Protein AF-A0A654B8Z8-F1 (afdb_monomer)

Mean predicted aligned error: 17.19 Å

Sequence (713 aa):
MARSLTLDAAPFEGAERSVRDPAERRTPDEAPAAPPSSQDKVVLAVFAIGLVGNIVLQKIAWPLKAGGFVPLVLPLFVAAIALGPILIRPKFDPVRIGGFFLAFLVASFSTFFLAPRYSASSLMLFAALYAPFMIYYETSAANYRRCMNLFVSLMLVYVGVTLAQHLIQLTISWRAWPNLNQLLPAAWLIPDYVYIQPIIYGSRYMKPNAVTFLEVSLLSQFIAVALAVELTLFRRPIRLIVLASGLLMTMAGTGALLMALTLPVLLGRMRMRNAIVMLGILLVVGLIAFRLGWFDIVSTRMDEYKHNGTSANMRFILPLERLLEFLQDPRGLIAGIGAGQIEKGGSFIWWPFVKVAIEYGLVSAILFYGWVIYCLFRNAPQRAFAFVLIVWFSFEGTLLTAHNVLSLVMFGTLLRIAPDGIARRREKEARPSQVPAPETGVTRAPSSRRSAAPLPEPVPAGDVSGAALVRLLGTPDTGGRLIYAIGDLHGRVDLFDKLIARIRDDIATHPGGYEGKPMVVLLGDYIDRGPASAQLIDRILALREDDAIEWRAVLGNHEDAMVAFLDARSSGQSWGRYGGATTLASYGVATPETPEGWDVTREQLRAVVPAAHDTWLRGLDHYIVQGRLIFVHAGLRPGVPLEKQRMKDILYIREEFLGTPVDSDLLIVHGHTPQDQAYGAPGRICLDSGAYATGVLSAARFDGGPIKLLTSR

Solvent-accessible surface area (backbone atoms only — not comparable to full-atom values): 38805 Å² total; per-residue (Å²): 134,89,88,80,88,84,89,86,87,85,82,94,75,88,75,80,82,75,83,73,67,84,81,76,77,66,59,93,87,72,63,85,75,74,80,76,48,74,66,41,50,51,52,43,48,55,52,49,54,52,48,46,33,57,47,63,33,54,36,35,21,44,62,44,82,95,82,43,70,42,55,48,37,50,63,52,47,52,46,52,60,62,48,37,54,77,79,44,82,62,44,74,41,69,66,46,42,52,40,48,52,51,24,50,49,48,27,46,48,16,24,73,76,55,19,90,48,64,33,71,67,44,48,50,48,48,52,63,64,53,55,61,58,27,35,30,41,76,31,51,66,68,48,52,51,48,48,53,47,51,52,37,54,50,46,52,51,45,36,49,43,34,49,50,48,51,52,39,38,77,74,77,31,59,81,75,50,80,50,56,77,80,76,41,63,70,67,38,36,60,79,101,57,66,58,76,42,54,69,44,93,92,45,87,49,61,40,38,21,55,60,28,32,49,27,29,50,57,44,14,36,53,33,34,53,35,42,48,49,36,66,74,75,69,63,50,66,69,59,48,50,52,36,54,51,36,30,58,68,22,76,36,64,55,14,56,50,52,42,65,76,35,45,65,60,51,40,74,73,42,61,66,72,58,33,50,54,52,49,51,52,53,48,54,54,48,51,52,38,50,76,70,46,48,55,60,64,52,52,72,44,58,56,32,47,78,34,88,86,32,74,52,8,39,43,64,40,49,40,51,55,51,43,55,57,44,72,72,34,79,64,40,41,58,17,14,56,1,29,60,50,62,62,76,70,75,60,84,57,37,24,28,57,48,48,36,21,50,20,20,0,42,63,25,23,52,43,40,49,51,39,52,51,46,47,26,52,60,72,31,88,47,57,59,52,31,50,45,53,50,52,42,40,45,61,72,24,38,73,87,40,62,61,49,48,49,48,47,32,68,79,32,33,32,59,33,62,57,60,75,78,56,54,62,56,53,62,68,70,68,69,80,84,89,80,87,88,88,81,91,84,88,87,84,84,89,89,83,89,78,91,76,80,88,71,78,81,76,76,72,96,54,74,32,44,65,72,58,30,34,65,67,63,39,54,54,51,35,67,55,24,39,36,34,40,33,23,35,36,15,8,39,46,79,40,49,54,47,33,51,52,53,51,52,53,52,47,70,76,58,80,75,91,49,64,71,62,43,33,40,35,39,25,18,26,52,43,22,68,15,70,29,15,46,59,32,50,55,50,52,55,59,54,58,72,39,84,74,43,45,70,45,52,27,39,16,52,52,52,52,47,52,52,30,30,72,66,68,75,43,70,44,71,62,44,35,75,76,17,36,42,31,30,34,47,39,64,73,35,73,71,59,96,47,85,75,39,39,63,57,43,38,56,54,44,63,74,61,57,52,69,69,56,57,53,48,69,75,64,42,35,68,53,50,78,46,60,36,33,33,41,26,8,27,39,62,58,77,98,52,58,79,93,68,57,50,69,67,32,33,38,63,40,48,65,74,36,75,73,41,83,48,91,52,92,40,39,38,38,23,14,81,66,63,37,92,50,44,32,28,44,69,38,36,40,33,22,11,11,35,22,67,80,67,73,32,35,26,31,42,39,40,66,54,44,65,51,40,81,47,52,40,112

pLDDT: mean 82.54, std 18.16, range [27.91, 98.69]

Nearest PDB structures (foldseek):
  7k36-assembly1_C  TM=5.921E-01  e=5.729E-05  Homo sapiens
  1wao-assembly4_4  TM=5.825E-01  e=1.451E-04  Homo sapiens
  3icf-assembly1_B  TM=5.124E-01  e=3.350E-04  Saccharomyces cerevisiae
  6z3a-assembly1_C  TM=2.165E-01  e=5.538E+00  Saccharomyces cerevisiae S288C

Structure (mmCIF, N/CA/C/O backbone):
data_AF-A0A654B8Z8-F1
#
_entry.id   AF-A0A654B8Z8-F1
#
loop_
_atom_site.group_PDB
_atom_site.id
_atom_site.type_symbol
_atom_site.label_atom_id
_atom_site.label_alt_id
_atom_site.label_comp_id
_atom_site.label_asym_id
_atom_site.label_entity_id
_atom_site.label_seq_id
_atom_site.pdbx_PDB_ins_code
_atom_site.Cartn_x
_atom_site.Cartn_y
_atom_site.Cartn_z
_atom_site.occupancy
_atom_site.B_iso_or_equiv
_atom_site.auth_seq_id
_atom_site.auth_comp_id
_atom_site.auth_asym_id
_atom_site.auth_atom_id
_atom_site.pdbx_PDB_model_num
ATOM 1 N N . MET A 1 1 ? -0.429 43.847 57.901 1.00 35.84 1 MET A N 1
ATOM 2 C CA . MET A 1 1 ? 0.737 43.080 58.388 1.00 35.84 1 MET A CA 1
ATOM 3 C C . MET A 1 1 ? 0.312 42.255 59.595 1.00 35.84 1 MET A C 1
ATOM 5 O O . MET A 1 1 ? -0.343 42.809 60.460 1.00 35.84 1 MET A O 1
ATOM 9 N N . ALA A 1 2 ? 0.644 40.960 59.568 1.00 35.75 2 ALA A N 1
ATOM 10 C CA . ALA A 1 2 ? 0.699 39.971 60.655 1.00 35.75 2 ALA A CA 1
ATOM 11 C C . ALA A 1 2 ? -0.438 39.905 61.705 1.00 35.75 2 ALA A C 1
ATOM 13 O O . ALA A 1 2 ? -0.548 40.748 62.588 1.00 35.75 2 ALA A O 1
ATOM 14 N N . ARG A 1 3 ? -1.180 38.787 61.708 1.00 28.80 3 ARG A N 1
ATOM 15 C CA . ARG A 1 3 ? -1.762 38.214 62.933 1.00 28.80 3 ARG A CA 1
ATOM 16 C C . ARG A 1 3 ? -1.240 36.790 63.109 1.00 28.80 3 ARG A C 1
ATOM 18 O O . ARG A 1 3 ? -1.474 35.940 62.253 1.00 28.80 3 ARG A O 1
ATOM 25 N N . SER A 1 4 ? -0.513 36.575 64.201 1.00 30.17 4 SER A N 1
ATOM 26 C CA . SER A 1 4 ? -0.046 35.280 64.690 1.00 30.17 4 SER A CA 1
ATOM 27 C C . SER A 1 4 ? -0.987 34.731 65.767 1.00 30.17 4 SER A C 1
ATOM 29 O O . SER A 1 4 ? -1.401 35.478 66.646 1.00 30.17 4 SER A O 1
ATOM 31 N N . LEU A 1 5 ? -1.254 33.427 65.670 1.00 34.50 5 LEU A N 1
ATOM 32 C CA . LEU A 1 5 ? -1.353 32.412 66.732 1.00 34.50 5 LEU A CA 1
ATOM 33 C C . LEU A 1 5 ? -1.851 32.819 68.133 1.00 34.50 5 LEU A C 1
ATOM 35 O O . LEU A 1 5 ? -1.111 33.434 68.893 1.00 34.50 5 LEU A O 1
ATOM 39 N N . THR A 1 6 ? -2.976 32.222 68.536 1.00 27.91 6 THR A N 1
ATOM 40 C CA . THR A 1 6 ? -3.109 31.567 69.850 1.00 27.91 6 THR A CA 1
ATOM 41 C C . THR A 1 6 ? -3.856 30.238 69.701 1.00 27.91 6 THR A C 1
ATOM 43 O O . THR A 1 6 ? -4.818 30.123 68.944 1.00 27.91 6 THR A O 1
ATOM 46 N N . LEU A 1 7 ? -3.316 29.227 70.381 1.00 30.64 7 LEU A N 1
ATOM 47 C CA . LEU A 1 7 ? -3.833 27.873 70.569 1.00 30.64 7 LEU A CA 1
ATOM 48 C C . LEU A 1 7 ? -4.882 27.869 71.685 1.00 30.64 7 LEU A C 1
ATOM 50 O O . LEU A 1 7 ? -4.635 28.494 72.710 1.00 30.64 7 LEU A O 1
ATOM 54 N N . ASP A 1 8 ? -5.937 27.067 71.533 1.00 28.34 8 ASP A N 1
ATOM 55 C CA . ASP A 1 8 ? -6.715 26.526 72.654 1.00 28.34 8 ASP A CA 1
ATOM 56 C C . ASP A 1 8 ? -6.758 24.991 72.541 1.00 28.34 8 ASP A C 1
ATOM 58 O O . ASP A 1 8 ? -7.123 24.429 71.506 1.00 28.34 8 ASP A O 1
ATOM 62 N N . ALA A 1 9 ? -6.326 24.322 73.614 1.00 30.20 9 ALA A N 1
ATOM 63 C CA . ALA A 1 9 ? -6.475 22.888 73.887 1.00 30.20 9 ALA A CA 1
ATOM 64 C C . ALA A 1 9 ? -7.748 22.703 74.739 1.00 30.20 9 ALA A C 1
ATOM 66 O O . ALA A 1 9 ? -8.031 23.553 75.575 1.00 30.20 9 ALA A O 1
ATOM 67 N N . ALA A 1 10 ? -8.606 21.692 74.569 1.00 28.09 10 ALA A N 1
ATOM 68 C CA . ALA A 1 10 ? -8.490 20.255 74.898 1.00 28.09 10 ALA A CA 1
ATOM 69 C C . ALA A 1 10 ? -9.926 19.635 74.725 1.00 28.09 10 ALA A C 1
ATOM 71 O O . ALA A 1 10 ? -10.838 20.423 74.464 1.00 28.09 10 ALA A O 1
ATOM 72 N N . PRO A 1 11 ? -10.226 18.319 74.912 1.00 30.58 11 PRO A N 1
ATOM 73 C CA . PRO A 1 11 ? -9.393 17.229 75.426 1.00 30.58 11 PRO A CA 1
ATOM 74 C C . PRO A 1 11 ? -9.389 15.921 74.598 1.00 30.58 11 PRO A C 1
ATOM 76 O O . PRO A 1 11 ? -10.198 15.678 73.707 1.00 30.58 11 PRO A O 1
ATOM 79 N N . PHE A 1 12 ? -8.423 15.070 74.947 1.00 36.19 12 PHE A N 1
ATOM 80 C CA . PHE A 1 12 ? -8.290 13.672 74.544 1.00 36.19 12 PHE A CA 1
ATOM 81 C C . PHE A 1 12 ? -9.353 12.811 75.246 1.00 36.19 12 PHE A C 1
ATOM 83 O O . PHE A 1 12 ? -9.323 12.696 76.469 1.00 36.19 12 PHE A O 1
ATOM 90 N N . GLU A 1 13 ? -10.202 12.130 74.478 1.00 31.58 13 GLU A N 1
ATOM 91 C CA . GLU A 1 13 ? -10.929 10.937 74.927 1.00 31.58 13 GLU A CA 1
ATOM 92 C C . GLU A 1 13 ? -10.644 9.772 73.974 1.00 31.58 13 GLU A C 1
ATOM 94 O O . GLU A 1 13 ? -10.525 9.933 72.757 1.00 31.58 13 GLU A O 1
ATOM 99 N N . GLY A 1 14 ? -10.413 8.606 74.577 1.00 37.62 14 GLY A N 1
ATOM 100 C CA . GLY A 1 14 ? -9.820 7.433 73.955 1.00 37.62 14 GLY A CA 1
ATOM 101 C C . GLY A 1 14 ? -10.649 6.845 72.818 1.00 37.62 14 GLY A C 1
ATOM 102 O O . GLY A 1 14 ? -11.823 6.532 72.974 1.00 37.62 14 GLY A O 1
ATOM 103 N N . ALA A 1 15 ? -9.986 6.603 71.690 1.00 29.75 15 ALA A N 1
ATOM 104 C CA . ALA A 1 15 ? -10.465 5.676 70.680 1.00 29.75 15 ALA A CA 1
ATOM 105 C C . ALA A 1 15 ? -9.705 4.356 70.845 1.00 29.75 15 ALA A C 1
ATOM 107 O O . ALA A 1 15 ? -8.522 4.250 70.500 1.00 29.75 15 ALA A O 1
ATOM 108 N N . GLU A 1 16 ? -10.395 3.353 71.384 1.00 31.03 16 GLU A N 1
ATOM 109 C CA . GLU A 1 16 ? -10.002 1.954 71.280 1.00 31.03 16 GLU A CA 1
ATOM 110 C C . GLU A 1 16 ? -9.651 1.639 69.821 1.00 31.03 16 GLU A C 1
ATOM 112 O O . GLU A 1 16 ? -10.446 1.830 68.895 1.00 31.03 16 GLU A O 1
ATOM 117 N N . ARG A 1 17 ? -8.422 1.166 69.594 1.00 30.94 17 ARG A N 1
ATOM 118 C CA . ARG A 1 17 ? -8.011 0.632 68.298 1.00 30.94 17 ARG A CA 1
ATOM 119 C C . ARG A 1 17 ? -8.803 -0.647 68.037 1.00 30.94 17 ARG A C 1
ATOM 121 O O . ARG A 1 17 ? -8.367 -1.728 68.421 1.00 30.94 17 ARG A O 1
ATOM 128 N N . SER A 1 18 ? -9.920 -0.541 67.318 1.00 30.55 18 SER A N 1
ATOM 129 C CA . SER A 1 18 ? -10.484 -1.699 66.628 1.00 30.55 18 SER A CA 1
ATOM 130 C C . SER A 1 18 ? -9.447 -2.159 65.601 1.00 30.55 18 SER A C 1
ATOM 132 O O . SER A 1 18 ? -9.175 -1.456 64.620 1.00 30.55 18 SER A O 1
ATOM 134 N N . VAL A 1 19 ? -8.832 -3.313 65.839 1.00 34.91 19 VAL A N 1
ATOM 135 C CA . VAL A 1 19 ? -8.015 -4.017 64.851 1.00 34.91 19 VAL A CA 1
ATOM 136 C C . VAL A 1 19 ? -8.946 -4.378 63.694 1.00 34.91 19 VAL A C 1
ATOM 138 O O . VAL A 1 19 ? -9.681 -5.357 63.759 1.00 34.91 19 VAL A O 1
ATOM 141 N N . ARG A 1 20 ? -8.985 -3.533 62.656 1.00 31.72 20 ARG A N 1
ATOM 142 C CA . ARG A 1 20 ? -9.678 -3.865 61.411 1.00 31.72 20 ARG A CA 1
ATOM 143 C C . ARG A 1 20 ? -8.884 -4.952 60.700 1.00 31.72 20 ARG A C 1
ATOM 145 O O . ARG A 1 20 ? -7.697 -4.785 60.421 1.00 31.72 20 ARG A O 1
ATOM 152 N N . ASP A 1 21 ? -9.586 -6.043 60.443 1.00 30.86 21 ASP A N 1
ATOM 153 C CA . ASP A 1 21 ? -9.197 -7.200 59.651 1.00 30.86 21 ASP A CA 1
ATOM 154 C C . ASP A 1 21 ? -8.471 -6.780 58.343 1.00 30.86 21 ASP A C 1
ATOM 156 O O . ASP A 1 21 ? -8.971 -5.906 57.621 1.00 30.86 21 ASP A O 1
ATOM 160 N N . PRO A 1 22 ? -7.298 -7.353 57.992 1.00 32.94 22 PRO A N 1
ATOM 161 C CA . PRO A 1 22 ? -6.558 -7.008 56.771 1.00 32.94 22 PRO A CA 1
ATOM 162 C C . PRO A 1 22 ? -7.320 -7.261 55.456 1.00 32.94 22 PRO A C 1
ATOM 164 O O . PRO A 1 22 ? -6.845 -6.869 54.388 1.00 32.94 22 PRO A O 1
ATOM 167 N N . ALA A 1 23 ? -8.494 -7.895 55.506 1.00 33.84 23 ALA A N 1
ATOM 168 C CA . ALA A 1 23 ? -9.303 -8.245 54.342 1.00 33.84 23 ALA A CA 1
ATOM 169 C C . ALA A 1 23 ? -9.973 -7.053 53.613 1.00 33.84 23 ALA A C 1
ATOM 171 O O . ALA A 1 23 ? -10.424 -7.222 52.478 1.00 33.84 23 ALA A O 1
ATOM 172 N N . GLU A 1 24 ? -10.007 -5.842 54.187 1.00 33.69 24 GLU A N 1
ATOM 173 C CA . GLU A 1 24 ? -10.736 -4.690 53.607 1.00 33.69 24 GLU A CA 1
ATOM 174 C C . GLU A 1 24 ? -9.929 -3.772 52.664 1.00 33.69 24 GLU A C 1
ATOM 176 O O . GLU A 1 24 ? -10.469 -2.799 52.138 1.00 33.69 24 GLU A O 1
ATOM 181 N N . ARG A 1 25 ? -8.659 -4.071 52.356 1.00 32.03 25 ARG A N 1
ATOM 182 C CA . ARG A 1 25 ? -7.894 -3.330 51.327 1.00 32.03 25 ARG A CA 1
ATOM 183 C C . ARG A 1 25 ? -7.773 -4.093 50.012 1.00 32.03 25 ARG A C 1
ATOM 185 O O . ARG A 1 25 ? -6.679 -4.225 49.471 1.00 32.03 25 ARG A O 1
ATOM 192 N N . ARG A 1 26 ? -8.890 -4.548 49.444 1.00 28.56 26 ARG A N 1
ATOM 193 C CA . ARG A 1 26 ? -8.907 -4.851 48.005 1.00 28.56 26 ARG A CA 1
ATOM 194 C C . ARG A 1 26 ? -9.124 -3.556 47.240 1.00 28.56 26 ARG A C 1
ATOM 196 O O . ARG A 1 26 ? -10.094 -2.838 47.466 1.00 28.56 26 ARG A O 1
ATOM 203 N N . THR A 1 27 ? -8.201 -3.241 46.338 1.00 33.22 27 THR A N 1
ATOM 204 C CA . THR A 1 27 ? -8.453 -2.203 45.334 1.00 33.22 27 THR A CA 1
ATOM 205 C C . THR A 1 27 ? -9.661 -2.625 44.479 1.00 33.22 27 THR A C 1
ATOM 207 O O . THR A 1 27 ? -9.886 -3.827 44.310 1.00 33.22 27 THR A O 1
ATOM 210 N N . PRO A 1 28 ? -10.443 -1.691 43.904 1.00 40.03 28 PRO A N 1
ATOM 211 C CA . PRO A 1 28 ? -11.598 -2.028 43.059 1.00 40.03 28 PRO A CA 1
ATOM 212 C C . PRO A 1 28 ? -11.279 -2.930 41.846 1.00 40.03 28 PRO A C 1
ATOM 214 O O . PRO A 1 28 ? -12.195 -3.394 41.175 1.00 40.03 28 PRO A O 1
ATOM 217 N N . ASP A 1 29 ? -9.995 -3.171 41.556 1.00 40.94 29 ASP A N 1
ATOM 218 C CA . ASP A 1 29 ? -9.492 -4.005 40.460 1.00 40.94 29 ASP A CA 1
ATOM 219 C C . ASP A 1 29 ? -9.446 -5.525 40.775 1.00 40.94 29 ASP A C 1
ATOM 221 O O . ASP A 1 29 ? -9.193 -6.304 39.858 1.00 40.94 29 ASP A O 1
ATOM 225 N N . GLU A 1 30 ? -9.713 -5.976 42.014 1.00 35.09 30 GLU A N 1
ATOM 226 C CA . GLU A 1 30 ? -9.511 -7.387 42.442 1.00 35.09 30 GLU A CA 1
ATOM 227 C C . GLU A 1 30 ? -10.769 -8.132 42.947 1.00 35.09 30 GLU A C 1
ATOM 229 O O . GLU A 1 30 ? -10.680 -9.250 43.467 1.00 35.09 30 GLU A O 1
ATOM 234 N N . ALA A 1 31 ? -11.965 -7.558 42.799 1.00 34.31 31 ALA A N 1
ATOM 235 C CA . ALA A 1 31 ? -13.208 -8.296 43.045 1.00 34.31 31 ALA A CA 1
ATOM 236 C C . ALA A 1 31 ? -13.526 -9.221 41.849 1.00 34.31 31 ALA A C 1
ATOM 238 O O . ALA A 1 31 ? -13.385 -8.785 40.702 1.00 34.31 31 ALA A O 1
ATOM 239 N N . PRO A 1 32 ? -13.972 -10.479 42.062 1.00 41.69 32 PRO A N 1
ATOM 240 C CA . PRO A 1 32 ? -14.417 -11.332 40.965 1.00 41.69 32 PRO A CA 1
ATOM 241 C C . PRO A 1 32 ? -15.554 -10.625 40.223 1.00 41.69 32 PRO A C 1
ATOM 243 O O . PRO A 1 32 ? -16.608 -10.346 40.792 1.00 41.69 32 PRO A O 1
ATOM 246 N N . ALA A 1 33 ? -15.303 -10.275 38.960 1.00 57.41 33 ALA A N 1
ATOM 247 C CA . ALA A 1 33 ? -16.250 -9.525 38.153 1.00 57.41 33 ALA A CA 1
ATOM 248 C C . ALA A 1 33 ? -17.569 -10.297 38.069 1.00 57.41 33 ALA A C 1
ATOM 250 O O . ALA A 1 33 ? -17.582 -11.442 37.608 1.00 57.41 33 ALA A O 1
ATOM 251 N N . ALA A 1 34 ? -18.667 -9.658 38.477 1.00 60.41 34 ALA A N 1
ATOM 252 C CA . ALA A 1 34 ? -20.003 -10.219 38.352 1.00 60.41 34 ALA A CA 1
ATOM 253 C C . ALA A 1 34 ? -20.239 -10.769 36.923 1.00 60.41 34 ALA A C 1
ATOM 255 O O . ALA A 1 34 ? -19.694 -10.235 35.933 1.00 60.41 34 ALA A O 1
ATOM 256 N N . PRO A 1 35 ? -21.017 -11.860 36.782 1.00 70.69 35 PRO A N 1
ATOM 257 C CA . PRO A 1 35 ? -21.343 -12.404 35.472 1.00 70.69 35 PRO A CA 1
ATOM 258 C C . PRO A 1 35 ? -21.992 -11.316 34.596 1.00 70.69 35 PRO A C 1
ATOM 260 O O . PRO A 1 35 ? -22.740 -10.482 35.108 1.00 70.69 35 PRO A O 1
ATOM 263 N N . PRO A 1 36 ? -21.683 -11.267 33.284 1.00 79.25 36 PRO A N 1
ATOM 264 C CA . PRO A 1 36 ? -22.237 -10.247 32.399 1.00 79.25 36 PRO A CA 1
ATOM 265 C C . PRO A 1 36 ? -23.764 -10.301 32.406 1.00 79.25 36 PRO A C 1
ATOM 267 O O . PRO A 1 36 ? -24.351 -11.365 32.188 1.00 79.25 36 PRO A O 1
ATOM 270 N N . SER A 1 37 ? -24.386 -9.137 32.592 1.00 82.62 37 SER A N 1
ATOM 271 C CA . SER A 1 37 ? -25.823 -8.961 32.379 1.00 82.62 37 SER A CA 1
ATOM 272 C C . SER A 1 37 ? -26.217 -9.318 30.938 1.00 82.62 37 SER A C 1
ATOM 274 O O . SER A 1 37 ? -25.379 -9.293 30.033 1.00 82.62 37 SER A O 1
ATOM 276 N N . SER A 1 38 ? -27.495 -9.618 30.688 1.00 80.25 38 SER A N 1
ATOM 277 C CA . SER A 1 38 ? -27.995 -9.891 29.329 1.00 80.25 38 SER A CA 1
ATOM 278 C C . SER A 1 38 ? -27.684 -8.743 28.362 1.00 80.25 38 SER A C 1
ATOM 280 O O . SER A 1 38 ? -27.233 -8.983 27.246 1.00 80.25 38 SER A O 1
ATOM 282 N N . GLN A 1 39 ? -27.813 -7.496 28.824 1.00 81.38 39 GLN A N 1
ATOM 283 C CA . GLN A 1 39 ? -27.410 -6.317 28.059 1.00 81.38 39 GLN A CA 1
ATOM 284 C C . GLN A 1 39 ? -25.904 -6.305 27.761 1.00 81.38 39 GLN A C 1
ATOM 286 O O . GLN A 1 39 ? -25.518 -6.072 26.620 1.00 81.38 39 GLN A O 1
ATOM 291 N N . ASP A 1 40 ? -25.047 -6.588 28.747 1.00 85.75 40 ASP A N 1
ATOM 292 C CA . ASP A 1 40 ? -23.594 -6.641 28.537 1.00 85.75 40 ASP A CA 1
ATOM 293 C C . ASP A 1 40 ? -23.194 -7.725 27.523 1.00 85.75 40 ASP A C 1
ATOM 295 O O . ASP A 1 40 ? -22.310 -7.489 26.697 1.00 85.75 40 ASP A O 1
ATOM 299 N N . LYS A 1 41 ? -23.868 -8.886 27.533 1.00 85.69 41 LYS A N 1
ATOM 300 C CA . LYS A 1 41 ? -23.651 -9.954 26.541 1.00 85.69 41 LYS A CA 1
ATOM 301 C C . LYS A 1 41 ? -23.979 -9.485 25.126 1.00 85.69 41 LYS A C 1
ATOM 303 O O . LYS A 1 41 ? -23.196 -9.729 24.213 1.00 85.69 41 LYS A O 1
ATOM 308 N N . VAL A 1 42 ? -25.103 -8.791 24.944 1.00 83.12 42 VAL A N 1
ATOM 309 C CA . VAL A 1 42 ? -25.498 -8.283 23.623 1.00 83.12 42 VAL A CA 1
ATOM 310 C C . VAL A 1 42 ? -24.573 -7.146 23.174 1.00 83.12 42 VAL A C 1
ATOM 312 O O . VAL A 1 42 ? -24.139 -7.148 22.027 1.00 83.12 42 VAL A O 1
ATOM 315 N N . VAL A 1 43 ? -24.170 -6.237 24.071 1.00 84.94 43 VAL A N 1
ATOM 316 C CA . VAL A 1 43 ? -23.159 -5.204 23.768 1.00 84.94 43 VAL A CA 1
ATOM 317 C C . VAL A 1 43 ? -21.843 -5.838 23.313 1.00 84.94 43 VAL A C 1
ATOM 319 O O . VAL A 1 43 ? -21.268 -5.410 22.314 1.00 84.94 43 VAL A O 1
ATOM 322 N N . LEU A 1 44 ? -21.381 -6.880 24.011 1.00 88.31 44 LEU A N 1
ATOM 323 C CA . LEU A 1 44 ? -20.173 -7.612 23.636 1.00 88.31 44 LEU A CA 1
ATOM 324 C C . LEU A 1 44 ? -20.325 -8.290 22.267 1.00 88.31 44 LEU A C 1
ATOM 326 O O . LEU A 1 44 ? -19.385 -8.258 21.480 1.00 88.31 44 LEU A O 1
ATOM 330 N N . ALA A 1 45 ? -21.493 -8.862 21.962 1.00 85.88 45 ALA A N 1
ATOM 331 C CA . ALA A 1 45 ? -21.769 -9.469 20.662 1.00 85.88 45 ALA A CA 1
ATOM 332 C C . ALA A 1 45 ? -21.751 -8.432 19.527 1.00 85.88 45 ALA A C 1
ATOM 334 O O . ALA A 1 45 ? -21.078 -8.645 18.522 1.00 85.88 45 ALA A O 1
ATOM 335 N N . VAL A 1 46 ? -22.413 -7.282 19.705 1.00 83.94 46 VAL A N 1
ATOM 336 C CA . VAL A 1 46 ? -22.392 -6.174 18.731 1.00 83.94 46 VAL A CA 1
ATOM 337 C C . VAL A 1 46 ? -20.963 -5.676 18.512 1.00 83.94 46 VAL A C 1
ATOM 339 O O . VAL A 1 46 ? -20.532 -5.517 17.369 1.00 83.94 46 VAL A O 1
ATOM 342 N N . PHE A 1 47 ? -20.196 -5.494 19.592 1.00 87.62 47 PHE A N 1
ATOM 343 C CA . PHE A 1 47 ? -18.789 -5.111 19.507 1.00 87.62 47 PHE A CA 1
ATOM 344 C C . PHE A 1 47 ? -17.952 -6.165 18.766 1.00 87.62 47 PHE A C 1
ATOM 346 O O . PHE A 1 47 ? -17.144 -5.811 17.912 1.00 87.62 47 PHE A O 1
ATOM 353 N N . ALA A 1 48 ? -18.156 -7.455 19.050 1.00 88.62 48 ALA A N 1
ATOM 354 C CA . ALA A 1 48 ? -17.436 -8.553 18.409 1.00 88.62 48 ALA A CA 1
ATOM 355 C C . ALA A 1 48 ? -17.738 -8.657 16.906 1.00 88.62 48 ALA A C 1
ATOM 357 O O . ALA A 1 48 ? -16.814 -8.816 16.113 1.00 88.62 48 ALA A O 1
ATOM 358 N N . ILE A 1 49 ? -19.006 -8.516 16.504 1.00 85.00 49 ILE A N 1
ATOM 359 C CA . ILE A 1 49 ? -19.419 -8.513 15.092 1.00 85.00 49 ILE A CA 1
ATOM 360 C C . ILE A 1 49 ? -18.774 -7.336 14.358 1.00 85.00 49 ILE A C 1
ATOM 362 O O . ILE A 1 49 ? -18.169 -7.530 13.303 1.00 85.00 49 ILE A O 1
ATOM 366 N N . GLY A 1 50 ? -18.842 -6.135 14.944 1.00 84.62 50 GLY A N 1
ATOM 367 C CA . GLY A 1 50 ? -18.172 -4.955 14.398 1.00 84.62 50 GLY A CA 1
ATOM 368 C C . GLY A 1 50 ? -16.666 -5.173 14.257 1.00 84.62 50 GLY A C 1
ATOM 369 O O . GLY A 1 50 ? -16.089 -4.835 13.229 1.00 84.62 50 GLY A O 1
ATOM 370 N N . LEU A 1 51 ? -16.039 -5.815 15.245 1.00 89.12 51 LEU A N 1
ATOM 371 C CA . LEU A 1 51 ? -14.603 -6.085 15.252 1.00 89.12 51 LEU A CA 1
ATOM 372 C C . LEU A 1 51 ? -14.175 -7.048 14.151 1.00 89.12 51 LEU A C 1
ATOM 374 O O . LEU A 1 51 ? -13.212 -6.775 13.438 1.00 89.12 51 LEU A O 1
ATOM 378 N N . VAL A 1 52 ? -14.901 -8.153 13.999 1.00 86.94 52 VAL A N 1
ATOM 379 C CA . VAL A 1 52 ? -14.659 -9.120 12.928 1.00 86.94 52 VAL A CA 1
ATOM 380 C C . VAL A 1 52 ? -14.864 -8.451 11.572 1.00 86.94 52 VAL A C 1
ATOM 382 O O . VAL A 1 52 ? -13.989 -8.552 10.716 1.00 86.94 52 VAL A O 1
ATOM 385 N N . GLY A 1 53 ? -15.951 -7.694 11.392 1.00 86.12 53 GLY A N 1
ATOM 386 C CA . GLY A 1 53 ? -16.198 -6.964 10.149 1.00 86.12 53 GLY A CA 1
ATOM 387 C C . GLY A 1 53 ? -15.091 -5.962 9.815 1.00 86.12 53 GLY A C 1
ATOM 388 O O . GLY A 1 53 ? -14.643 -5.890 8.675 1.00 86.12 53 GLY A O 1
ATOM 389 N N . ASN A 1 54 ? -14.595 -5.239 10.818 1.00 88.25 54 ASN A N 1
ATOM 390 C CA . ASN A 1 54 ? -13.600 -4.186 10.642 1.00 88.25 54 ASN A CA 1
ATOM 391 C C . ASN A 1 54 ? -12.158 -4.689 10.479 1.00 88.25 54 ASN A C 1
ATOM 393 O O . ASN A 1 54 ? -11.296 -3.896 10.127 1.00 88.25 54 ASN A O 1
ATOM 397 N N . ILE A 1 55 ? -11.862 -5.960 10.766 1.00 89.81 55 ILE A N 1
ATOM 398 C CA . ILE A 1 55 ? -10.496 -6.515 10.687 1.00 89.81 55 ILE A CA 1
ATOM 399 C C . ILE A 1 55 ? -10.404 -7.645 9.656 1.00 89.81 55 ILE A C 1
ATOM 401 O O . ILE A 1 55 ? -9.471 -7.685 8.857 1.00 89.81 55 ILE A O 1
ATOM 405 N N . VAL A 1 56 ? -11.369 -8.564 9.648 1.00 88.00 56 VAL A N 1
ATOM 406 C CA . VAL A 1 56 ? -11.339 -9.752 8.780 1.00 88.00 56 VAL A CA 1
ATOM 407 C C . VAL A 1 56 ? -11.833 -9.424 7.373 1.00 88.00 56 VAL A C 1
ATOM 409 O O . VAL A 1 56 ? -11.310 -9.955 6.399 1.00 88.00 56 VAL A O 1
ATOM 412 N N . LEU A 1 57 ? -12.821 -8.533 7.249 1.00 88.19 57 LEU A N 1
ATOM 413 C CA . LEU A 1 57 ? -13.481 -8.239 5.973 1.00 88.19 57 LEU A CA 1
ATOM 414 C C . LEU A 1 57 ? -12.961 -6.964 5.300 1.00 88.19 57 LEU A C 1
ATOM 416 O O . LEU A 1 57 ? -13.584 -6.494 4.352 1.00 88.19 57 LEU A O 1
ATOM 420 N N . GLN A 1 58 ? -11.832 -6.402 5.754 1.00 87.50 58 GLN A N 1
ATOM 421 C CA . GLN A 1 58 ? -11.321 -5.132 5.222 1.00 87.50 58 GLN A CA 1
ATOM 422 C C . GLN A 1 58 ? -11.073 -5.174 3.710 1.00 87.50 58 GLN A C 1
ATOM 424 O O . GLN A 1 58 ? -11.324 -4.177 3.045 1.00 87.50 58 GLN A O 1
ATOM 429 N N . LYS A 1 59 ? -10.612 -6.311 3.171 1.00 87.56 59 LYS A N 1
ATOM 430 C CA . LYS A 1 59 ? -10.355 -6.490 1.731 1.00 87.56 59 LYS A CA 1
ATOM 431 C C . LYS A 1 59 ? -11.594 -6.716 0.880 1.00 87.56 59 LYS A C 1
ATOM 433 O O . LYS A 1 59 ? -11.510 -6.568 -0.333 1.00 87.56 59 LYS A O 1
ATOM 438 N N . ILE A 1 60 ? -12.706 -7.120 1.485 1.00 88.75 60 ILE A N 1
ATOM 439 C CA . ILE A 1 60 ? -13.835 -7.679 0.747 1.00 88.75 60 ILE A CA 1
ATOM 440 C C . ILE A 1 60 ? -14.834 -6.572 0.425 1.00 88.75 60 ILE A C 1
ATOM 442 O O . ILE A 1 60 ? -15.283 -5.829 1.303 1.00 88.75 60 ILE A O 1
ATOM 446 N N . ALA A 1 61 ? -15.220 -6.500 -0.840 1.00 87.81 61 ALA A N 1
ATOM 447 C CA . ALA A 1 61 ? -16.235 -5.606 -1.356 1.00 87.81 61 ALA A CA 1
ATOM 448 C C . ALA A 1 61 ? -17.320 -6.368 -2.109 1.00 87.81 61 ALA A C 1
ATOM 450 O O . ALA A 1 61 ? -17.106 -7.444 -2.661 1.00 87.81 61 ALA A O 1
ATOM 451 N N . TRP A 1 62 ? -18.502 -5.767 -2.137 1.00 87.44 62 TRP A N 1
ATOM 452 C CA . TRP A 1 62 ? -19.585 -6.166 -3.010 1.00 87.44 62 TRP A CA 1
ATOM 453 C C . TRP A 1 62 ? -19.496 -5.373 -4.322 1.00 87.44 62 TRP A C 1
ATOM 455 O O . TRP A 1 62 ? -19.586 -4.140 -4.271 1.00 87.44 62 TRP A O 1
ATOM 465 N N . PRO A 1 63 ? -19.339 -6.024 -5.488 1.00 85.56 63 PRO A N 1
ATOM 466 C CA . PRO A 1 63 ? -19.299 -5.323 -6.766 1.00 85.56 63 PRO A CA 1
ATOM 467 C C . PRO A 1 63 ? -20.665 -4.719 -7.117 1.00 85.56 63 PRO A C 1
ATOM 469 O O . PRO A 1 63 ? -21.713 -5.348 -6.951 1.00 85.56 63 PRO A O 1
ATOM 472 N N . LEU A 1 64 ? -20.660 -3.494 -7.641 1.00 81.00 64 LEU A N 1
ATOM 473 C CA . LEU A 1 64 ? -21.823 -2.817 -8.213 1.00 81.00 64 LEU A CA 1
ATOM 474 C C . LEU A 1 64 ? -21.713 -2.758 -9.743 1.00 81.00 64 LEU A C 1
ATOM 476 O O . LEU A 1 64 ? -20.645 -2.924 -10.334 1.00 81.00 64 LEU A O 1
ATOM 480 N N . LYS A 1 65 ? -22.840 -2.484 -10.411 1.00 76.19 65 LYS A N 1
ATOM 481 C CA . LYS A 1 65 ? -22.849 -2.207 -11.857 1.00 76.19 65 LYS A CA 1
ATOM 482 C C . LYS A 1 65 ? -21.999 -0.962 -12.169 1.00 76.19 65 LYS A C 1
ATOM 484 O O . LYS A 1 65 ? -21.870 -0.076 -11.328 1.00 76.19 65 LYS A O 1
ATOM 489 N N . ALA A 1 66 ? -21.457 -0.893 -13.388 1.00 68.00 66 ALA A N 1
ATOM 490 C CA . ALA A 1 66 ? -20.612 0.207 -13.875 1.00 68.00 66 ALA A CA 1
ATOM 491 C C . ALA A 1 66 ? -19.282 0.413 -13.111 1.00 68.00 66 ALA A C 1
ATOM 493 O O . ALA A 1 66 ? -18.775 1.528 -13.045 1.00 68.00 66 ALA A O 1
ATOM 494 N N . GLY A 1 67 ? -18.707 -0.657 -12.546 1.00 61.81 67 GLY A N 1
ATOM 495 C CA . GLY A 1 67 ? -17.370 -0.628 -11.934 1.00 61.81 67 GLY A CA 1
ATOM 496 C C . GLY A 1 67 ? -17.312 -0.047 -10.517 1.00 61.81 67 GLY A C 1
ATOM 497 O O . GLY A 1 67 ? -16.225 0.102 -9.969 1.00 61.81 67 GLY A O 1
ATOM 498 N N . GLY A 1 68 ? -18.459 0.272 -9.909 1.00 67.50 68 GLY A N 1
ATOM 499 C CA . GLY A 1 68 ? -18.526 0.663 -8.501 1.00 67.50 68 GLY A CA 1
ATOM 500 C C . GLY A 1 68 ? -18.401 -0.533 -7.553 1.00 67.50 68 GLY A C 1
ATOM 501 O O . GLY A 1 68 ? -18.574 -1.682 -7.953 1.00 67.50 68 GLY A O 1
ATOM 502 N N . PHE A 1 69 ? -18.171 -0.267 -6.269 1.00 81.44 69 PHE A N 1
ATOM 503 C CA . PHE A 1 69 ? -18.151 -1.295 -5.228 1.00 81.44 69 PHE A CA 1
ATOM 504 C C . PHE A 1 69 ? -18.652 -0.741 -3.888 1.00 81.44 69 PHE A C 1
ATOM 506 O O . PHE A 1 69 ? -18.644 0.468 -3.657 1.00 81.44 69 PHE A O 1
ATOM 513 N N . VAL A 1 70 ? -19.074 -1.633 -2.991 1.00 82.44 70 VAL A N 1
ATOM 514 C CA . VAL A 1 70 ? -19.403 -1.312 -1.595 1.00 82.44 70 VAL A CA 1
ATOM 515 C C . VAL A 1 70 ? -18.532 -2.167 -0.678 1.00 82.44 70 VAL A C 1
ATOM 517 O O . VAL A 1 70 ? -18.663 -3.389 -0.718 1.00 82.44 70 VAL A O 1
ATOM 520 N N . PRO A 1 71 ? -17.675 -1.585 0.180 1.00 85.44 71 PRO A N 1
ATOM 521 C CA . PRO A 1 71 ? -16.946 -2.352 1.188 1.00 85.44 71 PRO A CA 1
ATOM 522 C C . PRO A 1 71 ? -17.914 -3.183 2.037 1.00 85.44 71 PRO A C 1
ATOM 524 O O . PRO A 1 71 ? -18.856 -2.629 2.604 1.00 85.44 71 PRO A O 1
ATOM 527 N N . LEU A 1 72 ? -17.690 -4.493 2.166 1.00 86.00 72 LEU A N 1
ATOM 528 C CA . LEU A 1 72 ? -18.631 -5.397 2.845 1.00 86.00 72 LEU A CA 1
ATOM 529 C C . LEU A 1 72 ? -18.793 -5.065 4.339 1.00 86.00 72 LEU A C 1
ATOM 531 O O . LEU A 1 72 ? -19.824 -5.344 4.954 1.00 86.00 72 LEU A O 1
ATOM 535 N N . VAL A 1 73 ? -17.796 -4.390 4.912 1.00 81.94 73 VAL A N 1
ATOM 536 C CA . VAL A 1 73 ? -17.859 -3.823 6.261 1.00 81.94 73 VAL A CA 1
ATOM 537 C C . VAL A 1 73 ? -19.008 -2.815 6.427 1.00 81.94 73 VAL A C 1
ATOM 539 O O . VAL A 1 73 ? -19.574 -2.724 7.513 1.00 81.94 73 VAL A O 1
ATOM 542 N N . LEU A 1 74 ? -19.404 -2.089 5.373 1.00 78.50 74 LEU A N 1
ATOM 543 C CA . LEU A 1 74 ? -20.414 -1.032 5.450 1.00 78.50 74 LEU A CA 1
ATOM 544 C C . LEU A 1 74 ? -21.842 -1.589 5.644 1.00 78.50 74 LEU A C 1
ATOM 546 O O . LEU A 1 74 ? -22.499 -1.160 6.592 1.00 78.50 74 LEU A O 1
ATOM 550 N N . PRO A 1 75 ? -22.335 -2.573 4.863 1.00 75.31 75 PRO A N 1
ATOM 551 C CA . PRO A 1 75 ? -23.612 -3.229 5.146 1.00 75.31 75 PRO A CA 1
ATOM 552 C C . PRO A 1 75 ? -23.659 -3.909 6.513 1.00 75.31 75 PRO A C 1
ATOM 554 O O . PRO A 1 75 ? -24.667 -3.810 7.204 1.00 75.31 75 PRO A O 1
ATOM 557 N N . LEU A 1 76 ? -22.571 -4.561 6.939 1.00 70.81 76 LEU A N 1
ATOM 558 C CA . LEU A 1 76 ? -22.496 -5.179 8.268 1.00 70.81 76 LEU A CA 1
ATOM 559 C C . LEU A 1 76 ? -22.574 -4.142 9.383 1.00 70.81 76 LEU A C 1
ATOM 561 O O . LEU A 1 76 ? -23.212 -4.376 10.405 1.00 70.81 76 LEU A O 1
ATOM 565 N N . PHE A 1 77 ? -21.959 -2.984 9.170 1.00 71.38 77 PHE A N 1
ATOM 566 C CA . PHE A 1 77 ? -22.029 -1.865 10.091 1.00 71.38 77 PHE A CA 1
ATOM 567 C C . PHE A 1 77 ? -23.435 -1.273 10.173 1.00 71.38 77 PHE A C 1
ATOM 569 O O . PHE A 1 77 ? -23.969 -1.116 11.272 1.00 71.38 77 PHE A O 1
ATOM 576 N N . VAL A 1 78 ? -24.067 -1.016 9.025 1.00 69.94 78 VAL A N 1
ATOM 577 C CA . VAL A 1 78 ? -25.458 -0.551 8.960 1.00 69.94 78 VAL A CA 1
ATOM 578 C C . VAL A 1 78 ? -26.387 -1.570 9.615 1.00 69.94 78 VAL A C 1
ATOM 580 O O . VAL A 1 78 ? -27.225 -1.184 10.420 1.00 69.94 78 VAL A O 1
ATOM 583 N N . ALA A 1 79 ? -26.204 -2.867 9.358 1.00 68.62 79 ALA A N 1
ATOM 584 C CA . ALA A 1 79 ? -26.989 -3.931 9.973 1.00 68.62 79 ALA A CA 1
ATOM 585 C C . ALA A 1 79 ? -26.768 -4.009 11.491 1.00 68.62 79 ALA A C 1
ATOM 587 O O . ALA A 1 79 ? -27.738 -4.078 12.235 1.00 68.62 79 ALA A O 1
ATOM 588 N N . ALA A 1 80 ? -25.527 -3.936 11.980 1.00 65.25 80 ALA A N 1
ATOM 589 C CA . ALA A 1 80 ? -25.233 -3.941 13.415 1.00 65.25 80 ALA A CA 1
ATOM 590 C C . ALA A 1 80 ? -25.859 -2.734 14.136 1.00 65.25 80 ALA A C 1
ATOM 592 O O . ALA A 1 80 ? -26.347 -2.859 15.260 1.00 65.25 80 ALA A O 1
ATOM 593 N N . ILE A 1 81 ? -25.894 -1.576 13.474 1.00 63.03 81 ILE A N 1
ATOM 594 C CA . ILE A 1 81 ? -26.517 -0.357 13.995 1.00 63.03 81 ILE A CA 1
ATOM 595 C C . ILE A 1 81 ? -28.037 -0.391 13.878 1.00 63.03 81 ILE A C 1
ATOM 597 O O . ILE A 1 81 ? -28.699 0.112 14.773 1.00 63.03 81 ILE A O 1
ATOM 601 N N . ALA A 1 82 ? -28.597 -0.967 12.817 1.00 62.72 82 ALA A N 1
ATOM 602 C CA . ALA A 1 82 ? -30.040 -1.056 12.607 1.00 62.72 82 ALA A CA 1
ATOM 603 C C . ALA A 1 82 ? -30.686 -2.147 13.477 1.00 62.72 82 ALA A C 1
ATOM 605 O O . ALA A 1 82 ? -31.774 -1.951 14.015 1.00 62.72 82 ALA A O 1
ATOM 606 N N . LEU A 1 83 ? -29.998 -3.277 13.667 1.00 62.50 83 LEU A N 1
ATOM 607 C CA . LEU A 1 83 ? -30.422 -4.379 14.537 1.00 62.50 83 LEU A CA 1
ATOM 608 C C . LEU A 1 83 ? -30.147 -4.090 16.014 1.00 62.50 83 LEU A C 1
ATOM 610 O O . LEU A 1 83 ? -30.845 -4.614 16.881 1.00 62.50 83 LEU A O 1
ATOM 614 N N . GLY A 1 84 ? -29.163 -3.237 16.310 1.00 62.44 84 GLY A N 1
ATOM 615 C CA . GLY A 1 84 ? -28.844 -2.781 17.660 1.00 62.44 84 GLY A CA 1
ATOM 616 C C . GLY A 1 84 ? -30.081 -2.319 18.446 1.00 62.44 84 GLY A C 1
ATOM 617 O O . GLY A 1 84 ? -30.362 -2.939 19.463 1.00 62.44 84 GLY A O 1
ATOM 618 N N . PRO A 1 85 ? -30.877 -1.347 17.950 1.00 61.44 85 PRO A N 1
ATOM 619 C CA . PRO A 1 85 ? -32.156 -0.896 18.510 1.00 61.44 85 PRO A CA 1
ATOM 620 C C . PRO A 1 85 ? -33.211 -1.972 18.737 1.00 61.44 85 PRO A C 1
ATOM 622 O O . PRO A 1 85 ? -34.026 -1.832 19.650 1.00 61.44 85 PRO A O 1
ATOM 625 N N . ILE A 1 86 ? -33.205 -3.025 17.920 1.00 65.75 86 ILE A N 1
ATOM 626 C CA . ILE A 1 86 ? -34.156 -4.137 18.012 1.00 65.75 86 ILE A CA 1
ATOM 627 C C . ILE A 1 86 ? -33.761 -5.077 19.163 1.00 65.75 86 ILE A C 1
ATOM 629 O O . ILE A 1 86 ? -34.628 -5.648 19.820 1.00 65.75 86 ILE A O 1
ATOM 633 N N . LEU A 1 87 ? -32.461 -5.196 19.455 1.00 63.25 87 LEU A N 1
ATOM 634 C CA . LEU A 1 87 ? -31.915 -6.081 20.492 1.00 63.25 87 LEU A CA 1
ATOM 635 C C . LEU A 1 87 ? -31.642 -5.361 21.831 1.00 63.25 87 LEU A C 1
ATOM 637 O O . LEU A 1 87 ? -31.752 -5.967 22.896 1.00 63.25 87 LEU A O 1
ATOM 641 N N . ILE A 1 88 ? -31.290 -4.072 21.796 1.00 67.62 88 ILE A N 1
ATOM 642 C CA . ILE A 1 88 ? -31.057 -3.174 22.938 1.00 67.62 88 ILE A CA 1
ATOM 643 C C . ILE A 1 88 ? -31.505 -1.761 22.544 1.00 67.62 88 ILE A C 1
ATOM 645 O O . ILE A 1 88 ? -31.073 -1.244 21.524 1.00 67.62 88 ILE A O 1
ATOM 649 N N . ARG A 1 89 ? -32.254 -1.050 23.394 1.00 75.62 89 ARG A N 1
ATOM 650 C CA . ARG A 1 89 ? -32.552 0.375 23.151 1.00 75.62 89 ARG A CA 1
ATOM 651 C C . ARG A 1 89 ? -31.261 1.222 23.212 1.00 75.62 89 ARG A C 1
ATOM 653 O O . ARG A 1 89 ? -30.732 1.382 24.319 1.00 75.62 89 ARG A O 1
ATOM 660 N N . PRO A 1 90 ? -30.738 1.772 22.092 1.00 80.06 90 PRO A N 1
ATOM 661 C CA . PRO A 1 90 ? -29.616 2.699 22.138 1.00 80.06 90 PRO A CA 1
ATOM 662 C C . PRO A 1 90 ? -30.029 3.958 22.889 1.00 80.06 90 PRO A C 1
ATOM 664 O O . PRO A 1 90 ? -31.203 4.341 22.915 1.00 80.06 90 PRO A O 1
ATOM 667 N N . LYS A 1 91 ? -29.046 4.628 23.480 1.00 86.25 91 LYS A N 1
ATOM 668 C CA . LYS A 1 91 ? -29.242 5.974 24.001 1.00 86.25 91 LYS A CA 1
ATOM 669 C C . LYS A 1 91 ? -28.747 6.989 22.987 1.00 86.25 91 LYS A C 1
ATOM 671 O O . LYS A 1 91 ? -27.736 6.781 22.321 1.00 86.25 91 LYS A O 1
ATOM 676 N N . PHE A 1 92 ? -29.469 8.094 22.923 1.00 88.06 92 PHE A N 1
ATOM 677 C CA . PHE A 1 92 ? -29.170 9.227 22.068 1.00 88.06 92 PHE A CA 1
ATOM 678 C C . PHE A 1 92 ? -28.562 10.342 22.914 1.00 88.06 92 PHE A C 1
ATOM 680 O O . PHE A 1 92 ? -29.026 10.606 24.026 1.00 88.06 92 PHE A O 1
ATOM 687 N N . ASP A 1 93 ? -27.504 10.972 22.412 1.00 88.44 93 ASP A N 1
ATOM 688 C CA . ASP A 1 93 ? -26.915 12.149 23.047 1.00 88.44 93 ASP A CA 1
ATOM 689 C C . ASP A 1 93 ? -27.373 13.411 22.292 1.00 88.44 93 ASP A C 1
ATOM 691 O O . ASP A 1 93 ? -26.995 13.585 21.131 1.00 88.44 93 ASP A O 1
ATOM 695 N N . PRO A 1 94 ? -28.180 14.296 22.912 1.00 92.12 94 PRO A N 1
ATOM 696 C CA . PRO A 1 94 ? -28.742 15.457 22.225 1.00 92.12 94 PRO A CA 1
ATOM 697 C C . PRO A 1 94 ? -27.667 16.438 21.744 1.00 92.12 94 PRO A C 1
ATOM 699 O O . PRO A 1 94 ? -27.858 17.089 20.721 1.00 92.12 94 PRO A O 1
ATOM 702 N N . VAL A 1 95 ? -26.519 16.520 22.427 1.00 93.25 95 VAL A N 1
ATOM 703 C CA . VAL A 1 95 ? -25.419 17.400 22.009 1.00 93.25 95 VAL A CA 1
ATOM 704 C C . VAL A 1 95 ? -24.685 16.797 20.817 1.00 93.25 95 VAL A C 1
ATOM 706 O O . VAL A 1 95 ? -24.353 17.518 19.878 1.00 93.25 95 VAL A O 1
ATOM 709 N N . ARG A 1 96 ? -24.480 15.471 20.803 1.00 94.19 96 ARG A N 1
ATOM 710 C CA . ARG A 1 96 ? -23.912 14.796 19.624 1.00 94.19 96 ARG A CA 1
ATOM 711 C C . ARG A 1 96 ? -24.842 14.912 18.418 1.00 94.19 96 ARG A C 1
ATOM 713 O O . ARG A 1 96 ? -24.350 15.143 17.322 1.00 94.19 96 ARG A O 1
ATOM 720 N N . ILE A 1 97 ? -26.155 14.808 18.619 1.00 94.69 97 ILE A N 1
ATOM 721 C CA . ILE A 1 97 ? -27.155 14.997 17.561 1.00 94.69 97 ILE A CA 1
ATOM 722 C C . ILE A 1 97 ? -27.121 16.431 17.029 1.00 94.69 97 ILE A C 1
ATOM 724 O O . ILE A 1 97 ? -26.940 16.635 15.832 1.00 94.69 97 ILE A O 1
ATOM 728 N N . GLY A 1 98 ? -27.253 17.427 17.910 1.00 96.12 98 GLY A N 1
ATOM 729 C CA . GLY A 1 98 ? -27.254 18.834 17.508 1.00 96.12 98 GLY A CA 1
ATOM 730 C C . GLY A 1 98 ? -25.959 19.233 16.802 1.00 96.12 98 GLY A C 1
ATOM 731 O O . GLY A 1 98 ? -26.001 19.874 15.757 1.00 96.12 98 GLY A O 1
ATOM 732 N N . GLY A 1 99 ? -24.810 18.787 17.318 1.00 95.88 99 GLY A N 1
ATOM 733 C CA . GLY A 1 99 ? -23.514 19.033 16.692 1.00 95.88 99 GLY A CA 1
ATOM 734 C C . GLY A 1 99 ? -23.346 18.335 15.339 1.00 95.88 99 GLY A C 1
ATOM 735 O O . GLY A 1 99 ? -22.791 18.942 14.428 1.00 95.88 99 GLY A O 1
ATOM 736 N N . PHE A 1 100 ? -23.877 17.116 15.172 1.00 95.25 100 PHE A N 1
ATOM 737 C CA . PHE A 1 100 ? -23.877 16.415 13.885 1.00 95.25 100 PHE A CA 1
ATOM 738 C C . PHE A 1 100 ? -24.689 17.186 12.847 1.00 95.25 100 PHE A C 1
ATOM 740 O O . PHE A 1 100 ? -24.175 17.492 11.775 1.00 95.25 100 PHE A O 1
ATOM 747 N N . PHE A 1 101 ? -25.933 17.548 13.178 1.00 96.19 101 PHE A N 1
ATOM 748 C CA . PHE A 1 101 ? -26.791 18.299 12.265 1.00 96.19 101 PHE A CA 1
ATOM 749 C C . PHE A 1 101 ? -26.234 19.685 11.960 1.00 96.19 101 PHE A C 1
ATOM 751 O O . PHE A 1 101 ? -26.308 20.106 10.813 1.00 96.19 101 PHE A O 1
ATOM 758 N N . LEU A 1 102 ? -25.629 20.372 12.933 1.00 96.19 102 LEU A N 1
ATOM 759 C CA . LEU A 1 102 ? -24.972 21.656 12.695 1.00 96.19 102 LEU A CA 1
ATOM 760 C C . LEU A 1 102 ? -23.776 21.510 11.743 1.00 96.19 102 LEU A C 1
ATOM 762 O O . LEU A 1 102 ? -23.701 22.226 10.748 1.00 96.19 102 LEU A O 1
ATOM 766 N N . ALA A 1 103 ? -22.864 20.571 12.014 1.00 94.38 103 ALA A N 1
ATOM 767 C CA . ALA A 1 103 ? -21.706 20.327 11.155 1.00 94.38 103 ALA A CA 1
ATOM 768 C C . ALA A 1 103 ? -22.135 19.909 9.739 1.00 94.38 103 ALA A C 1
ATOM 770 O O . ALA A 1 103 ? -21.600 20.415 8.754 1.00 94.38 103 ALA A O 1
ATOM 771 N N . PHE A 1 104 ? -23.138 19.035 9.632 1.00 94.62 104 PHE A N 1
ATOM 772 C CA . PHE A 1 104 ? -23.672 18.578 8.355 1.00 94.62 104 PHE A CA 1
ATOM 773 C C . PHE A 1 104 ? -24.424 19.678 7.598 1.00 94.62 104 PHE A C 1
ATOM 775 O O . PHE A 1 104 ? -24.277 19.777 6.382 1.00 94.62 104 PHE A O 1
ATOM 782 N N . LEU A 1 105 ? -25.191 20.526 8.289 1.00 95.44 105 LEU A N 1
ATOM 783 C CA . LEU A 1 105 ? -25.889 21.665 7.691 1.00 95.44 105 LEU A CA 1
ATOM 784 C C . LEU A 1 105 ? -24.892 22.654 7.088 1.00 95.44 105 LEU A C 1
ATOM 786 O O . LEU A 1 105 ? -25.071 23.063 5.946 1.00 95.44 105 LEU A O 1
ATOM 790 N N . VAL A 1 106 ? -23.829 23.000 7.819 1.00 94.19 106 VAL A N 1
ATOM 791 C CA . VAL A 1 106 ? -22.799 23.925 7.324 1.00 94.19 106 VAL A CA 1
ATOM 792 C C . VAL A 1 106 ? -22.023 23.313 6.154 1.00 94.19 106 VAL A C 1
ATOM 794 O O . VAL A 1 106 ? -21.856 23.972 5.129 1.00 94.19 106 VAL A O 1
ATOM 797 N N . ALA A 1 107 ? -21.648 22.032 6.240 1.00 92.88 107 ALA A N 1
ATOM 798 C CA . ALA A 1 107 ? -21.007 21.316 5.136 1.00 92.88 107 ALA A CA 1
ATOM 799 C C . ALA A 1 107 ? -21.908 21.232 3.887 1.00 92.88 107 ALA A C 1
ATOM 801 O O . ALA A 1 107 ? -21.441 21.431 2.762 1.00 92.88 107 ALA A O 1
ATOM 802 N N . SER A 1 108 ? -23.207 20.986 4.078 1.00 94.06 108 SER A N 1
ATOM 803 C CA . SER A 1 108 ? -24.202 20.947 3.001 1.00 94.06 108 SER A CA 1
ATOM 804 C C . SER A 1 108 ? -24.419 22.326 2.391 1.00 94.06 108 SER A C 1
ATOM 806 O O . SER A 1 108 ? -24.475 22.443 1.173 1.00 94.06 108 SER A O 1
ATOM 808 N N . PHE A 1 109 ? -24.496 23.377 3.213 1.00 93.62 109 PHE A N 1
ATOM 809 C CA . PHE A 1 109 ? -24.636 24.748 2.731 1.00 93.62 109 PHE A CA 1
ATOM 810 C C . PHE A 1 109 ? -23.444 25.140 1.855 1.00 93.62 109 PHE A C 1
ATOM 812 O O . PHE A 1 109 ? -23.622 25.602 0.731 1.00 93.62 109 PHE A O 1
ATOM 819 N N . SER A 1 110 ? -22.234 24.864 2.344 1.00 90.69 110 SER A N 1
ATOM 820 C CA . SER A 1 110 ? -20.994 25.070 1.599 1.00 90.69 110 SER A CA 1
ATOM 821 C C . SER A 1 110 ? -21.012 24.324 0.255 1.00 90.69 110 SER A C 1
ATOM 823 O O . SER A 1 110 ? -20.803 24.911 -0.804 1.00 90.69 110 SER A O 1
ATOM 825 N N . THR A 1 111 ? -21.418 23.051 0.274 1.00 89.94 111 THR A N 1
ATOM 826 C CA . THR A 1 111 ? -21.482 22.197 -0.921 1.00 89.94 111 THR A CA 1
ATOM 827 C C . THR A 1 111 ? -22.534 22.641 -1.944 1.00 89.94 111 THR A C 1
ATOM 829 O O . THR A 1 111 ? -22.258 22.626 -3.139 1.00 89.94 111 THR A O 1
ATOM 832 N N . PHE A 1 112 ? -23.749 22.991 -1.514 1.00 91.12 112 PHE A N 1
ATOM 833 C CA . PHE A 1 112 ? -24.862 23.264 -2.430 1.00 91.12 112 PHE A CA 1
ATOM 834 C C . PHE A 1 112 ? -24.900 24.701 -2.940 1.00 91.12 112 PHE A C 1
ATOM 836 O O . PHE A 1 112 ? -25.345 24.923 -4.063 1.00 91.12 112 PHE A O 1
ATOM 843 N N . PHE A 1 113 ? -24.478 25.665 -2.121 1.00 89.38 113 PHE A N 1
ATOM 844 C CA . PHE A 1 113 ? -24.640 27.084 -2.437 1.00 89.38 113 PHE A CA 1
ATOM 845 C C . PHE A 1 113 ? -23.333 27.781 -2.799 1.00 89.38 113 PHE A C 1
ATOM 847 O O . PHE A 1 113 ? -23.381 28.799 -3.485 1.00 89.38 113 PHE A O 1
ATOM 854 N N . LEU A 1 114 ? -22.184 27.271 -2.342 1.00 87.62 114 LEU A N 1
ATOM 855 C CA . LEU A 1 114 ? -20.897 27.942 -2.534 1.00 87.62 114 LEU A CA 1
ATOM 856 C C . LEU A 1 114 ? -19.963 27.185 -3.486 1.00 87.62 114 LEU A C 1
ATOM 858 O O . LEU A 1 114 ? -19.197 27.817 -4.213 1.00 87.62 114 LEU A O 1
ATOM 862 N N . ALA A 1 115 ? -20.023 25.852 -3.506 1.00 86.06 115 ALA A N 1
ATOM 863 C CA . ALA A 1 115 ? -19.111 25.052 -4.310 1.00 86.06 115 ALA A CA 1
ATOM 864 C C . ALA A 1 115 ? -19.485 25.031 -5.809 1.00 86.06 115 ALA A C 1
ATOM 866 O O . ALA A 1 115 ? -20.655 24.868 -6.164 1.00 86.06 115 ALA A O 1
ATOM 867 N N . PRO A 1 116 ? -18.493 25.100 -6.719 1.00 81.38 116 PRO A N 1
ATOM 868 C CA . PRO A 1 116 ? -18.738 25.113 -8.162 1.00 81.38 116 PRO A CA 1
ATOM 869 C C . PRO A 1 116 ? -19.178 23.751 -8.717 1.00 81.38 116 PRO A C 1
ATOM 871 O O . PRO A 1 116 ? -19.877 23.681 -9.727 1.00 81.38 116 PRO A O 1
ATOM 874 N N . ARG A 1 117 ? -18.735 22.649 -8.099 1.00 86.44 117 ARG A N 1
ATOM 875 C CA . ARG A 1 117 ? -19.075 21.268 -8.469 1.00 86.44 117 ARG A CA 1
ATOM 876 C C . ARG A 1 117 ? -19.089 20.408 -7.217 1.00 86.44 117 ARG A C 1
ATOM 878 O O . ARG A 1 117 ? -18.248 20.586 -6.347 1.00 86.44 117 ARG A O 1
ATOM 885 N N . TYR A 1 118 ? -19.984 19.430 -7.149 1.00 89.38 118 TYR A N 1
ATOM 886 C CA . TYR A 1 118 ? -20.053 18.526 -6.003 1.00 89.38 118 TYR A CA 1
ATOM 887 C C . TYR A 1 118 ? -20.519 17.120 -6.383 1.00 89.38 118 TYR A C 1
ATOM 889 O O . TYR A 1 118 ? -20.954 16.856 -7.504 1.00 89.38 118 TYR A O 1
ATOM 897 N N . SER A 1 119 ? -20.385 16.204 -5.427 1.00 88.50 119 SER A N 1
ATOM 898 C CA . SER A 1 119 ? -20.872 14.831 -5.472 1.00 88.50 119 SER A CA 1
ATOM 899 C C . SER A 1 119 ? -21.907 14.622 -4.367 1.00 88.50 119 SER A C 1
ATOM 901 O O . SER A 1 119 ? -21.569 14.585 -3.181 1.00 88.50 119 SER A O 1
ATOM 903 N N . ALA A 1 120 ? -23.180 14.475 -4.748 1.00 86.50 120 ALA A N 1
ATOM 904 C CA . ALA A 1 120 ? -24.258 14.210 -3.792 1.00 86.50 120 ALA A CA 1
ATOM 905 C C . ALA A 1 120 ? -24.044 12.880 -3.049 1.00 86.50 120 ALA A C 1
ATOM 907 O O . ALA A 1 120 ? -24.301 12.794 -1.851 1.00 86.50 120 ALA A O 1
ATOM 908 N N . SER A 1 121 ? -23.503 11.862 -3.727 1.00 84.12 121 SER A N 1
ATOM 909 C CA . SER A 1 121 ? -23.182 10.573 -3.109 1.00 84.12 121 SER A CA 1
ATOM 910 C C . SER A 1 121 ? -22.089 10.696 -2.047 1.00 84.12 121 SER A C 1
ATOM 912 O O . SER A 1 121 ? -22.208 10.072 -0.997 1.00 84.12 121 SER A O 1
ATOM 914 N N . SER A 1 122 ? -21.071 11.538 -2.260 1.00 86.44 122 SER A N 1
ATOM 915 C CA . SER A 1 122 ? -20.017 11.787 -1.264 1.00 86.44 122 SER A CA 1
ATOM 916 C C . SER A 1 122 ? -20.568 12.493 -0.023 1.00 86.44 122 SER A C 1
ATOM 918 O O . SER A 1 122 ? -20.235 12.106 1.096 1.00 86.44 122 SER A O 1
ATOM 920 N N . LEU A 1 123 ? -21.471 13.465 -0.203 1.00 89.50 123 LEU A N 1
ATOM 921 C CA . LEU A 1 123 ? -22.149 14.140 0.908 1.00 89.50 123 LEU A CA 1
ATOM 922 C C . LEU A 1 123 ? -23.089 13.187 1.676 1.00 89.50 123 LEU A C 1
ATOM 924 O O . LEU A 1 123 ? -23.120 13.197 2.906 1.00 89.50 123 LEU A O 1
ATOM 928 N N . MET A 1 124 ? -23.824 12.318 0.973 1.00 86.81 124 MET A N 1
ATOM 929 C CA . MET A 1 124 ? -24.662 11.288 1.603 1.00 86.81 124 MET A CA 1
ATOM 930 C C . MET A 1 124 ? -23.828 10.248 2.357 1.00 86.81 124 MET A C 1
ATOM 932 O O . MET A 1 124 ? -24.196 9.849 3.461 1.00 86.81 124 MET A O 1
ATOM 936 N N . LEU A 1 125 ? -22.692 9.831 1.792 1.00 85.44 125 LEU A N 1
ATOM 937 C CA . LEU A 1 125 ? -21.766 8.907 2.441 1.00 85.44 125 LEU A CA 1
ATOM 938 C C . LEU A 1 125 ? -21.156 9.533 3.701 1.00 85.44 125 LEU A C 1
ATOM 940 O O . LEU A 1 125 ? -21.081 8.864 4.730 1.00 85.44 125 LEU A O 1
ATOM 944 N N . PHE A 1 126 ? -20.798 10.820 3.653 1.00 89.75 126 PHE A N 1
ATOM 945 C CA . PHE A 1 126 ? -20.374 11.583 4.825 1.00 89.75 126 PHE A CA 1
ATOM 946 C C . PHE A 1 126 ? -21.443 11.543 5.930 1.00 89.75 126 PHE A C 1
ATOM 948 O O . PHE A 1 126 ? -21.151 11.146 7.057 1.00 89.75 126 PHE A O 1
ATOM 955 N N . ALA A 1 127 ? -22.707 11.842 5.615 1.00 89.12 127 ALA A N 1
ATOM 956 C CA . ALA A 1 127 ? -23.792 11.745 6.595 1.00 89.12 127 ALA A CA 1
ATOM 957 C C . ALA A 1 127 ? -23.936 10.325 7.172 1.00 89.12 127 ALA A C 1
ATOM 959 O O . ALA A 1 127 ? -24.001 10.147 8.390 1.00 89.12 127 ALA A O 1
ATOM 960 N N . ALA A 1 128 ? -23.959 9.310 6.305 1.00 86.12 128 ALA A N 1
ATOM 961 C CA . ALA A 1 128 ? -24.189 7.921 6.689 1.00 86.12 128 ALA A CA 1
ATOM 962 C C . ALA A 1 128 ? -23.074 7.354 7.582 1.00 86.12 128 ALA A C 1
ATOM 964 O O . ALA A 1 128 ? -23.362 6.657 8.554 1.00 86.12 128 ALA A O 1
ATOM 965 N N . LEU A 1 129 ? -21.809 7.667 7.282 1.00 87.69 129 LEU A N 1
ATOM 966 C CA . LEU A 1 129 ? -20.662 7.177 8.048 1.00 87.69 129 LEU A CA 1
ATOM 967 C C . LEU A 1 129 ? -20.605 7.766 9.460 1.00 87.69 129 LEU A C 1
ATOM 969 O O . LEU A 1 129 ? -20.245 7.052 10.396 1.00 87.69 129 LEU A O 1
ATOM 973 N N . TYR A 1 130 ? -20.968 9.041 9.625 1.00 91.31 130 TYR A N 1
ATOM 974 C CA . TYR A 1 130 ? -20.834 9.757 10.898 1.00 91.31 130 TYR A CA 1
ATOM 975 C C . TYR A 1 130 ? -22.106 9.778 11.753 1.00 91.31 130 TYR A C 1
ATOM 977 O O . TYR A 1 130 ? -22.005 9.950 12.969 1.00 91.31 130 TYR A O 1
ATOM 985 N N . ALA A 1 131 ? -23.283 9.500 11.185 1.00 87.44 131 ALA A N 1
ATOM 986 C CA . ALA A 1 131 ? -24.526 9.349 11.946 1.00 87.44 131 ALA A CA 1
ATOM 987 C C . ALA A 1 131 ? -24.433 8.429 13.194 1.00 87.44 131 ALA A C 1
ATOM 989 O O . ALA A 1 131 ? -25.015 8.760 14.231 1.00 87.44 131 ALA A O 1
ATOM 990 N N . PRO A 1 132 ? -23.665 7.322 13.183 1.00 87.75 132 PRO A N 1
ATOM 991 C CA . PRO A 1 132 ? -23.519 6.430 14.334 1.00 87.75 132 PRO A CA 1
ATOM 992 C C . PRO A 1 132 ? -22.892 7.068 15.577 1.00 87.75 132 PRO A C 1
ATOM 994 O O . PRO A 1 132 ? -23.058 6.548 16.676 1.00 87.75 132 PRO A O 1
ATOM 997 N N . PHE A 1 133 ? -22.206 8.207 15.452 1.00 90.88 133 PHE A N 1
ATOM 998 C CA . PHE A 1 133 ? -21.653 8.925 16.606 1.00 90.88 133 PHE A CA 1
ATOM 999 C C . PHE A 1 133 ? -22.754 9.443 17.544 1.00 90.88 133 PHE A C 1
ATOM 1001 O O . PHE A 1 133 ? -22.500 9.661 18.732 1.00 90.88 133 PHE A O 1
ATOM 1008 N N . MET A 1 134 ? -23.974 9.623 17.028 1.00 88.06 134 MET A N 1
ATOM 1009 C CA . MET A 1 134 ? -25.132 10.118 17.775 1.00 88.06 134 MET A CA 1
ATOM 1010 C C . MET A 1 134 ? -25.674 9.116 18.805 1.00 88.06 134 MET A C 1
ATOM 1012 O O . MET A 1 134 ? -26.375 9.522 19.738 1.00 88.06 134 MET A O 1
ATOM 1016 N N . ILE A 1 135 ? -25.350 7.828 18.654 1.00 86.44 135 ILE A N 1
ATOM 1017 C CA . ILE A 1 135 ? -25.831 6.751 19.522 1.00 86.44 135 ILE A CA 1
ATOM 1018 C C . ILE A 1 135 ? -24.718 6.188 20.405 1.00 86.44 135 ILE A C 1
ATOM 1020 O O . ILE A 1 135 ? -23.540 6.205 20.054 1.00 86.44 135 ILE A O 1
ATOM 1024 N N . TYR A 1 136 ? -25.099 5.660 21.565 1.00 88.69 136 TYR A N 1
ATOM 1025 C CA . TYR A 1 136 ? -24.211 4.888 22.429 1.00 88.69 136 TYR A CA 1
ATOM 1026 C C . TYR A 1 136 ? -24.979 3.827 23.222 1.00 88.69 136 TYR A C 1
ATOM 1028 O O . TYR A 1 136 ? -26.184 3.938 23.467 1.00 88.69 136 TYR A O 1
ATOM 1036 N N . TYR A 1 137 ? -24.248 2.818 23.682 1.00 86.69 137 TYR A N 1
ATOM 1037 C CA . TYR A 1 137 ? -24.726 1.775 24.576 1.00 86.69 137 TYR A CA 1
ATOM 1038 C C . TYR A 1 137 ? -24.072 1.924 25.945 1.00 86.69 137 TYR A C 1
ATOM 1040 O O . TYR A 1 137 ? -22.853 2.052 26.076 1.00 86.69 137 TYR A O 1
ATOM 1048 N N . GLU A 1 138 ? -24.895 1.889 26.989 1.00 87.81 138 GLU A N 1
ATOM 1049 C CA . GLU A 1 138 ? -24.394 1.807 28.356 1.00 87.81 138 GLU A CA 1
ATOM 1050 C C . GLU A 1 138 ? -23.989 0.380 28.701 1.00 87.81 138 GLU A C 1
ATOM 1052 O O . GLU A 1 138 ? -24.758 -0.561 28.502 1.00 87.81 138 GLU A O 1
ATOM 1057 N N . THR A 1 139 ? -22.807 0.237 29.286 1.00 88.12 139 THR A N 1
ATOM 1058 C CA . THR A 1 139 ? -22.248 -1.051 29.688 1.00 88.12 139 THR A CA 1
ATOM 1059 C C . THR A 1 139 ? -21.515 -0.938 31.022 1.00 88.12 139 THR A C 1
ATOM 1061 O O . THR A 1 139 ? -21.183 0.161 31.476 1.00 88.12 139 THR A O 1
ATOM 1064 N N . SER A 1 140 ? -21.285 -2.067 31.688 1.00 90.00 140 SER A N 1
ATOM 1065 C CA . SER A 1 140 ? -20.465 -2.099 32.901 1.00 90.00 140 SER A CA 1
ATOM 1066 C C . SER A 1 140 ? -18.983 -1.856 32.581 1.00 90.00 140 SER A C 1
ATOM 1068 O O . SER A 1 140 ? -18.494 -2.197 31.502 1.00 90.00 140 SER A O 1
ATOM 1070 N N . ALA A 1 141 ? -18.224 -1.308 33.538 1.00 89.25 141 ALA A N 1
ATOM 1071 C CA . ALA A 1 141 ? -16.775 -1.130 33.387 1.00 89.25 141 ALA A CA 1
ATOM 1072 C C . ALA A 1 141 ? -16.056 -2.465 33.103 1.00 89.25 141 ALA A C 1
ATOM 1074 O O . ALA A 1 141 ? -15.131 -2.526 32.289 1.00 89.25 141 ALA A O 1
ATOM 1075 N N . ALA A 1 142 ? -16.528 -3.551 33.727 1.00 88.75 142 ALA A N 1
ATOM 1076 C CA . ALA A 1 142 ? -16.037 -4.901 33.484 1.00 88.75 142 ALA A CA 1
ATOM 1077 C C . ALA A 1 142 ? -16.280 -5.346 32.034 1.00 88.75 142 ALA A C 1
ATOM 1079 O O . ALA A 1 142 ? -15.373 -5.876 31.394 1.00 88.75 142 ALA A O 1
ATOM 1080 N N . ASN A 1 143 ? -17.472 -5.103 31.482 1.00 90.69 143 ASN A N 1
ATOM 1081 C CA . ASN A 1 143 ? -17.778 -5.486 30.108 1.00 90.69 143 ASN A CA 1
ATOM 1082 C C . ASN A 1 143 ? -17.073 -4.605 29.064 1.00 90.69 143 ASN A C 1
ATOM 1084 O O . ASN A 1 143 ? -16.602 -5.127 28.056 1.00 90.69 143 ASN A O 1
ATOM 1088 N N . TYR A 1 144 ? -16.880 -3.312 29.339 1.00 92.81 144 TYR A N 1
ATOM 1089 C CA . TYR A 1 144 ? -15.993 -2.464 28.535 1.00 92.81 144 TYR A CA 1
ATOM 1090 C C . TYR A 1 144 ? -14.572 -3.050 28.469 1.00 92.81 144 TYR A C 1
ATOM 1092 O O . TYR A 1 144 ? -14.017 -3.221 27.383 1.00 92.81 144 TYR A O 1
ATOM 1100 N N . ARG A 1 145 ? -14.000 -3.458 29.616 1.00 94.38 145 ARG A N 1
ATOM 1101 C CA . ARG A 1 145 ? -12.707 -4.164 29.643 1.00 94.38 145 ARG A CA 1
ATOM 1102 C C . ARG A 1 145 ? -12.753 -5.491 28.877 1.00 94.38 145 ARG A C 1
ATOM 1104 O O . ARG A 1 145 ? -11.778 -5.813 28.209 1.00 94.38 145 ARG A O 1
ATOM 1111 N N . ARG A 1 146 ? -13.855 -6.251 28.910 1.00 94.25 146 ARG A N 1
ATOM 1112 C CA . ARG A 1 146 ? -14.006 -7.476 28.093 1.00 94.25 146 ARG A CA 1
ATOM 1113 C C . ARG A 1 146 ? -13.959 -7.170 26.593 1.00 94.25 146 ARG A C 1
ATOM 1115 O O . ARG A 1 146 ? -13.217 -7.844 25.885 1.00 94.25 146 ARG A O 1
ATOM 1122 N N . CYS A 1 147 ? -14.660 -6.132 26.131 1.00 93.62 147 CYS A N 1
ATOM 1123 C CA . CYS A 1 147 ? -14.636 -5.688 24.731 1.00 93.62 147 CYS A CA 1
ATOM 1124 C C . CYS A 1 147 ? -13.216 -5.290 24.296 1.00 93.62 147 CYS A C 1
ATOM 1126 O O . CYS A 1 147 ? -12.692 -5.782 23.300 1.00 93.62 147 CYS A O 1
ATOM 1128 N N . MET A 1 148 ? -12.541 -4.464 25.097 1.00 96.06 148 MET A N 1
ATOM 1129 C CA . MET A 1 148 ? -11.173 -4.028 24.801 1.00 96.06 148 MET A CA 1
ATOM 1130 C C . MET A 1 148 ? -10.165 -5.184 24.843 1.00 96.06 148 MET A C 1
ATOM 1132 O O . MET A 1 148 ? -9.268 -5.259 24.007 1.00 96.06 148 MET A O 1
ATOM 1136 N N . ASN A 1 149 ? -10.326 -6.131 25.772 1.00 96.56 149 ASN A N 1
ATOM 1137 C CA . ASN A 1 149 ? -9.488 -7.326 25.828 1.00 96.56 149 ASN A CA 1
ATOM 1138 C C . ASN A 1 149 ? -9.727 -8.248 24.628 1.00 96.56 149 ASN A C 1
ATOM 1140 O O . ASN A 1 149 ? -8.768 -8.846 24.158 1.00 96.56 149 ASN A O 1
ATOM 1144 N N . LEU A 1 150 ? -10.965 -8.360 24.131 1.00 96.50 150 LEU A N 1
ATOM 1145 C CA . LEU A 1 150 ? -11.271 -9.108 22.909 1.00 96.50 150 LEU A CA 1
ATOM 1146 C C . LEU A 1 150 ? -10.513 -8.524 21.712 1.00 96.50 150 LEU A C 1
ATOM 1148 O O . LEU A 1 150 ? -9.881 -9.277 20.976 1.00 96.50 150 LEU A O 1
ATOM 1152 N N . PHE A 1 151 ? -10.506 -7.196 21.567 1.00 96.88 151 PHE A N 1
ATOM 1153 C CA . PHE A 1 151 ? -9.715 -6.520 20.538 1.00 96.88 151 PHE A CA 1
ATOM 1154 C C . PHE A 1 151 ? -8.217 -6.806 20.670 1.00 96.88 151 PHE A C 1
ATOM 1156 O O . PHE A 1 151 ? -7.599 -7.257 19.709 1.00 96.88 151 PHE A O 1
ATOM 1163 N N . VAL A 1 152 ? -7.639 -6.618 21.861 1.00 97.88 152 VAL A N 1
ATOM 1164 C CA . VAL A 1 152 ? -6.211 -6.903 22.075 1.00 97.88 152 VAL A CA 1
ATOM 1165 C C . VAL A 1 152 ? -5.891 -8.373 21.800 1.00 97.88 152 VAL A C 1
ATOM 1167 O O . VAL A 1 152 ? -4.902 -8.675 21.140 1.00 97.88 152 VAL A O 1
ATOM 1170 N N . SER A 1 153 ? -6.728 -9.299 22.272 1.00 97.38 153 SER A N 1
ATOM 1171 C CA . SER A 1 153 ? -6.561 -10.732 22.030 1.00 97.38 153 SER A CA 1
ATOM 1172 C C . SER A 1 153 ? -6.605 -11.075 20.544 1.00 97.38 153 SER A C 1
ATOM 1174 O O . SER A 1 153 ? -5.774 -11.858 20.094 1.00 97.38 153 SER A O 1
ATOM 1176 N N . LEU A 1 154 ? -7.508 -10.464 19.777 1.00 96.56 154 LEU A N 1
ATOM 1177 C CA . LEU A 1 154 ? -7.540 -10.629 18.328 1.00 96.56 154 LEU A CA 1
ATOM 1178 C C . LEU A 1 154 ? -6.260 -10.083 17.684 1.00 96.56 154 LEU A C 1
ATOM 1180 O O . LEU A 1 154 ? -5.646 -10.773 16.877 1.00 96.56 154 LEU A O 1
ATOM 1184 N N . MET A 1 155 ? -5.790 -8.899 18.081 1.00 97.56 155 MET A N 1
ATOM 1185 C CA . MET A 1 155 ? -4.552 -8.342 17.527 1.00 97.56 155 MET A CA 1
ATOM 1186 C C . MET A 1 155 ? -3.310 -9.170 17.867 1.00 97.56 155 MET A C 1
ATOM 1188 O O . MET A 1 155 ? -2.409 -9.260 17.041 1.00 97.56 155 MET A O 1
ATOM 1192 N N . LEU A 1 156 ? -3.269 -9.845 19.019 1.00 97.88 156 LEU A N 1
ATOM 1193 C CA . LEU A 1 156 ? -2.208 -10.811 19.327 1.00 97.88 156 LEU A CA 1
ATOM 1194 C C . LEU A 1 156 ? -2.214 -12.004 18.358 1.00 97.88 156 LEU A C 1
ATOM 1196 O O . LEU A 1 156 ? -1.143 -12.458 17.958 1.00 97.88 156 LEU A O 1
ATOM 1200 N N . VAL A 1 157 ? -3.393 -12.479 17.934 1.00 97.31 157 VAL A N 1
ATOM 1201 C CA . VAL A 1 157 ? -3.497 -13.496 16.871 1.00 97.31 157 VAL A CA 1
ATOM 1202 C C . VAL A 1 157 ? -2.912 -12.952 15.569 1.00 97.31 157 VAL A C 1
ATOM 1204 O O . VAL A 1 157 ? -2.102 -13.626 14.942 1.00 97.31 157 VAL A O 1
ATOM 1207 N N . TYR A 1 158 ? -3.237 -11.711 15.201 1.00 97.06 158 TYR A N 1
ATOM 1208 C CA . TYR A 1 158 ? -2.693 -11.065 14.002 1.00 97.06 158 TYR A CA 1
ATOM 1209 C C . TYR A 1 158 ? -1.177 -10.835 14.060 1.00 97.06 158 TYR A C 1
ATOM 1211 O O . TYR A 1 158 ? -0.504 -10.980 13.040 1.00 97.06 158 TYR A O 1
ATOM 1219 N N . VAL A 1 159 ? -0.606 -10.560 15.236 1.00 97.81 159 VAL A N 1
ATOM 1220 C CA . VAL A 1 159 ? 0.855 -10.560 15.429 1.00 97.81 159 VAL A CA 1
ATOM 1221 C C . VAL A 1 159 ? 1.432 -11.960 15.189 1.00 97.81 159 VAL A C 1
ATOM 1223 O O . VAL A 1 159 ? 2.448 -12.095 14.511 1.00 97.81 159 VAL A O 1
ATOM 1226 N N . GLY A 1 160 ? 0.759 -13.012 15.661 1.00 97.31 160 GLY A N 1
ATOM 1227 C CA . GLY A 1 160 ? 1.124 -14.398 15.352 1.00 97.31 160 GLY A CA 1
ATOM 1228 C C . GLY A 1 160 ? 1.080 -14.709 13.851 1.00 97.31 160 GLY A C 1
ATOM 1229 O O . GLY A 1 160 ? 2.016 -15.301 13.319 1.00 97.31 160 GLY A O 1
ATOM 1230 N N . VAL A 1 161 ? 0.045 -14.248 13.140 1.00 95.81 161 VAL A N 1
ATOM 1231 C CA . VAL A 1 161 ? -0.051 -14.379 11.675 1.00 95.81 161 VAL A CA 1
ATOM 1232 C C . VAL A 1 161 ? 1.092 -13.626 10.991 1.00 95.81 161 VAL A C 1
ATOM 1234 O O . VAL A 1 161 ? 1.741 -14.182 10.116 1.00 95.81 161 VAL A O 1
ATOM 1237 N N . THR A 1 162 ? 1.401 -12.406 11.432 1.00 95.69 162 THR A N 1
ATOM 1238 C CA . THR A 1 162 ? 2.526 -11.586 10.936 1.00 95.69 162 THR A CA 1
ATOM 1239 C C . THR A 1 162 ? 3.871 -12.310 11.086 1.00 95.69 162 THR A C 1
ATOM 1241 O O . THR A 1 162 ? 4.713 -12.256 10.184 1.00 95.69 162 THR A O 1
ATOM 1244 N N . LEU A 1 163 ? 4.070 -13.023 12.202 1.00 95.12 163 LEU A N 1
ATOM 1245 C CA . LEU A 1 163 ? 5.239 -13.875 12.425 1.00 95.12 163 LEU A CA 1
ATOM 1246 C C . LEU A 1 163 ? 5.255 -15.075 11.475 1.00 95.12 163 LEU A C 1
ATOM 1248 O O . LEU A 1 163 ? 6.265 -15.316 10.822 1.00 95.12 163 LEU A O 1
ATOM 1252 N N . ALA A 1 164 ? 4.145 -15.806 11.365 1.00 94.88 164 ALA A N 1
ATOM 1253 C CA . ALA A 1 164 ? 4.041 -16.954 10.464 1.00 94.88 164 ALA A CA 1
ATOM 1254 C C . ALA A 1 164 ? 4.320 -16.553 9.010 1.00 94.88 164 ALA A C 1
ATOM 1256 O O . ALA A 1 164 ? 5.061 -17.221 8.298 1.00 94.88 164 ALA A O 1
ATOM 1257 N N . GLN A 1 165 ? 3.788 -15.407 8.602 1.00 93.62 165 GLN A N 1
ATOM 1258 C CA . GLN A 1 165 ? 4.027 -14.787 7.314 1.00 93.62 165 GLN A CA 1
ATOM 1259 C C . GLN A 1 165 ? 5.524 -14.525 7.055 1.00 93.62 165 GLN A C 1
ATOM 1261 O O . GLN A 1 165 ? 6.030 -14.877 5.991 1.00 93.62 165 GLN A O 1
ATOM 1266 N N . HIS A 1 166 ? 6.246 -13.986 8.045 1.00 92.38 166 HIS A N 1
ATOM 1267 C CA . HIS A 1 166 ? 7.703 -13.842 7.985 1.00 92.38 166 HIS A CA 1
ATOM 1268 C C . HIS A 1 166 ? 8.431 -15.184 7.870 1.00 92.38 166 HIS A C 1
ATOM 1270 O O . HIS A 1 166 ? 9.328 -15.327 7.044 1.00 92.38 166 HIS A O 1
ATOM 1276 N N . LEU A 1 167 ? 8.040 -16.178 8.665 1.00 93.19 167 LEU A N 1
ATOM 1277 C CA . LEU A 1 167 ? 8.664 -17.500 8.638 1.00 93.19 167 LEU A CA 1
ATOM 1278 C C . LEU A 1 167 ? 8.474 -18.185 7.279 1.00 93.19 167 LEU A C 1
ATOM 1280 O O . LEU A 1 167 ? 9.435 -18.722 6.734 1.00 93.19 167 LEU A O 1
ATOM 1284 N N . ILE A 1 168 ? 7.275 -18.114 6.695 1.00 91.69 168 ILE A N 1
ATOM 1285 C CA . ILE A 1 168 ? 6.974 -18.704 5.383 1.00 91.69 168 ILE A CA 1
ATOM 1286 C C . ILE A 1 168 ? 7.822 -18.057 4.285 1.00 91.69 168 ILE A C 1
ATOM 1288 O O . ILE A 1 168 ? 8.416 -18.769 3.477 1.00 91.69 168 ILE A O 1
ATOM 1292 N N . GLN A 1 169 ? 7.936 -16.724 4.266 1.00 92.50 169 GLN A N 1
ATOM 1293 C CA . GLN A 1 169 ? 8.746 -16.062 3.239 1.00 92.50 169 GLN A CA 1
ATOM 1294 C C . GLN A 1 169 ? 10.253 -16.299 3.397 1.00 92.50 169 GLN A C 1
ATOM 1296 O O . GLN A 1 169 ? 10.966 -16.301 2.399 1.00 92.50 169 GLN A O 1
ATOM 1301 N N . LEU A 1 170 ? 10.738 -16.509 4.627 1.00 89.38 170 LEU A N 1
ATOM 1302 C CA . LEU A 1 170 ? 12.147 -16.805 4.900 1.00 89.38 170 LEU A CA 1
ATOM 1303 C C . LEU A 1 170 ? 12.526 -18.261 4.594 1.00 89.38 170 LEU A C 1
ATOM 1305 O O . LEU A 1 170 ? 13.698 -18.532 4.351 1.00 89.38 170 LEU A O 1
ATOM 1309 N N . THR A 1 171 ? 11.565 -19.188 4.629 1.00 89.88 171 THR A N 1
ATOM 1310 C CA . THR A 1 171 ? 11.818 -20.634 4.475 1.00 89.88 171 THR A CA 1
ATOM 1311 C C . THR A 1 171 ? 11.392 -21.198 3.124 1.00 89.88 171 THR A C 1
ATOM 1313 O O . THR A 1 171 ? 12.024 -22.133 2.644 1.00 89.88 171 THR A O 1
ATOM 1316 N N . ILE A 1 172 ? 10.336 -20.658 2.511 1.00 88.44 172 ILE A N 1
ATOM 1317 C CA . ILE A 1 172 ? 9.756 -21.175 1.266 1.00 88.44 172 ILE A CA 1
ATOM 1318 C C . ILE A 1 172 ? 9.761 -20.073 0.206 1.00 88.44 172 ILE A C 1
ATOM 1320 O O . ILE A 1 172 ? 10.560 -20.085 -0.722 1.00 88.44 172 ILE A O 1
ATOM 1324 N N . SER A 1 173 ? 8.832 -19.128 0.326 1.00 85.69 173 SER A N 1
ATOM 1325 C CA . SER A 1 173 ? 8.641 -17.995 -0.576 1.00 85.69 173 SER A CA 1
ATOM 1326 C C . SER A 1 173 ? 7.509 -17.142 -0.025 1.00 85.69 173 SER A C 1
ATOM 1328 O O . SER A 1 173 ? 6.565 -17.665 0.572 1.00 85.69 173 SER A O 1
ATOM 1330 N N . TRP A 1 174 ? 7.538 -15.835 -0.278 1.00 83.62 174 TRP A N 1
ATOM 1331 C CA . TRP A 1 174 ? 6.401 -14.975 0.036 1.00 83.62 174 TRP A CA 1
ATOM 1332 C C . TRP A 1 174 ? 5.126 -15.403 -0.705 1.00 83.62 174 TRP A C 1
ATOM 1334 O O . TRP A 1 174 ? 4.041 -15.110 -0.232 1.00 83.62 174 TRP A O 1
ATOM 1344 N N . ARG A 1 175 ? 5.218 -16.133 -1.825 1.00 83.62 175 ARG A N 1
ATOM 1345 C CA . ARG A 1 175 ? 4.041 -16.642 -2.555 1.00 83.62 175 ARG A CA 1
ATOM 1346 C C . ARG A 1 175 ? 3.349 -17.822 -1.878 1.00 83.62 175 ARG A C 1
ATOM 1348 O O . ARG A 1 175 ? 2.213 -18.119 -2.219 1.00 83.62 175 ARG A O 1
ATOM 1355 N N . ALA A 1 176 ? 4.014 -18.492 -0.937 1.00 84.69 176 ALA A N 1
ATOM 1356 C CA . ALA A 1 176 ? 3.487 -19.697 -0.299 1.00 84.69 176 ALA A CA 1
ATOM 1357 C C . ALA A 1 176 ? 2.462 -19.409 0.814 1.00 84.69 176 ALA A C 1
ATOM 1359 O O . ALA A 1 176 ? 1.763 -20.317 1.261 1.00 84.69 176 ALA A O 1
ATOM 1360 N N . TRP A 1 177 ? 2.370 -18.167 1.297 1.00 85.12 177 TRP A N 1
ATOM 1361 C CA . TRP A 1 177 ? 1.379 -17.791 2.308 1.00 85.12 177 TRP A CA 1
ATOM 1362 C C . TRP A 1 177 ? -0.022 -17.572 1.676 1.00 85.12 177 TRP A C 1
ATOM 1364 O O . TRP A 1 177 ? -0.127 -17.285 0.483 1.00 85.12 177 TRP A O 1
ATOM 1374 N N . PRO A 1 178 ? -1.130 -17.681 2.432 1.00 83.06 178 PRO A N 1
ATOM 1375 C CA . PRO A 1 178 ? -2.460 -17.433 1.877 1.00 83.06 178 PRO A CA 1
ATOM 1376 C C . PRO A 1 178 ? -2.603 -15.999 1.350 1.00 83.06 178 PRO A C 1
ATOM 1378 O O . PRO A 1 178 ? -2.419 -15.034 2.095 1.00 83.06 178 PRO A O 1
ATOM 1381 N N . ASN A 1 179 ? -2.979 -15.857 0.078 1.00 81.31 179 ASN A N 1
ATOM 1382 C CA . ASN A 1 179 ? -3.229 -14.566 -0.552 1.00 81.31 179 ASN A CA 1
ATOM 1383 C C . ASN A 1 179 ? -4.707 -14.439 -0.938 1.00 81.31 179 ASN A C 1
ATOM 1385 O O . ASN A 1 179 ? -5.159 -15.046 -1.905 1.00 81.31 179 ASN A O 1
ATOM 1389 N N . LEU A 1 180 ? -5.456 -13.609 -0.203 1.00 79.94 180 LEU A N 1
ATOM 1390 C CA . LEU A 1 180 ? -6.868 -13.328 -0.499 1.00 79.94 180 LEU A CA 1
ATOM 1391 C C . LEU A 1 180 ? -7.090 -12.837 -1.938 1.00 79.94 180 LEU A C 1
ATOM 1393 O O . LEU A 1 180 ? -8.152 -13.097 -2.492 1.00 79.94 180 LEU A O 1
ATOM 1397 N N . ASN A 1 181 ? -6.085 -12.210 -2.555 1.00 74.38 181 ASN A N 1
ATOM 1398 C CA . ASN A 1 181 ? -6.176 -11.729 -3.931 1.00 74.38 181 ASN A CA 1
ATOM 1399 C C . ASN A 1 181 ? -6.260 -12.863 -4.961 1.00 74.38 181 ASN A C 1
ATOM 1401 O O . ASN A 1 181 ? -6.776 -12.656 -6.049 1.00 74.38 181 ASN A O 1
ATOM 1405 N N . GLN A 1 182 ? -5.737 -14.044 -4.621 1.00 77.94 182 GLN A N 1
ATOM 1406 C CA . GLN A 1 182 ? -5.811 -15.246 -5.457 1.00 77.94 182 GLN A CA 1
ATOM 1407 C C . GLN A 1 182 ? -7.045 -16.094 -5.126 1.00 77.94 182 GLN A C 1
ATOM 1409 O O . GLN A 1 182 ? -7.511 -16.864 -5.957 1.00 77.94 182 GLN A O 1
ATOM 1414 N N . LEU A 1 183 ? -7.566 -15.974 -3.900 1.00 82.75 183 LEU A N 1
ATOM 1415 C CA . LEU A 1 183 ? -8.697 -16.770 -3.418 1.00 82.75 183 LEU A CA 1
ATOM 1416 C C . LEU A 1 183 ? -10.059 -16.164 -3.778 1.00 82.75 183 LEU A C 1
ATOM 1418 O O . LEU A 1 183 ? -11.046 -16.893 -3.850 1.00 82.75 183 LEU A O 1
ATOM 1422 N N . LEU A 1 184 ? -10.131 -14.843 -3.959 1.00 83.38 184 LEU A N 1
ATOM 1423 C CA . LEU A 1 184 ? -11.356 -14.129 -4.309 1.00 83.38 184 LEU A CA 1
ATOM 1424 C C . LEU A 1 184 ? -11.235 -13.510 -5.707 1.00 83.38 184 LEU A C 1
ATOM 1426 O O . LEU A 1 184 ? -10.167 -12.998 -6.042 1.00 83.38 184 LEU A O 1
ATOM 1430 N N . PRO A 1 185 ? -12.316 -13.482 -6.511 1.00 84.31 185 PRO A N 1
ATOM 1431 C CA . PRO A 1 185 ? -12.302 -12.761 -7.779 1.00 84.31 185 PRO A CA 1
ATOM 1432 C C . PRO A 1 185 ? -11.989 -11.277 -7.551 1.00 84.31 185 PRO A C 1
ATOM 1434 O O . PRO A 1 185 ? -12.507 -10.687 -6.603 1.00 84.31 185 PRO A O 1
ATOM 1437 N N . ALA A 1 186 ? -11.223 -10.648 -8.446 1.00 80.19 186 ALA A N 1
ATOM 1438 C CA . ALA A 1 186 ? -10.793 -9.252 -8.295 1.00 80.19 186 ALA A CA 1
ATOM 1439 C C . ALA A 1 186 ? -11.956 -8.264 -8.064 1.00 80.19 186 ALA A C 1
ATOM 1441 O O . ALA A 1 186 ? -11.817 -7.314 -7.302 1.00 80.19 186 ALA A O 1
ATOM 1442 N N . ALA A 1 187 ? -13.135 -8.528 -8.641 1.00 82.88 187 ALA A N 1
ATOM 1443 C CA . ALA A 1 187 ? -14.346 -7.724 -8.441 1.00 82.88 187 ALA A CA 1
ATOM 1444 C C . ALA A 1 187 ? -14.874 -7.716 -6.988 1.00 82.88 187 ALA A C 1
ATOM 1446 O O . ALA A 1 187 ? -15.656 -6.843 -6.620 1.00 82.88 187 ALA A O 1
ATOM 1447 N N . TRP A 1 188 ? -14.475 -8.693 -6.173 1.00 86.81 188 TRP A N 1
ATOM 1448 C CA . TRP A 1 188 ? -14.833 -8.802 -4.756 1.00 86.81 188 TRP A CA 1
ATOM 1449 C C . TRP A 1 188 ? -13.780 -8.193 -3.831 1.00 86.81 188 TRP A C 1
ATOM 1451 O O . TRP A 1 188 ? -13.929 -8.248 -2.610 1.00 86.81 188 TRP A O 1
ATOM 1461 N N . LEU A 1 189 ? -12.709 -7.630 -4.387 1.00 85.75 189 LEU A N 1
ATOM 1462 C CA . LEU A 1 189 ? -11.673 -6.934 -3.641 1.00 85.75 189 LEU A CA 1
ATOM 1463 C C . LEU A 1 189 ? -11.873 -5.427 -3.770 1.00 85.75 189 LEU A C 1
ATOM 1465 O O . LEU A 1 189 ? -12.371 -4.934 -4.780 1.00 85.75 189 LEU A O 1
ATOM 1469 N N . ILE A 1 190 ? -11.467 -4.680 -2.746 1.00 81.81 190 ILE A N 1
ATOM 1470 C CA . ILE A 1 190 ? -11.423 -3.219 -2.842 1.00 81.81 190 ILE A CA 1
ATOM 1471 C C . ILE A 1 190 ? -10.316 -2.830 -3.853 1.00 81.81 190 ILE A C 1
ATOM 1473 O O . ILE A 1 190 ? -9.172 -3.252 -3.685 1.00 81.81 190 ILE A O 1
ATOM 1477 N N . PRO A 1 191 ? -10.606 -2.073 -4.922 1.00 71.56 191 PRO A N 1
ATOM 1478 C CA . PRO A 1 191 ? -9.593 -1.659 -5.894 1.00 71.56 191 PRO A CA 1
ATOM 1479 C C . PRO A 1 191 ? -8.636 -0.604 -5.312 1.00 71.56 191 PRO A C 1
ATOM 1481 O O . PRO A 1 191 ? -8.870 -0.067 -4.231 1.00 71.56 191 PRO A O 1
ATOM 1484 N N . ASP A 1 192 ? -7.556 -0.310 -6.040 1.00 69.94 192 ASP A N 1
ATOM 1485 C CA . ASP A 1 192 ? -6.626 0.805 -5.779 1.00 69.94 192 ASP A CA 1
ATOM 1486 C C . ASP A 1 192 ? -5.809 0.740 -4.469 1.00 69.94 192 ASP A C 1
ATOM 1488 O O . ASP A 1 192 ? -5.147 1.711 -4.099 1.00 69.94 192 ASP A O 1
ATOM 1492 N N . TYR A 1 193 ? -5.778 -0.413 -3.789 1.00 73.38 193 TYR A N 1
ATOM 1493 C CA . TYR A 1 193 ? -4.900 -0.662 -2.638 1.00 73.38 193 TYR A CA 1
ATOM 1494 C C . TYR A 1 193 ? -3.732 -1.591 -2.975 1.00 73.38 193 TYR A C 1
ATOM 1496 O O . TYR A 1 193 ? -3.876 -2.593 -3.679 1.00 73.38 193 TYR A O 1
ATOM 1504 N N . VAL A 1 194 ? -2.563 -1.299 -2.395 1.00 69.94 194 VAL A N 1
ATOM 1505 C CA . VAL A 1 194 ? -1.363 -2.133 -2.544 1.00 69.94 194 VAL A CA 1
ATOM 1506 C C . VAL A 1 194 ? -1.376 -3.242 -1.496 1.00 69.94 194 VAL A C 1
ATOM 1508 O O . VAL A 1 194 ? -0.844 -3.115 -0.392 1.00 69.94 194 VAL A O 1
ATOM 1511 N N . TYR A 1 195 ? -1.986 -4.364 -1.864 1.00 79.50 195 TYR A N 1
ATOM 1512 C CA . TYR A 1 195 ? -2.123 -5.517 -0.980 1.00 79.50 195 TYR A CA 1
ATOM 1513 C C . TYR A 1 195 ? -0.803 -6.187 -0.615 1.00 79.50 195 TYR A C 1
ATOM 1515 O O . TYR A 1 195 ? -0.650 -6.657 0.512 1.00 79.50 195 TYR A O 1
ATOM 1523 N N . ILE A 1 196 ? 0.128 -6.269 -1.561 1.00 80.56 196 ILE A N 1
ATOM 1524 C CA . ILE A 1 196 ? 1.442 -6.879 -1.377 1.00 80.56 196 ILE A CA 1
ATOM 1525 C C . ILE A 1 196 ? 2.469 -5.810 -1.698 1.00 80.56 196 ILE A C 1
ATOM 1527 O O . ILE A 1 196 ? 2.488 -5.265 -2.797 1.00 80.5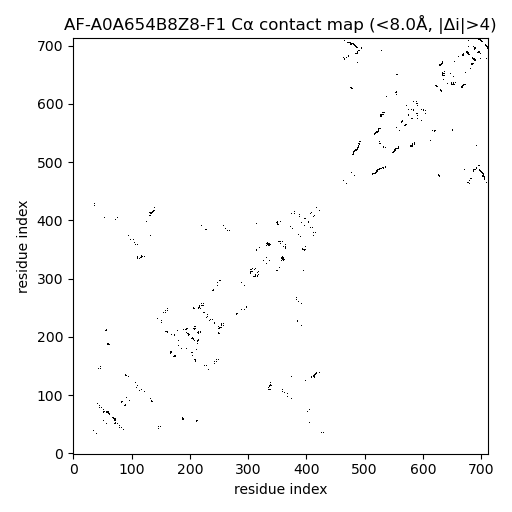6 196 ILE A O 1
ATOM 1531 N N . GLN A 1 197 ? 3.310 -5.501 -0.720 1.00 78.25 197 GLN A N 1
ATOM 1532 C CA . GLN A 1 197 ? 4.314 -4.458 -0.844 1.00 78.25 197 GLN A CA 1
ATOM 1533 C C . GLN A 1 197 ? 5.681 -5.049 -0.503 1.00 78.25 197 GLN A C 1
ATOM 1535 O O . GLN A 1 197 ? 5.813 -5.630 0.577 1.00 78.25 197 GLN A O 1
ATOM 1540 N N . PRO A 1 198 ? 6.710 -4.887 -1.348 1.00 79.38 198 PRO A N 1
ATOM 1541 C CA . PRO A 1 198 ? 8.050 -5.331 -0.999 1.00 79.38 198 PRO A CA 1
ATOM 1542 C C . PRO A 1 198 ? 8.607 -4.501 0.165 1.00 79.38 198 PRO A C 1
ATOM 1544 O O . PRO A 1 198 ? 8.240 -3.337 0.355 1.00 79.38 198 PRO A O 1
ATOM 1547 N N . ILE A 1 199 ? 9.482 -5.099 0.980 1.00 78.69 199 ILE A N 1
ATOM 1548 C CA . ILE A 1 199 ? 10.133 -4.391 2.095 1.00 78.69 199 ILE A CA 1
ATOM 1549 C C . ILE A 1 199 ? 10.973 -3.228 1.544 1.00 78.69 199 ILE A C 1
ATOM 1551 O O . ILE A 1 199 ? 10.908 -2.119 2.056 1.00 78.69 199 ILE A O 1
ATOM 1555 N N . ILE A 1 200 ? 11.730 -3.441 0.480 1.00 71.75 200 ILE A N 1
ATOM 1556 C CA . ILE A 1 200 ? 12.433 -2.386 -0.263 1.00 71.75 200 ILE A CA 1
ATOM 1557 C C . ILE A 1 200 ? 12.169 -2.660 -1.742 1.00 71.75 200 ILE A C 1
ATOM 1559 O O . ILE A 1 200 ? 11.932 -3.811 -2.105 1.00 71.75 200 ILE A O 1
ATOM 1563 N N . TYR A 1 201 ? 12.159 -1.639 -2.597 1.00 59.41 201 TYR A N 1
ATOM 1564 C CA . TYR A 1 201 ? 11.972 -1.844 -4.035 1.00 59.41 201 TYR A CA 1
ATOM 1565 C C . TYR A 1 201 ? 12.981 -2.874 -4.581 1.00 59.41 201 TYR A C 1
ATOM 1567 O O . TYR A 1 201 ? 14.162 -2.819 -4.248 1.00 59.41 201 TYR A O 1
ATOM 1575 N N . GLY A 1 202 ? 12.503 -3.854 -5.355 1.00 61.12 202 GLY A N 1
ATOM 1576 C CA . GLY A 1 202 ? 13.319 -4.978 -5.839 1.00 61.12 202 GLY A CA 1
ATOM 1577 C C . GLY A 1 202 ? 13.641 -6.062 -4.796 1.00 61.12 202 GLY A C 1
ATOM 1578 O O . GLY A 1 202 ? 14.339 -7.021 -5.108 1.00 61.12 202 GLY A O 1
ATOM 1579 N N . SER A 1 203 ? 13.146 -5.953 -3.558 1.00 72.19 203 SER A N 1
ATOM 1580 C CA . SER A 1 203 ? 13.345 -6.987 -2.538 1.00 72.19 203 SER A CA 1
ATOM 1581 C C . SER A 1 203 ? 12.508 -8.233 -2.825 1.00 72.19 203 SER A C 1
ATOM 1583 O O . SER A 1 203 ? 11.312 -8.145 -3.098 1.00 72.19 203 SER A O 1
ATOM 1585 N N . ARG A 1 204 ? 13.118 -9.407 -2.629 1.00 76.19 204 ARG A N 1
ATOM 1586 C CA . ARG A 1 204 ? 12.427 -10.707 -2.626 1.00 76.19 204 ARG A CA 1
ATOM 1587 C C . ARG A 1 204 ? 11.458 -10.901 -1.453 1.00 76.19 204 ARG A C 1
ATOM 1589 O O . ARG A 1 204 ? 10.704 -11.869 -1.442 1.00 76.19 204 ARG A O 1
ATOM 1596 N N . TYR A 1 205 ? 11.508 -10.026 -0.449 1.00 83.44 205 TYR A N 1
ATOM 1597 C CA . TYR A 1 205 ? 10.692 -10.123 0.757 1.00 83.44 205 TYR A CA 1
ATOM 1598 C C . TYR A 1 205 ? 9.572 -9.094 0.752 1.00 83.44 205 TYR A C 1
ATOM 1600 O O . TYR A 1 205 ? 9.775 -7.921 0.425 1.00 83.44 205 TYR A O 1
ATOM 1608 N N . MET A 1 206 ? 8.397 -9.539 1.185 1.00 87.44 206 MET A N 1
ATOM 1609 C CA . MET A 1 206 ? 7.184 -8.739 1.236 1.00 87.44 206 MET A CA 1
ATOM 1610 C C . MET A 1 206 ? 6.858 -8.355 2.675 1.00 87.44 206 MET A C 1
ATOM 1612 O O . MET A 1 206 ? 7.099 -9.096 3.632 1.00 87.44 206 MET A O 1
ATOM 1616 N N . LYS A 1 207 ? 6.287 -7.167 2.836 1.00 89.19 207 LYS A N 1
ATOM 1617 C CA . LYS A 1 207 ? 5.754 -6.704 4.109 1.00 89.19 207 LYS A CA 1
ATOM 1618 C C . LYS A 1 207 ? 4.489 -7.504 4.462 1.00 89.19 207 LYS A C 1
ATOM 1620 O O . LYS A 1 207 ? 3.625 -7.688 3.601 1.00 89.19 207 LYS A O 1
ATOM 1625 N N . PRO A 1 208 ? 4.330 -7.941 5.719 1.00 91.25 208 PRO A N 1
ATOM 1626 C CA . PRO A 1 208 ? 3.156 -8.689 6.152 1.00 91.25 208 PRO A CA 1
ATOM 1627 C C . PRO A 1 208 ? 1.928 -7.782 6.283 1.00 91.25 208 PRO A C 1
ATOM 1629 O O . PRO A 1 208 ? 1.925 -6.830 7.053 1.00 91.25 208 PRO A O 1
ATOM 1632 N N . ASN A 1 209 ? 0.851 -8.097 5.570 1.00 90.00 209 ASN A N 1
ATOM 1633 C CA . ASN A 1 209 ? -0.474 -7.485 5.763 1.00 90.00 209 ASN A CA 1
ATOM 1634 C C . ASN A 1 209 ? -1.402 -8.375 6.615 1.00 90.00 209 ASN A C 1
ATOM 1636 O O . ASN A 1 209 ? -2.604 -8.131 6.700 1.00 90.00 209 ASN A O 1
ATOM 1640 N N . ALA A 1 210 ? -0.861 -9.456 7.185 1.00 92.00 210 ALA A N 1
ATOM 1641 C CA . ALA A 1 210 ? -1.591 -10.473 7.928 1.00 92.00 210 ALA A CA 1
ATOM 1642 C C . ALA A 1 210 ? -2.825 -11.024 7.188 1.00 92.00 210 ALA A C 1
ATOM 1644 O O . ALA A 1 210 ? -3.838 -11.356 7.800 1.00 92.00 210 ALA A O 1
ATOM 1645 N N . VAL A 1 211 ? -2.715 -11.134 5.860 1.00 88.62 211 VAL A N 1
ATOM 1646 C CA . VAL A 1 211 ? -3.694 -11.675 4.908 1.00 88.62 211 VAL A CA 1
ATOM 1647 C C . VAL A 1 211 ? -4.916 -10.778 4.712 1.00 88.62 211 VAL A C 1
ATOM 1649 O O . VAL A 1 211 ? -5.257 -10.506 3.561 1.00 88.62 211 VAL A O 1
ATOM 1652 N N . THR A 1 212 ? -5.547 -10.285 5.781 1.00 89.44 212 THR A N 1
ATOM 1653 C CA . THR A 1 212 ? -6.864 -9.623 5.730 1.00 89.44 212 THR A CA 1
ATOM 1654 C C . THR A 1 212 ? -6.829 -8.099 5.707 1.00 89.44 212 THR A C 1
ATOM 1656 O O . THR A 1 212 ? -7.832 -7.505 5.321 1.00 89.44 212 THR A O 1
ATOM 1659 N N . PHE A 1 213 ? -5.730 -7.447 6.103 1.00 90.94 213 PHE A N 1
ATOM 1660 C CA . PHE A 1 213 ? -5.666 -5.982 6.084 1.00 90.94 213 PHE A CA 1
ATOM 1661 C C . PHE A 1 213 ? -5.453 -5.469 4.661 1.00 90.94 213 PHE A C 1
ATOM 1663 O O . PHE A 1 213 ? -4.655 -6.037 3.913 1.00 90.94 213 PHE A O 1
ATOM 1670 N N . LEU A 1 214 ? -6.137 -4.375 4.299 1.00 85.38 214 LEU A N 1
ATOM 1671 C CA . LEU A 1 214 ? -5.984 -3.732 2.982 1.00 85.38 214 LEU A CA 1
ATOM 1672 C C . LEU A 1 214 ? -4.521 -3.369 2.704 1.00 85.38 214 LEU A C 1
ATOM 1674 O O . LEU A 1 214 ? -4.018 -3.605 1.612 1.00 85.38 214 LEU A O 1
ATOM 1678 N N . GLU A 1 215 ? -3.829 -2.867 3.726 1.00 85.50 215 GLU A N 1
ATOM 1679 C CA . GLU A 1 215 ? -2.420 -2.505 3.666 1.00 85.50 215 GLU A CA 1
ATOM 1680 C C . GLU A 1 215 ? -1.699 -2.878 4.962 1.00 85.50 215 GLU A C 1
ATOM 1682 O O . GLU A 1 215 ? -2.275 -2.905 6.053 1.00 85.50 215 GLU A O 1
ATOM 1687 N N . VAL A 1 216 ? -0.383 -3.042 4.855 1.00 89.06 216 VAL A N 1
ATOM 1688 C CA . VAL A 1 216 ? 0.536 -3.186 5.996 1.00 89.06 216 VAL A CA 1
ATOM 1689 C C . VAL A 1 216 ? 0.457 -1.961 6.919 1.00 89.06 216 VAL A C 1
ATOM 1691 O O . VAL A 1 216 ? 0.594 -2.076 8.139 1.00 89.06 216 VAL A O 1
ATOM 1694 N N . SER A 1 217 ? 0.195 -0.780 6.343 1.00 86.75 217 SER A N 1
ATOM 1695 C CA . SER A 1 217 ? 0.018 0.467 7.087 1.00 86.75 217 SER A CA 1
ATOM 1696 C C . SER A 1 217 ? -1.107 0.330 8.123 1.00 86.75 217 SER A C 1
ATOM 1698 O O . SER A 1 217 ? -0.874 0.546 9.313 1.00 86.75 217 SER A O 1
ATOM 1700 N N . LEU A 1 218 ? -2.282 -0.157 7.714 1.00 89.44 218 LEU A N 1
ATOM 1701 C CA . LEU A 1 218 ? -3.436 -0.374 8.587 1.00 89.44 218 LEU A CA 1
ATOM 1702 C C . LEU A 1 218 ? -3.183 -1.462 9.632 1.00 89.44 218 LEU A C 1
ATOM 1704 O O . LEU A 1 218 ? -3.553 -1.274 10.789 1.00 89.44 218 LEU A O 1
ATOM 1708 N N . LEU A 1 219 ? -2.502 -2.556 9.271 1.00 94.06 219 LEU A N 1
ATOM 1709 C CA . LEU A 1 219 ? -2.096 -3.571 10.249 1.00 94.06 219 LEU A CA 1
ATOM 1710 C C . LEU A 1 219 ? -1.252 -2.940 11.368 1.00 94.06 219 LEU A C 1
ATOM 1712 O O . LEU A 1 219 ? -1.559 -3.115 12.549 1.00 94.06 219 LEU A O 1
ATOM 1716 N N . SER A 1 220 ? -0.224 -2.161 11.006 1.00 93.75 220 SER A N 1
ATOM 1717 C CA . SER A 1 220 ? 0.645 -1.487 11.982 1.00 93.75 220 SER A CA 1
ATOM 1718 C C . SER A 1 220 ? -0.140 -0.531 12.887 1.00 93.75 220 SER A C 1
ATOM 1720 O O . SER A 1 220 ? 0.081 -0.497 14.097 1.00 93.75 220 SER A O 1
ATOM 1722 N N . GLN A 1 221 ? -1.114 0.192 12.331 1.00 93.44 221 GLN A N 1
ATOM 1723 C CA . GLN A 1 221 ? -1.960 1.126 13.071 1.00 93.44 221 GLN A CA 1
ATOM 1724 C C . GLN A 1 221 ? -2.859 0.404 14.072 1.00 93.44 221 GLN A C 1
ATOM 1726 O O . GLN A 1 221 ? -2.936 0.801 15.230 1.00 93.44 221 GLN A O 1
ATOM 1731 N N . PHE A 1 222 ? -3.497 -0.698 13.673 1.00 95.81 222 PHE A N 1
ATOM 1732 C CA . PHE A 1 222 ? -4.339 -1.484 14.575 1.00 95.81 222 PHE A CA 1
ATOM 1733 C C . PHE A 1 222 ? -3.520 -2.144 15.693 1.00 95.81 222 PHE A C 1
ATOM 1735 O O . PHE A 1 222 ? -3.987 -2.203 16.833 1.00 95.81 222 PHE A O 1
ATOM 1742 N N . ILE A 1 223 ? -2.286 -2.583 15.413 1.00 97.62 223 ILE A N 1
ATOM 1743 C CA . ILE A 1 223 ? -1.363 -3.067 16.453 1.00 97.62 223 ILE A CA 1
ATOM 1744 C C . ILE A 1 223 ? -1.004 -1.928 17.419 1.00 97.62 223 ILE A C 1
ATOM 1746 O O . ILE A 1 223 ? -1.031 -2.139 18.631 1.00 97.62 223 ILE A O 1
ATOM 1750 N N . ALA A 1 224 ? -0.736 -0.717 16.922 1.00 96.88 224 ALA A N 1
ATOM 1751 C CA . ALA A 1 224 ? -0.470 0.458 17.755 1.00 96.88 224 ALA A CA 1
ATOM 1752 C C . ALA A 1 224 ? -1.678 0.846 18.631 1.00 96.88 224 ALA A C 1
ATOM 1754 O O . ALA A 1 224 ? -1.527 1.080 19.831 1.00 96.88 224 ALA A O 1
ATOM 1755 N N . VAL A 1 225 ? -2.899 0.825 18.085 1.00 96.88 225 VAL A N 1
ATOM 1756 C CA . VAL A 1 225 ? -4.131 1.051 18.860 1.00 96.88 225 VAL A CA 1
ATOM 1757 C C . VAL A 1 225 ? -4.302 -0.039 19.929 1.00 96.88 225 VAL A C 1
ATOM 1759 O O . VAL A 1 225 ? -4.615 0.281 21.075 1.00 96.88 225 VAL A O 1
ATOM 1762 N N . ALA A 1 226 ? -4.034 -1.313 19.618 1.00 97.75 226 ALA A N 1
ATOM 1763 C CA . ALA A 1 226 ? -4.055 -2.394 20.609 1.00 97.75 226 ALA A CA 1
ATOM 1764 C C . ALA A 1 226 ? -2.978 -2.229 21.690 1.00 97.75 226 ALA A C 1
ATOM 1766 O O . ALA A 1 226 ? -3.252 -2.466 22.868 1.00 97.75 226 ALA A O 1
ATOM 1767 N N . LEU A 1 227 ? -1.781 -1.767 21.321 1.00 97.00 227 LEU A N 1
ATOM 1768 C CA . LEU A 1 227 ? -0.714 -1.436 22.262 1.00 97.00 227 LEU A CA 1
ATOM 1769 C C . LEU A 1 227 ? -1.142 -0.295 23.198 1.00 97.00 227 LEU A C 1
ATOM 1771 O O . LEU A 1 227 ? -0.944 -0.392 24.408 1.00 97.00 227 LEU A O 1
ATOM 1775 N N . ALA A 1 228 ? -1.807 0.742 22.681 1.00 96.19 228 ALA A N 1
ATOM 1776 C CA . ALA A 1 228 ? -2.366 1.823 23.489 1.00 96.19 228 ALA A CA 1
ATOM 1777 C C . ALA A 1 228 ? -3.478 1.346 24.443 1.00 96.19 228 ALA A C 1
ATOM 1779 O O . ALA A 1 228 ? -3.522 1.760 25.606 1.00 96.19 228 ALA A O 1
ATOM 1780 N N . VAL A 1 229 ? -4.358 0.445 23.994 1.00 96.19 229 VAL A N 1
ATOM 1781 C CA . VAL A 1 229 ? -5.362 -0.202 24.858 1.00 96.19 229 VAL A CA 1
ATOM 1782 C C . VAL A 1 229 ? -4.680 -0.996 25.973 1.00 96.19 229 VAL A C 1
ATOM 1784 O O . VAL A 1 229 ? -5.031 -0.847 27.145 1.00 96.19 229 VAL A O 1
ATOM 1787 N N . GLU A 1 230 ? -3.678 -1.808 25.636 1.00 95.88 230 GLU A N 1
ATOM 1788 C CA . GLU A 1 230 ? -2.937 -2.604 26.612 1.00 95.88 230 GLU A CA 1
ATOM 1789 C C . GLU A 1 230 ? -2.218 -1.695 27.625 1.00 95.88 230 GLU A C 1
ATOM 1791 O O . GLU A 1 230 ? -2.354 -1.915 28.825 1.00 95.88 230 GLU A O 1
ATOM 1796 N N . LEU A 1 231 ? -1.568 -0.609 27.192 1.00 93.06 231 LEU A N 1
ATOM 1797 C CA . LEU A 1 231 ? -0.916 0.374 28.073 1.00 93.06 231 LEU A CA 1
ATOM 1798 C C . LEU A 1 231 ? -1.896 1.109 29.006 1.00 93.06 231 LEU A C 1
ATOM 1800 O O . LEU A 1 231 ? -1.564 1.416 30.157 1.00 93.06 231 LEU A O 1
ATOM 1804 N N . THR A 1 232 ? -3.108 1.404 28.534 1.00 91.19 232 THR A N 1
ATOM 1805 C CA . THR A 1 232 ? -4.085 2.199 29.295 1.00 91.19 232 THR A CA 1
ATOM 1806 C C . THR A 1 232 ? -4.957 1.364 30.229 1.00 91.19 232 THR A C 1
ATOM 1808 O O . THR A 1 232 ? -5.283 1.837 31.324 1.00 91.19 232 THR A O 1
ATOM 1811 N N . LEU A 1 233 ? -5.309 0.132 29.850 1.00 90.88 233 LEU A N 1
ATOM 1812 C CA . LEU A 1 233 ? -6.284 -0.685 30.580 1.00 90.88 233 LEU A CA 1
ATOM 1813 C C . LEU A 1 233 ? -5.689 -1.876 31.331 1.00 90.88 233 LEU A C 1
ATOM 1815 O O . LEU A 1 233 ? -6.116 -2.127 32.455 1.00 90.88 233 LEU A O 1
ATOM 1819 N N . PHE A 1 234 ? -4.740 -2.610 30.746 1.00 93.12 234 PHE A N 1
ATOM 1820 C CA . PHE A 1 234 ? -4.364 -3.945 31.245 1.00 93.12 234 PHE A CA 1
ATOM 1821 C C . PHE A 1 234 ? -2.932 -4.031 31.771 1.00 93.12 234 PHE A C 1
ATOM 1823 O O . PHE A 1 234 ? -2.697 -4.667 32.795 1.00 93.12 234 PHE A O 1
ATOM 1830 N N . ARG A 1 235 ? -1.992 -3.361 31.100 1.00 91.06 235 ARG A N 1
ATOM 1831 C CA . ARG A 1 235 ? -0.574 -3.226 31.459 1.00 91.06 235 ARG A CA 1
ATOM 1832 C C . ARG A 1 235 ? 0.136 -4.567 31.653 1.00 91.06 235 ARG A C 1
ATOM 1834 O O . ARG A 1 235 ? 1.001 -4.682 32.520 1.00 91.06 235 ARG A O 1
ATOM 1841 N N . ARG A 1 236 ? -0.223 -5.596 30.876 1.00 92.38 236 ARG A N 1
ATOM 1842 C CA . ARG A 1 236 ? 0.374 -6.931 31.018 1.00 92.38 236 ARG A CA 1
ATOM 1843 C C . ARG A 1 236 ? 1.695 -6.969 30.244 1.00 92.38 236 ARG A C 1
ATOM 1845 O O . ARG A 1 236 ? 1.679 -6.829 29.020 1.00 92.38 236 ARG A O 1
ATOM 1852 N N . PRO A 1 237 ? 2.837 -7.203 30.913 1.00 90.69 237 PRO A N 1
ATOM 1853 C CA . PRO A 1 237 ? 4.157 -7.013 30.311 1.00 90.69 237 PRO A CA 1
ATOM 1854 C C . PRO A 1 237 ? 4.389 -7.900 29.083 1.00 90.69 237 PRO A C 1
ATOM 1856 O O . PRO A 1 237 ? 4.863 -7.412 28.063 1.00 90.69 237 PRO A O 1
ATOM 1859 N N . ILE A 1 238 ? 3.975 -9.171 29.130 1.00 94.25 238 ILE A N 1
ATOM 1860 C CA . ILE A 1 238 ? 4.147 -10.104 28.005 1.00 94.25 238 ILE A CA 1
ATOM 1861 C C . ILE A 1 238 ? 3.400 -9.615 26.758 1.00 94.25 238 ILE A C 1
ATOM 1863 O O . ILE A 1 238 ? 3.952 -9.624 25.663 1.00 94.25 238 ILE A O 1
ATOM 1867 N N . ARG A 1 239 ? 2.156 -9.144 26.908 1.00 96.50 239 ARG A N 1
ATOM 1868 C CA . ARG A 1 239 ? 1.365 -8.661 25.766 1.00 96.50 239 ARG A CA 1
ATOM 1869 C C . ARG A 1 239 ? 1.956 -7.398 25.164 1.00 96.50 239 ARG A C 1
ATOM 1871 O O . ARG A 1 239 ? 1.943 -7.256 23.951 1.00 96.50 239 ARG A O 1
ATOM 1878 N N . LEU A 1 240 ? 2.497 -6.513 25.996 1.00 94.81 240 LEU A N 1
ATOM 1879 C CA . LEU A 1 240 ? 3.176 -5.308 25.529 1.00 94.81 240 LEU A CA 1
ATOM 1880 C C . LEU A 1 240 ? 4.427 -5.635 24.724 1.00 94.81 240 LEU A C 1
ATOM 1882 O O . LEU A 1 240 ? 4.610 -5.051 23.664 1.00 94.81 240 LEU A O 1
ATOM 1886 N N . ILE A 1 241 ? 5.240 -6.591 25.188 1.00 95.00 241 ILE A N 1
ATOM 1887 C CA . ILE A 1 241 ? 6.401 -7.079 24.434 1.00 95.00 241 ILE A CA 1
ATOM 1888 C C . ILE A 1 241 ? 5.939 -7.627 23.085 1.00 95.00 241 ILE A C 1
ATOM 1890 O O . ILE A 1 241 ? 6.414 -7.172 22.053 1.00 95.00 241 ILE A O 1
ATOM 1894 N N . VAL A 1 242 ? 4.961 -8.539 23.078 1.00 97.25 242 VAL A N 1
ATOM 1895 C CA . VAL A 1 242 ? 4.469 -9.164 21.840 1.00 97.25 242 VAL A CA 1
ATOM 1896 C C . VAL A 1 242 ? 3.891 -8.128 20.872 1.00 97.25 242 VAL A C 1
ATOM 1898 O O . VAL A 1 242 ? 4.212 -8.167 19.690 1.00 97.25 242 VAL A O 1
ATOM 1901 N N . LEU A 1 243 ? 3.079 -7.180 21.345 1.00 97.75 243 LEU A N 1
ATOM 1902 C CA . LEU A 1 243 ? 2.503 -6.126 20.503 1.00 97.75 243 LEU A CA 1
ATOM 1903 C C . LEU A 1 243 ? 3.569 -5.152 19.989 1.00 97.75 243 LEU A C 1
ATOM 1905 O O . LEU A 1 243 ? 3.531 -4.790 18.819 1.00 97.75 243 LEU A O 1
ATOM 1909 N N . ALA A 1 244 ? 4.529 -4.748 20.826 1.00 95.88 244 ALA A N 1
ATOM 1910 C CA . ALA A 1 244 ? 5.618 -3.862 20.419 1.00 95.88 244 ALA A CA 1
ATOM 1911 C C . ALA A 1 244 ? 6.546 -4.540 19.398 1.00 95.88 244 ALA A C 1
ATOM 1913 O O . ALA A 1 244 ? 6.884 -3.939 18.382 1.00 95.88 244 ALA A O 1
ATOM 1914 N N . SER A 1 245 ? 6.900 -5.808 19.615 1.00 94.50 245 SER A N 1
ATOM 1915 C CA . SER A 1 245 ? 7.643 -6.607 18.637 1.00 94.50 245 SER A CA 1
ATOM 1916 C C . SER A 1 245 ? 6.842 -6.786 17.348 1.00 94.50 245 SER A C 1
ATOM 1918 O O . SER A 1 245 ? 7.369 -6.545 16.268 1.00 94.50 245 SER A O 1
ATOM 1920 N N . GLY A 1 246 ? 5.555 -7.123 17.449 1.00 95.75 246 GLY A N 1
ATOM 1921 C CA . GLY A 1 246 ? 4.660 -7.262 16.302 1.00 95.75 246 GLY A CA 1
ATOM 1922 C C . GLY A 1 246 ? 4.540 -5.981 15.479 1.00 95.75 246 GLY A C 1
ATOM 1923 O O . GLY A 1 246 ? 4.545 -6.043 14.253 1.00 95.75 246 GLY A O 1
ATOM 1924 N N . LEU A 1 247 ? 4.507 -4.819 16.139 1.00 94.88 247 LEU A N 1
ATOM 1925 C CA . LEU A 1 247 ? 4.490 -3.515 15.481 1.00 94.88 247 LEU A CA 1
ATOM 1926 C C . LEU A 1 247 ? 5.734 -3.321 14.608 1.00 94.88 247 LEU A C 1
ATOM 1928 O O . LEU A 1 247 ? 5.611 -2.959 13.440 1.00 94.88 247 LEU A O 1
ATOM 1932 N N . LEU A 1 248 ? 6.917 -3.623 15.143 1.00 91.75 248 LEU A N 1
ATOM 1933 C CA . LEU A 1 248 ? 8.175 -3.541 14.397 1.00 91.75 248 LEU A CA 1
ATOM 1934 C C . LEU A 1 248 ? 8.218 -4.555 13.251 1.00 91.75 248 LEU A C 1
ATOM 1936 O O . LEU A 1 248 ? 8.615 -4.214 12.138 1.00 91.75 248 LEU A O 1
ATOM 1940 N N . MET A 1 249 ? 7.734 -5.774 13.486 1.00 92.12 249 MET A N 1
ATOM 1941 C CA . MET A 1 249 ? 7.668 -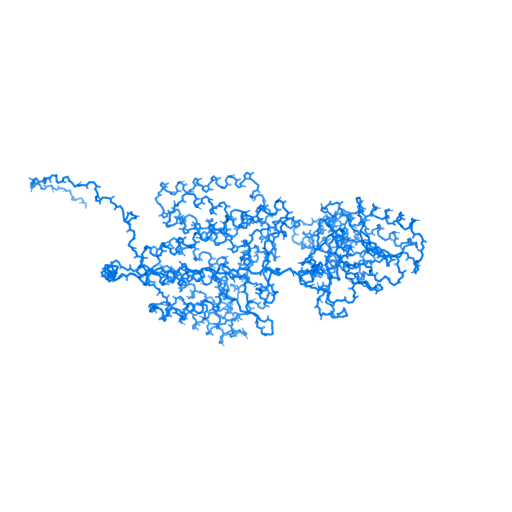6.826 12.471 1.00 92.12 249 MET A CA 1
ATOM 1942 C C . MET A 1 249 ? 6.769 -6.470 11.287 1.00 92.12 249 MET A C 1
ATOM 1944 O O . MET A 1 249 ? 6.915 -7.068 10.231 1.00 92.12 249 MET A O 1
ATOM 1948 N N . THR A 1 250 ? 5.864 -5.493 11.396 1.00 91.81 250 THR A N 1
ATOM 1949 C CA . THR A 1 250 ? 5.117 -5.033 10.213 1.00 91.81 250 THR A CA 1
ATOM 1950 C C . THR A 1 250 ? 6.019 -4.397 9.155 1.00 91.81 250 THR A C 1
ATOM 1952 O O . THR A 1 250 ? 5.632 -4.304 7.993 1.00 91.81 250 THR A O 1
ATOM 1955 N N . MET A 1 251 ? 7.223 -3.949 9.535 1.00 86.94 251 MET A N 1
ATOM 1956 C CA . MET A 1 251 ? 8.123 -3.178 8.676 1.00 86.94 251 MET A CA 1
ATOM 1957 C C . MET A 1 251 ? 7.449 -1.918 8.101 1.00 86.94 251 MET A C 1
ATOM 1959 O O . MET A 1 251 ? 7.837 -1.447 7.029 1.00 86.94 251 MET A O 1
ATOM 1963 N N . ALA A 1 252 ? 6.433 -1.373 8.782 1.00 84.00 252 ALA A N 1
ATOM 1964 C CA . ALA A 1 252 ? 5.726 -0.148 8.418 1.00 84.00 252 ALA A CA 1
ATOM 1965 C C . ALA A 1 252 ? 5.896 0.938 9.491 1.00 84.00 252 ALA A C 1
ATOM 1967 O O . ALA A 1 252 ? 5.848 0.667 10.688 1.00 84.00 252 ALA A O 1
ATOM 1968 N N . GLY A 1 253 ? 6.083 2.185 9.045 1.00 80.12 253 GLY A N 1
ATOM 1969 C CA . GLY A 1 253 ? 6.356 3.321 9.929 1.00 80.12 253 GLY A CA 1
ATOM 1970 C C . GLY A 1 253 ? 5.120 3.937 10.590 1.00 80.12 253 GLY A C 1
ATOM 1971 O O . GLY A 1 253 ? 5.253 4.541 11.647 1.00 80.12 253 GLY A O 1
ATOM 1972 N N . THR A 1 254 ? 3.920 3.771 10.021 1.00 84.19 254 THR A N 1
ATOM 1973 C CA . THR A 1 254 ? 2.709 4.497 10.458 1.00 84.19 254 THR A CA 1
ATOM 1974 C C . THR A 1 254 ? 2.327 4.189 11.909 1.00 84.19 254 THR A C 1
ATOM 1976 O O . THR A 1 254 ? 2.309 5.076 12.754 1.00 84.19 254 THR A O 1
ATOM 1979 N N . GLY A 1 255 ? 2.166 2.915 12.281 1.00 90.06 255 GLY A N 1
ATOM 1980 C CA . GLY A 1 255 ? 1.840 2.579 13.671 1.00 90.06 255 GLY A CA 1
ATOM 1981 C C . GLY A 1 255 ? 2.940 2.974 14.671 1.00 90.06 255 GLY A C 1
ATOM 1982 O O . GLY A 1 255 ? 2.637 3.357 15.802 1.00 90.06 255 GLY A O 1
ATOM 1983 N N . ALA A 1 256 ? 4.214 2.936 14.262 1.00 88.69 256 ALA A N 1
ATOM 1984 C CA . ALA A 1 256 ? 5.325 3.405 15.091 1.00 88.69 256 ALA A CA 1
ATOM 1985 C C . ALA A 1 256 ? 5.273 4.928 15.302 1.00 88.69 256 ALA A C 1
ATOM 1987 O O . ALA A 1 256 ? 5.473 5.390 16.425 1.00 88.69 256 ALA A O 1
ATOM 1988 N N . LEU A 1 257 ? 4.935 5.695 14.261 1.00 87.56 257 LEU A N 1
ATOM 1989 C CA . LEU A 1 257 ? 4.724 7.140 14.338 1.00 87.56 257 LEU A CA 1
ATOM 1990 C C . LEU A 1 257 ? 3.541 7.488 15.249 1.00 87.56 257 LEU A C 1
ATOM 1992 O O . LEU A 1 257 ? 3.680 8.339 16.127 1.00 87.56 257 LEU A O 1
ATOM 1996 N N . LEU A 1 258 ? 2.408 6.789 15.114 1.00 92.19 258 LEU A N 1
ATOM 1997 C CA . LEU A 1 258 ? 1.266 6.955 16.017 1.00 92.19 258 LEU A CA 1
ATOM 1998 C C . LEU A 1 258 ? 1.673 6.741 17.480 1.00 92.19 258 LEU A C 1
ATOM 2000 O O . LEU A 1 258 ? 1.308 7.535 18.353 1.00 92.19 258 LEU A O 1
ATOM 2004 N N . MET A 1 259 ? 2.453 5.695 17.763 1.00 94.12 259 MET A N 1
ATOM 2005 C CA . MET A 1 259 ? 2.972 5.472 19.110 1.00 94.12 259 MET A CA 1
ATOM 2006 C C . MET A 1 259 ? 3.930 6.582 19.535 1.00 94.12 259 MET A C 1
ATOM 2008 O O . MET A 1 259 ? 3.777 7.089 20.638 1.00 94.12 259 MET A O 1
ATOM 2012 N N . ALA A 1 260 ? 4.857 7.026 18.686 1.00 90.88 260 ALA A N 1
ATOM 2013 C CA . ALA A 1 260 ? 5.777 8.115 19.018 1.00 90.88 260 ALA A CA 1
ATOM 2014 C C . ALA A 1 260 ? 5.040 9.411 19.412 1.00 90.88 260 ALA A C 1
ATOM 2016 O O . ALA A 1 260 ? 5.391 10.041 20.410 1.00 90.88 260 ALA A O 1
ATOM 2017 N N . LEU A 1 261 ? 3.973 9.767 18.688 1.00 92.06 261 LEU A N 1
ATOM 2018 C CA . LEU A 1 261 ? 3.169 10.967 18.947 1.00 92.06 261 LEU A CA 1
ATOM 2019 C C . LEU A 1 261 ? 2.287 10.857 20.200 1.00 92.06 261 LEU A C 1
ATOM 2021 O O . LEU A 1 261 ? 1.964 11.866 20.827 1.00 92.06 261 LEU A O 1
ATOM 2025 N N . THR A 1 262 ? 1.869 9.647 20.575 1.00 95.25 262 THR A N 1
ATOM 2026 C CA . THR A 1 262 ? 0.873 9.446 21.643 1.00 95.25 262 THR A CA 1
ATOM 2027 C C . THR A 1 262 ? 1.457 8.912 22.948 1.00 95.25 262 THR A C 1
ATOM 2029 O O . THR A 1 262 ? 0.908 9.175 24.023 1.00 95.25 262 THR A O 1
ATOM 2032 N N . LEU A 1 263 ? 2.594 8.218 22.893 1.00 93.94 263 LEU A N 1
ATOM 2033 C CA . LEU A 1 263 ? 3.235 7.578 24.038 1.00 93.94 263 LEU A CA 1
ATOM 2034 C C . LEU A 1 263 ? 3.550 8.548 25.191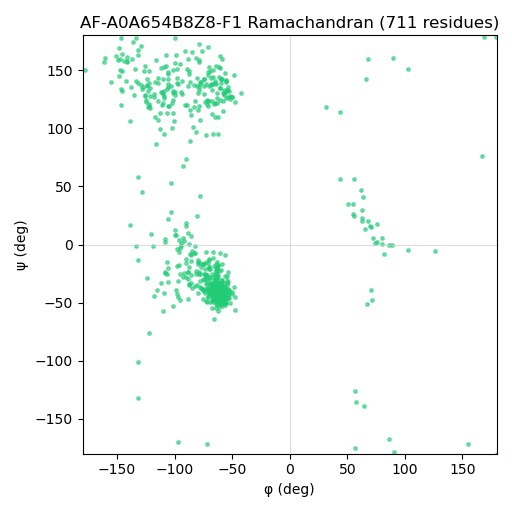 1.00 93.94 263 LEU A C 1
ATOM 2036 O O . LEU A 1 263 ? 3.277 8.164 26.329 1.00 93.94 263 LEU A O 1
ATOM 2040 N N . PRO A 1 264 ? 4.014 9.800 24.972 1.00 93.50 264 PRO A N 1
ATOM 2041 C CA . PRO A 1 264 ? 4.220 10.748 26.071 1.00 93.50 264 PRO A CA 1
ATOM 2042 C C . PRO A 1 264 ? 2.943 11.012 26.884 1.00 93.50 264 PRO A C 1
ATOM 2044 O O . PRO A 1 264 ? 2.973 11.016 28.116 1.00 93.50 264 PRO A O 1
ATOM 2047 N N . VAL A 1 265 ? 1.796 11.155 26.210 1.00 93.62 265 VAL A N 1
ATOM 2048 C CA . VAL A 1 265 ? 0.491 11.365 26.860 1.00 93.62 265 VAL A CA 1
ATOM 2049 C C . VAL A 1 265 ? 0.025 10.099 27.577 1.00 93.62 265 VAL A C 1
ATOM 2051 O O . VAL A 1 265 ? -0.514 10.180 28.683 1.00 93.62 265 VAL A O 1
ATOM 2054 N N . LEU A 1 266 ? 0.247 8.925 26.976 1.00 92.12 266 LEU A N 1
ATOM 2055 C CA . LEU A 1 266 ? -0.092 7.639 27.587 1.00 92.12 266 LEU A CA 1
ATOM 2056 C C . LEU A 1 266 ? 0.708 7.402 28.876 1.00 92.12 266 LEU A C 1
ATOM 2058 O O . LEU A 1 266 ? 0.116 7.092 29.912 1.00 92.12 266 LEU A O 1
ATOM 2062 N N . LEU A 1 267 ? 2.030 7.596 28.833 1.00 89.44 267 LEU A N 1
ATOM 2063 C CA . LEU A 1 267 ? 2.931 7.395 29.970 1.00 89.44 267 LEU A 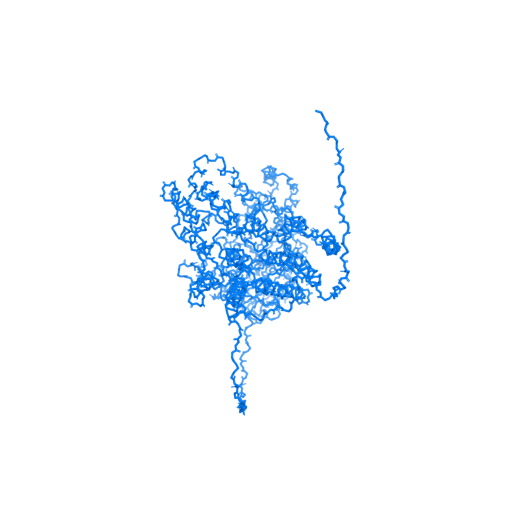CA 1
ATOM 2064 C C . LEU A 1 267 ? 2.716 8.440 31.070 1.00 89.44 267 LEU A C 1
ATOM 2066 O O . LEU A 1 267 ? 2.696 8.080 32.246 1.00 89.44 267 LEU A O 1
ATOM 2070 N N . GLY A 1 268 ? 2.471 9.704 30.710 1.00 87.44 268 GLY A N 1
ATOM 2071 C CA . GLY A 1 268 ? 2.230 10.788 31.671 1.00 87.44 268 GLY A CA 1
ATOM 2072 C C . GLY A 1 268 ? 0.971 10.608 32.530 1.00 87.44 268 GLY A C 1
ATOM 2073 O O . GLY A 1 268 ? 0.815 11.265 33.556 1.00 87.44 268 GLY A O 1
ATOM 2074 N N . ARG A 1 269 ? 0.064 9.699 32.148 1.00 85.19 269 ARG A N 1
ATOM 2075 C CA . ARG A 1 269 ? -1.132 9.334 32.929 1.00 85.19 269 ARG A CA 1
ATOM 2076 C C . ARG A 1 269 ? -0.930 8.104 33.812 1.00 85.19 269 ARG A C 1
ATOM 2078 O O . ARG A 1 269 ? -1.850 7.712 34.531 1.00 85.19 269 ARG A O 1
ATOM 2085 N N . MET A 1 270 ? 0.238 7.472 33.751 1.00 85.69 270 MET A N 1
ATOM 2086 C CA . MET A 1 270 ? 0.575 6.298 34.547 1.00 85.69 270 MET A CA 1
ATOM 2087 C C . MET A 1 270 ? 1.337 6.702 35.808 1.00 85.69 270 MET A C 1
ATOM 2089 O O . MET A 1 270 ? 2.020 7.719 35.860 1.00 85.69 270 MET A O 1
ATOM 2093 N N . ARG A 1 271 ? 1.273 5.858 36.844 1.00 87.25 271 ARG A N 1
ATOM 2094 C CA . ARG A 1 271 ? 2.159 6.001 38.006 1.00 87.25 271 ARG A CA 1
ATOM 2095 C C . ARG A 1 271 ? 3.612 5.877 37.536 1.00 87.25 271 ARG A C 1
ATOM 2097 O O . ARG A 1 271 ? 3.912 4.927 36.814 1.00 87.25 271 ARG A O 1
ATOM 2104 N N . MET A 1 272 ? 4.501 6.761 37.998 1.00 87.38 272 MET A N 1
ATOM 2105 C CA . MET A 1 272 ? 5.903 6.837 37.541 1.00 87.38 272 MET A CA 1
ATOM 2106 C C . MET A 1 272 ? 6.614 5.482 37.493 1.00 87.38 272 MET A C 1
ATOM 2108 O O . MET A 1 272 ? 7.220 5.147 36.484 1.00 87.38 272 MET A O 1
ATOM 2112 N N . ARG A 1 273 ? 6.461 4.648 38.531 1.00 86.88 273 ARG A N 1
ATOM 2113 C CA . ARG A 1 273 ? 7.022 3.286 38.549 1.00 86.88 273 ARG A CA 1
ATOM 2114 C C . ARG A 1 273 ? 6.586 2.458 37.338 1.00 86.88 273 ARG A C 1
ATOM 2116 O O . ARG A 1 273 ? 7.408 1.808 36.709 1.00 86.88 273 ARG A O 1
ATOM 2123 N N . ASN A 1 274 ? 5.296 2.482 37.010 1.00 84.62 274 ASN A N 1
ATOM 2124 C CA . ASN A 1 274 ? 4.768 1.726 35.881 1.00 84.62 274 ASN A CA 1
ATOM 2125 C C . ASN A 1 274 ? 5.269 2.328 34.566 1.00 84.62 274 ASN A C 1
ATOM 2127 O O . ASN A 1 274 ? 5.682 1.573 33.698 1.00 84.62 274 ASN A O 1
ATOM 2131 N N . ALA A 1 275 ? 5.293 3.660 34.441 1.00 88.31 275 ALA A N 1
ATOM 2132 C CA . ALA A 1 275 ? 5.825 4.334 33.257 1.00 88.31 275 ALA A CA 1
ATOM 2133 C C . ALA A 1 275 ? 7.292 3.951 32.986 1.00 88.31 275 ALA A C 1
ATOM 2135 O O . ALA A 1 275 ? 7.625 3.624 31.852 1.00 88.31 275 ALA A O 1
ATOM 2136 N N . ILE A 1 276 ? 8.133 3.895 34.026 1.00 89.00 276 ILE A N 1
ATOM 2137 C CA . ILE A 1 276 ? 9.539 3.470 33.926 1.00 89.00 276 ILE A CA 1
ATOM 2138 C C . ILE A 1 276 ? 9.647 2.019 33.446 1.00 89.00 276 ILE A C 1
ATOM 2140 O O . ILE A 1 276 ? 10.408 1.741 32.526 1.00 89.00 276 ILE A O 1
ATOM 2144 N N . VAL A 1 277 ? 8.866 1.093 34.019 1.00 87.38 277 VAL A N 1
ATOM 2145 C CA . VAL A 1 277 ? 8.878 -0.316 33.581 1.00 87.38 277 VAL A CA 1
ATOM 2146 C C . VAL A 1 277 ? 8.438 -0.437 32.120 1.00 87.38 277 VAL A C 1
ATOM 2148 O O . VAL A 1 277 ? 9.064 -1.165 31.354 1.00 87.38 277 VAL A O 1
ATOM 2151 N N . MET A 1 278 ? 7.396 0.293 31.707 1.00 86.19 278 MET A N 1
ATOM 2152 C CA . MET A 1 278 ? 6.938 0.275 30.313 1.00 86.19 278 MET A CA 1
ATOM 2153 C C . MET A 1 278 ? 7.996 0.847 29.367 1.00 86.19 278 MET A C 1
ATOM 2155 O O . MET A 1 278 ? 8.243 0.269 28.312 1.00 86.19 278 MET A O 1
ATOM 2159 N N . LEU A 1 279 ? 8.647 1.948 29.752 1.00 89.12 279 LEU A N 1
ATOM 2160 C CA . LEU A 1 279 ? 9.722 2.548 28.968 1.00 89.12 279 LEU A CA 1
ATOM 2161 C C . LEU A 1 279 ? 10.915 1.595 28.847 1.00 89.12 279 LEU A C 1
ATOM 2163 O O . LEU A 1 279 ? 11.457 1.454 27.759 1.00 89.12 279 LEU A O 1
ATOM 2167 N N . GLY A 1 280 ? 11.270 0.887 29.923 1.00 90.38 280 GLY A N 1
ATOM 2168 C CA . GLY A 1 280 ? 12.306 -0.146 29.903 1.00 90.38 280 GLY A CA 1
ATOM 2169 C C . GLY A 1 280 ? 11.983 -1.285 28.933 1.00 90.38 280 GLY A C 1
ATOM 2170 O O . GLY A 1 280 ? 12.837 -1.671 28.141 1.00 90.38 280 GLY A O 1
ATOM 2171 N N . ILE A 1 281 ? 10.738 -1.776 28.927 1.00 88.44 281 ILE A N 1
ATOM 2172 C CA . ILE A 1 281 ? 10.284 -2.804 27.975 1.00 88.44 281 ILE A CA 1
ATOM 2173 C C . ILE A 1 281 ? 10.405 -2.305 26.529 1.00 88.44 281 ILE A C 1
ATOM 2175 O O . ILE A 1 281 ? 10.986 -2.990 25.687 1.00 88.44 281 ILE A O 1
ATOM 2179 N N . LEU A 1 282 ? 9.877 -1.113 26.239 1.00 88.44 282 LEU A N 1
ATOM 2180 C CA . LEU A 1 282 ? 9.915 -0.537 24.893 1.00 88.44 282 LEU A CA 1
ATOM 2181 C C . LEU A 1 282 ? 11.349 -0.247 24.438 1.00 88.44 282 LEU A C 1
ATOM 2183 O O . LEU A 1 282 ? 11.673 -0.479 23.277 1.00 88.44 282 LEU A O 1
ATOM 2187 N N . LEU A 1 283 ? 12.217 0.194 25.354 1.00 91.06 283 LEU A N 1
ATOM 2188 C CA . LEU A 1 283 ? 13.634 0.417 25.091 1.00 91.06 283 LEU A CA 1
ATOM 2189 C C . LEU A 1 283 ? 14.341 -0.888 24.722 1.00 91.06 283 LEU A C 1
ATOM 2191 O O . LEU A 1 283 ? 15.049 -0.918 23.724 1.00 91.06 283 LEU A O 1
ATOM 2195 N N . VAL A 1 284 ? 14.131 -1.973 25.474 1.00 92.44 284 VAL A N 1
ATOM 2196 C CA . VAL A 1 284 ? 14.734 -3.281 25.161 1.00 92.44 284 VAL A CA 1
ATOM 2197 C C . VAL A 1 284 ? 14.285 -3.771 23.785 1.00 92.44 284 VAL A C 1
ATOM 2199 O O . VAL A 1 284 ? 15.120 -4.167 22.974 1.00 92.44 284 VAL A O 1
ATOM 2202 N N . VAL A 1 285 ? 12.986 -3.692 23.488 1.00 89.94 285 VAL A N 1
ATOM 2203 C CA . VAL A 1 285 ? 12.444 -4.066 22.173 1.00 89.94 285 VAL A CA 1
ATOM 2204 C C . VAL A 1 285 ? 13.046 -3.197 21.060 1.00 89.94 285 VAL A C 1
ATOM 2206 O O . VAL A 1 285 ? 13.469 -3.725 20.033 1.00 89.94 285 VAL A O 1
ATOM 2209 N N . GLY A 1 286 ? 13.156 -1.884 21.278 1.00 87.81 286 GLY A N 1
ATOM 2210 C CA . GLY A 1 286 ? 13.775 -0.951 20.334 1.00 87.81 286 GLY A CA 1
ATOM 2211 C C . GLY A 1 286 ? 15.268 -1.209 20.112 1.00 87.81 286 GLY A C 1
ATOM 2212 O O . GLY A 1 286 ? 15.729 -1.169 18.976 1.00 87.81 286 GLY A O 1
ATOM 2213 N N . LEU A 1 287 ? 16.022 -1.541 21.164 1.00 90.12 287 LEU A N 1
ATOM 2214 C CA . LEU A 1 287 ? 17.444 -1.891 21.070 1.00 90.12 287 LEU A CA 1
ATOM 2215 C C . LEU A 1 287 ? 17.662 -3.189 20.289 1.00 90.12 287 LEU A C 1
ATOM 2217 O O . LEU A 1 287 ? 18.592 -3.271 19.487 1.00 90.12 287 LEU A O 1
ATOM 2221 N N . ILE A 1 288 ? 16.797 -4.189 20.482 1.00 89.06 288 ILE A N 1
ATOM 2222 C CA . ILE A 1 288 ? 16.813 -5.415 19.676 1.00 89.06 288 ILE A CA 1
ATOM 2223 C C . ILE A 1 288 ? 16.539 -5.071 18.208 1.00 89.06 288 ILE A C 1
ATOM 2225 O O . ILE A 1 288 ? 17.285 -5.501 17.334 1.00 89.06 288 ILE A O 1
ATOM 2229 N N . ALA A 1 289 ? 15.527 -4.246 17.931 1.00 87.19 289 ALA A N 1
ATOM 2230 C CA . ALA A 1 289 ? 15.207 -3.808 16.572 1.00 87.19 289 ALA A CA 1
ATOM 2231 C C . ALA A 1 289 ? 16.383 -3.080 15.904 1.00 87.19 289 ALA A C 1
ATOM 2233 O O . ALA A 1 289 ? 16.721 -3.360 14.756 1.00 87.19 289 ALA A O 1
ATOM 2234 N N . PHE A 1 290 ? 17.043 -2.188 16.647 1.00 86.62 290 PHE A N 1
ATOM 2235 C CA . PHE A 1 290 ? 18.252 -1.495 16.213 1.00 86.62 290 PHE A CA 1
ATOM 2236 C C . PHE A 1 290 ? 19.372 -2.469 15.856 1.00 86.62 290 PHE A C 1
ATOM 2238 O O . PHE A 1 290 ? 19.937 -2.382 14.772 1.00 86.62 290 PHE A O 1
ATOM 2245 N N . ARG A 1 291 ? 19.639 -3.458 16.714 1.00 88.75 291 ARG A N 1
ATOM 2246 C CA . ARG A 1 291 ? 20.646 -4.494 16.441 1.00 88.75 291 ARG A CA 1
ATOM 2247 C C . ARG A 1 291 ? 20.325 -5.361 15.226 1.00 88.75 291 ARG A C 1
ATOM 2249 O O . ARG A 1 291 ? 21.249 -5.875 14.609 1.00 88.75 291 ARG A O 1
ATOM 2256 N N . LEU A 1 292 ? 19.049 -5.511 14.883 1.00 84.62 292 LEU A N 1
ATOM 2257 C CA . LEU A 1 292 ? 18.594 -6.242 13.699 1.00 84.62 292 LEU A CA 1
ATOM 2258 C C . LEU A 1 292 ? 18.576 -5.382 12.420 1.00 84.62 292 LEU A C 1
ATOM 2260 O O . LEU A 1 292 ? 18.056 -5.834 11.404 1.00 84.62 292 LEU A O 1
ATOM 2264 N N . GLY A 1 293 ? 19.098 -4.149 12.454 1.00 81.69 293 GLY A N 1
ATOM 2265 C CA . GLY A 1 293 ? 19.121 -3.250 11.293 1.00 81.69 293 GLY A CA 1
ATOM 2266 C C . GLY A 1 293 ? 17.742 -2.708 10.905 1.00 81.69 293 GLY A C 1
ATOM 2267 O O . GLY A 1 293 ? 17.559 -2.183 9.809 1.00 81.69 293 GLY A O 1
ATOM 2268 N N . TRP A 1 294 ? 16.740 -2.819 11.789 1.00 84.69 294 TRP A N 1
ATOM 2269 C CA . TRP A 1 294 ? 15.378 -2.358 11.501 1.00 84.69 294 TRP A CA 1
ATOM 2270 C C . TRP A 1 294 ? 15.338 -0.861 11.189 1.00 84.69 294 TRP A C 1
ATOM 2272 O O . TRP A 1 294 ? 14.637 -0.430 10.275 1.00 84.69 294 TRP A O 1
ATOM 2282 N N . PHE A 1 295 ? 16.118 -0.070 11.931 1.00 77.81 295 PHE A N 1
ATOM 2283 C CA . PHE A 1 295 ? 16.174 1.375 11.740 1.00 77.81 295 PHE A CA 1
ATOM 2284 C C . PHE A 1 295 ? 16.794 1.751 10.402 1.00 77.81 295 PHE A C 1
ATOM 2286 O O . PHE A 1 295 ? 16.304 2.697 9.808 1.00 77.81 295 PHE A O 1
ATOM 2293 N N . ASP A 1 296 ? 17.766 1.000 9.887 1.00 77.25 296 ASP A N 1
ATOM 2294 C CA . ASP A 1 296 ? 18.357 1.260 8.569 1.00 77.25 296 ASP A CA 1
ATOM 2295 C C . ASP A 1 296 ? 17.344 0.993 7.444 1.00 77.25 296 ASP A C 1
ATOM 2297 O O . ASP A 1 296 ? 17.224 1.759 6.486 1.00 77.25 296 ASP A O 1
ATOM 2301 N N . ILE A 1 297 ? 16.526 -0.054 7.598 1.00 72.44 297 ILE A N 1
ATOM 2302 C CA . ILE A 1 297 ? 15.451 -0.400 6.654 1.00 72.44 297 ILE A CA 1
ATOM 2303 C C . ILE A 1 297 ? 14.334 0.654 6.654 1.00 72.44 297 ILE A C 1
ATOM 2305 O O . ILE A 1 297 ? 13.691 0.884 5.630 1.00 72.44 297 ILE A O 1
ATOM 2309 N N . VAL A 1 298 ? 14.058 1.282 7.799 1.00 69.19 298 VAL A N 1
ATOM 2310 C CA . VAL A 1 298 ? 13.030 2.328 7.910 1.00 69.19 298 VAL A CA 1
ATOM 2311 C C . VAL A 1 298 ? 13.591 3.716 7.584 1.00 69.19 298 VAL A C 1
ATOM 2313 O O . VAL A 1 298 ? 12.880 4.524 6.991 1.00 69.19 298 VAL A O 1
ATOM 2316 N N . SER A 1 299 ? 14.854 3.999 7.906 1.00 66.62 299 SER A N 1
ATOM 2317 C CA . SER A 1 299 ? 15.512 5.289 7.660 1.00 66.62 299 SER A CA 1
ATOM 2318 C C . SER A 1 299 ? 15.803 5.513 6.180 1.00 66.62 299 SER A C 1
ATOM 2320 O O . SER A 1 299 ? 15.555 6.608 5.685 1.00 66.62 299 SER A O 1
ATOM 2322 N N . THR A 1 300 ? 16.186 4.471 5.435 1.00 63.34 300 THR A N 1
ATOM 2323 C CA . THR A 1 300 ? 16.269 4.505 3.959 1.00 63.34 300 THR A CA 1
ATOM 2324 C C . THR A 1 300 ? 14.931 4.852 3.295 1.00 63.34 300 THR A C 1
ATOM 2326 O O . THR A 1 300 ? 14.895 5.278 2.144 1.00 63.34 300 THR A O 1
ATOM 2329 N N . ARG A 1 301 ? 13.815 4.744 4.030 1.00 62.12 301 ARG A N 1
ATOM 2330 C CA . ARG A 1 301 ? 12.485 5.196 3.602 1.00 62.12 301 ARG A CA 1
ATOM 2331 C C . ARG A 1 301 ? 12.081 6.565 4.136 1.00 62.12 301 ARG A C 1
ATOM 2333 O O . ARG A 1 301 ? 11.029 7.061 3.748 1.00 62.12 301 ARG A O 1
ATOM 2340 N N . MET A 1 302 ? 12.876 7.220 4.983 1.00 59.34 302 MET A N 1
ATOM 2341 C CA . MET A 1 302 ? 12.641 8.637 5.291 1.00 59.34 302 MET A CA 1
ATOM 2342 C C . MET A 1 302 ? 12.759 9.504 4.032 1.00 59.34 302 MET A C 1
ATOM 2344 O O . MET A 1 302 ? 12.123 10.553 3.951 1.00 59.34 302 MET A O 1
ATOM 2348 N N . ASP A 1 303 ? 13.478 9.031 3.014 1.00 59.59 303 ASP A N 1
ATOM 2349 C CA . ASP A 1 303 ? 13.480 9.658 1.698 1.00 59.59 303 ASP A CA 1
ATOM 2350 C C . ASP A 1 303 ? 12.153 9.480 0.941 1.00 59.59 303 ASP A C 1
ATOM 2352 O O . ASP A 1 303 ? 11.836 10.328 0.113 1.00 59.59 303 ASP A O 1
ATOM 2356 N N . GLU A 1 304 ? 11.302 8.487 1.263 1.00 63.62 304 GLU A N 1
ATOM 2357 C CA . GLU A 1 304 ? 9.953 8.384 0.675 1.00 63.62 304 GLU A CA 1
ATOM 2358 C C . GLU A 1 304 ? 9.152 9.673 0.917 1.00 63.62 304 GLU A C 1
ATOM 2360 O O . GLU A 1 304 ? 8.475 10.135 0.005 1.00 63.62 304 GLU A O 1
ATOM 2365 N N . TYR A 1 305 ? 9.284 10.318 2.084 1.00 64.56 305 TYR A N 1
ATOM 2366 C CA . TYR A 1 305 ? 8.585 11.574 2.397 1.00 64.56 305 TYR A CA 1
ATOM 2367 C C . TYR A 1 305 ? 8.930 12.707 1.420 1.00 64.56 305 TYR A C 1
ATOM 2369 O O . TYR A 1 305 ? 8.068 13.521 1.100 1.00 64.56 305 TYR A O 1
ATOM 2377 N N . LYS A 1 306 ? 10.163 12.741 0.907 1.00 62.84 306 LYS A N 1
ATOM 2378 C CA . LYS A 1 306 ? 10.652 13.786 -0.006 1.00 62.84 306 LYS A CA 1
ATOM 2379 C C . LYS A 1 306 ? 10.257 13.540 -1.465 1.00 62.84 306 LYS A C 1
ATOM 2381 O O . LYS A 1 306 ? 10.530 14.369 -2.328 1.00 62.84 306 LYS A O 1
ATOM 2386 N N . HIS A 1 307 ? 9.679 12.380 -1.770 1.00 56.69 307 HIS A N 1
ATOM 2387 C CA . HIS A 1 307 ? 9.440 11.924 -3.133 1.00 56.69 307 HIS A CA 1
ATOM 2388 C C . HIS A 1 307 ? 7.941 11.868 -3.429 1.00 56.69 307 HIS A C 1
ATOM 2390 O O . HIS A 1 307 ? 7.221 11.032 -2.881 1.00 56.69 307 HIS A O 1
ATOM 2396 N N . ASN A 1 308 ? 7.477 12.739 -4.326 1.00 56.47 308 ASN A N 1
ATOM 2397 C CA . ASN A 1 308 ? 6.072 12.799 -4.727 1.00 56.47 308 ASN A CA 1
ATOM 2398 C C . ASN A 1 308 ? 5.582 11.450 -5.278 1.00 56.47 308 ASN A C 1
ATOM 2400 O O . ASN A 1 308 ? 6.253 10.821 -6.097 1.00 56.47 308 ASN A O 1
ATOM 2404 N N . GLY A 1 309 ? 4.408 11.013 -4.814 1.00 56.59 309 GLY A N 1
ATOM 2405 C CA . GLY A 1 309 ? 3.767 9.763 -5.244 1.00 56.59 309 GLY A CA 1
ATOM 2406 C C . GLY A 1 309 ? 4.148 8.508 -4.447 1.00 56.59 309 GLY A C 1
ATOM 2407 O O . GLY A 1 309 ? 3.605 7.439 -4.716 1.00 56.59 309 GLY A O 1
ATOM 2408 N N . THR A 1 310 ? 5.027 8.598 -3.443 1.00 62.53 310 THR A N 1
ATOM 2409 C CA . THR A 1 310 ? 5.239 7.489 -2.492 1.00 62.53 310 THR A CA 1
ATOM 2410 C C . THR A 1 310 ? 4.130 7.442 -1.433 1.00 62.53 310 THR A C 1
ATOM 2412 O O . THR A 1 310 ? 3.479 8.447 -1.144 1.00 62.53 310 THR A O 1
ATOM 2415 N N . SER A 1 311 ? 3.931 6.281 -0.794 1.00 65.38 311 SER A N 1
ATOM 2416 C CA . SER A 1 311 ? 2.925 6.119 0.272 1.00 65.38 311 SER A CA 1
ATOM 2417 C C . SER A 1 311 ? 3.150 7.088 1.444 1.00 65.38 311 SER A C 1
ATOM 2419 O O . SER A 1 311 ? 2.191 7.667 1.953 1.00 65.38 311 SER A O 1
ATOM 2421 N N . ALA A 1 312 ? 4.407 7.318 1.849 1.00 67.12 312 ALA A N 1
ATOM 2422 C CA . ALA A 1 312 ? 4.733 8.230 2.945 1.00 67.12 312 ALA A CA 1
ATOM 2423 C C . ALA A 1 312 ? 4.508 9.707 2.575 1.00 67.12 312 ALA A C 1
ATOM 2425 O O . ALA A 1 312 ? 3.881 10.436 3.345 1.00 67.12 312 ALA A O 1
ATOM 2426 N N . ASN A 1 313 ? 4.951 10.146 1.390 1.00 73.00 313 ASN A N 1
ATOM 2427 C CA . ASN A 1 313 ? 4.718 11.512 0.913 1.00 73.00 313 ASN A CA 1
ATOM 2428 C C . ASN A 1 313 ? 3.219 11.800 0.750 1.00 73.00 313 ASN A C 1
ATOM 2430 O O . ASN A 1 313 ? 2.728 12.772 1.322 1.00 73.00 313 ASN A O 1
ATOM 2434 N N . MET A 1 314 ? 2.478 10.916 0.068 1.00 70.75 314 MET A N 1
ATOM 2435 C CA . MET A 1 314 ? 1.033 11.074 -0.141 1.00 70.75 314 MET A CA 1
ATOM 2436 C C . MET A 1 314 ? 0.250 11.140 1.172 1.00 70.75 314 MET A C 1
ATOM 2438 O O . MET A 1 314 ? -0.784 11.795 1.232 1.00 70.75 314 MET A O 1
ATOM 2442 N N . ARG A 1 315 ? 0.734 10.472 2.226 1.00 73.12 315 ARG A N 1
ATOM 2443 C CA . ARG A 1 315 ? 0.044 10.409 3.516 1.00 73.12 315 ARG A CA 1
ATOM 2444 C C . ARG A 1 315 ? 0.427 11.522 4.478 1.00 73.12 315 ARG A C 1
ATOM 2446 O O . ARG A 1 315 ? -0.401 11.845 5.316 1.00 73.12 315 ARG A O 1
ATOM 2453 N N . PHE A 1 316 ? 1.636 12.080 4.406 1.00 76.44 316 PHE A N 1
ATOM 2454 C CA . PHE A 1 316 ? 2.117 13.023 5.426 1.00 76.44 316 PHE A CA 1
ATOM 2455 C C . PHE A 1 316 ? 2.568 14.385 4.901 1.00 76.44 316 PHE A C 1
ATOM 2457 O O . PHE A 1 316 ? 2.475 15.362 5.640 1.00 76.44 316 PHE A O 1
ATOM 2464 N N . ILE A 1 317 ? 3.045 14.464 3.659 1.00 81.56 317 ILE A N 1
ATOM 2465 C CA . ILE A 1 317 ? 3.579 15.703 3.080 1.00 81.56 317 ILE A CA 1
ATOM 2466 C C . ILE A 1 317 ? 2.552 16.341 2.153 1.00 81.56 317 ILE A C 1
ATOM 2468 O O . ILE A 1 317 ? 2.159 17.481 2.378 1.00 81.56 317 ILE A O 1
ATOM 2472 N N . LEU A 1 318 ? 2.022 15.580 1.194 1.00 79.25 318 LEU A N 1
ATOM 2473 C CA . LEU A 1 318 ? 1.050 16.084 0.227 1.00 79.25 318 LEU A CA 1
ATOM 2474 C C . LEU A 1 318 ? -0.197 16.702 0.890 1.00 79.25 318 LEU A C 1
ATOM 2476 O O . LEU A 1 318 ? -0.601 17.784 0.468 1.00 79.25 318 LEU A O 1
ATOM 2480 N N . PRO A 1 319 ? -0.805 16.118 1.948 1.00 83.06 319 PRO A N 1
ATOM 2481 C CA . PRO A 1 319 ? -1.942 16.753 2.610 1.00 83.06 319 PRO A CA 1
ATOM 2482 C C . PRO A 1 319 ? -1.569 18.093 3.257 1.00 83.06 319 PRO A C 1
ATOM 2484 O O . PRO A 1 319 ? -2.393 19.004 3.286 1.00 83.06 319 PRO A O 1
ATOM 2487 N N . LEU A 1 320 ? -0.336 18.229 3.758 1.00 84.12 320 LEU A N 1
ATOM 2488 C CA . LEU A 1 320 ? 0.154 19.469 4.354 1.00 84.12 320 LEU A CA 1
ATOM 2489 C C . LEU A 1 320 ? 0.410 20.536 3.285 1.00 84.12 320 LEU A C 1
ATOM 2491 O O . LEU A 1 320 ? -0.075 21.652 3.431 1.00 84.12 320 LEU A O 1
ATOM 2495 N N . GLU A 1 321 ? 1.111 20.195 2.203 1.00 84.81 321 GLU A N 1
ATOM 2496 C CA . GLU A 1 321 ? 1.358 21.102 1.070 1.00 84.81 321 GLU A CA 1
ATOM 2497 C C . GLU A 1 321 ? 0.045 21.631 0.493 1.00 84.81 321 GLU A C 1
ATOM 2499 O O . GLU A 1 321 ? -0.141 22.831 0.324 1.00 84.81 321 GLU A O 1
ATOM 2504 N N . ARG A 1 322 ? -0.924 20.739 0.292 1.00 83.06 322 ARG A N 1
ATOM 2505 C CA . ARG A 1 322 ? -2.241 21.074 -0.253 1.00 83.06 322 ARG A CA 1
ATOM 2506 C C . ARG A 1 322 ? -3.083 21.907 0.703 1.00 83.06 322 ARG A C 1
ATOM 2508 O O . ARG A 1 322 ? -3.832 22.771 0.256 1.00 83.06 322 ARG A O 1
ATOM 2515 N N . LEU A 1 323 ? -2.955 21.681 2.010 1.00 84.12 323 LEU A N 1
ATOM 2516 C CA . LEU A 1 323 ? -3.554 22.563 3.006 1.00 84.12 323 LEU A CA 1
ATOM 2517 C C . LEU A 1 323 ? -2.927 23.963 2.946 1.00 84.12 323 LEU A C 1
ATOM 2519 O O . LEU A 1 323 ? -3.656 24.946 3.029 1.00 84.12 323 LEU A O 1
ATOM 2523 N N . LEU A 1 324 ? -1.603 24.065 2.793 1.00 86.06 324 LEU A N 1
ATOM 2524 C CA . LEU A 1 324 ? -0.902 25.347 2.675 1.00 86.06 324 LEU A CA 1
ATOM 2525 C C . LEU A 1 324 ? -1.292 26.098 1.396 1.00 86.06 324 LEU A C 1
ATOM 2527 O O . LEU A 1 324 ? -1.551 27.295 1.470 1.00 86.06 324 LEU A O 1
ATOM 2531 N N . GLU A 1 325 ? -1.403 25.406 0.259 1.00 83.81 325 GLU A N 1
ATOM 2532 C CA . GLU A 1 325 ? -1.941 25.965 -0.990 1.00 83.81 325 GLU A CA 1
ATOM 2533 C C . GLU A 1 325 ? -3.380 26.463 -0.797 1.00 83.81 325 GLU A C 1
ATOM 2535 O O . GLU A 1 325 ? -3.710 27.591 -1.153 1.00 83.81 325 GLU A O 1
ATOM 2540 N N . PHE A 1 326 ? -4.236 25.652 -0.171 1.00 81.62 326 PHE A N 1
ATOM 2541 C CA . PHE A 1 326 ? -5.624 26.017 0.109 1.00 81.62 326 PHE A CA 1
ATOM 2542 C C . PHE A 1 326 ? -5.744 27.243 1.026 1.00 81.62 326 PHE A C 1
ATOM 2544 O O . PHE A 1 326 ? -6.620 28.082 0.825 1.00 81.62 326 PHE A O 1
ATOM 2551 N N . LEU A 1 327 ? -4.849 27.388 2.008 1.00 84.31 327 LEU A N 1
ATOM 2552 C CA . LEU A 1 327 ? -4.822 28.548 2.904 1.00 84.31 327 LEU A CA 1
ATOM 2553 C C . LEU A 1 327 ? -4.505 29.866 2.176 1.00 84.31 327 LEU A C 1
ATOM 2555 O O . LEU A 1 327 ? -4.784 30.933 2.723 1.00 84.31 327 LEU A O 1
ATOM 2559 N N . GLN A 1 328 ? -3.960 29.807 0.958 1.00 86.44 328 GLN A N 1
ATOM 2560 C CA . GLN A 1 328 ? -3.684 30.976 0.122 1.00 86.44 328 GLN A CA 1
ATOM 2561 C C . GLN A 1 328 ? -4.880 31.408 -0.741 1.00 86.44 328 GLN A C 1
ATOM 2563 O O . GLN A 1 328 ? -4.810 32.480 -1.337 1.00 86.44 328 GLN A O 1
ATOM 2568 N N . ASP A 1 329 ? -5.971 30.630 -0.801 1.00 82.12 329 ASP A N 1
ATOM 2569 C CA . ASP A 1 329 ? -7.201 30.979 -1.526 1.00 82.12 329 ASP A CA 1
ATOM 2570 C C . ASP A 1 329 ? -8.300 31.475 -0.561 1.00 82.12 329 ASP A C 1
ATOM 2572 O O . ASP A 1 329 ? -9.017 30.669 0.044 1.00 82.12 329 ASP A O 1
ATOM 2576 N N . PRO A 1 330 ? -8.522 32.801 -0.442 1.00 79.19 330 PRO A N 1
ATOM 2577 C CA . PRO A 1 330 ? -9.500 33.355 0.491 1.00 79.19 330 PRO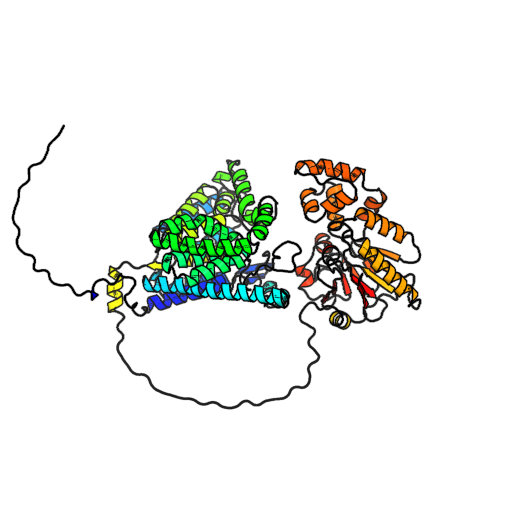 A CA 1
ATOM 2578 C C . PRO A 1 330 ? -10.941 32.920 0.205 1.00 79.19 330 PRO A C 1
ATOM 2580 O O . PRO A 1 330 ? -11.765 32.899 1.119 1.00 79.19 330 PRO A O 1
ATOM 2583 N N . ARG A 1 331 ? -11.269 32.592 -1.054 1.00 74.88 331 ARG A N 1
ATOM 2584 C CA . ARG A 1 331 ? -12.615 32.135 -1.436 1.00 74.88 331 ARG A CA 1
ATOM 2585 C C . ARG A 1 331 ? -12.794 30.659 -1.094 1.00 74.88 331 ARG A C 1
ATOM 2587 O O . ARG A 1 331 ? -13.824 30.290 -0.523 1.00 74.88 331 ARG A O 1
ATOM 2594 N N . GLY A 1 332 ? -11.771 29.848 -1.360 1.00 74.06 332 GLY A N 1
ATOM 2595 C CA . GLY A 1 332 ? -11.708 28.441 -0.972 1.00 74.06 332 GLY A CA 1
ATOM 2596 C C . GLY A 1 332 ? -11.880 28.231 0.534 1.00 74.06 332 GLY A C 1
ATOM 2597 O O . GLY A 1 332 ? -12.618 27.334 0.937 1.00 74.06 332 GLY A O 1
ATOM 2598 N N . LEU A 1 333 ? -11.315 29.105 1.375 1.00 82.06 333 LEU A N 1
ATOM 2599 C CA . LEU A 1 333 ? -11.425 29.011 2.840 1.00 82.06 333 LEU A CA 1
ATOM 2600 C C . LEU A 1 333 ? -12.863 28.939 3.371 1.00 82.06 333 LEU A C 1
ATOM 2602 O O . LEU A 1 333 ? -13.105 28.292 4.392 1.00 82.06 333 LEU A O 1
ATOM 2606 N N . ILE A 1 334 ? -13.814 29.593 2.702 1.00 80.25 334 ILE A N 1
ATOM 2607 C CA . ILE A 1 334 ? -15.221 29.618 3.123 1.00 80.25 334 ILE A CA 1
ATOM 2608 C C . ILE A 1 334 ? -16.022 28.542 2.383 1.00 80.25 334 ILE A C 1
ATOM 2610 O O . ILE A 1 334 ? -16.765 27.797 3.018 1.00 80.25 334 ILE A O 1
ATOM 2614 N N . ALA A 1 335 ? -15.864 28.459 1.060 1.00 80.56 335 ALA A N 1
ATOM 2615 C CA . ALA A 1 335 ? -16.709 27.648 0.183 1.00 80.56 335 ALA A CA 1
ATOM 2616 C C . ALA A 1 335 ? -16.241 26.194 0.005 1.00 80.56 335 ALA A C 1
ATOM 2618 O O . ALA A 1 335 ? -17.025 25.327 -0.373 1.00 80.56 335 ALA A O 1
ATOM 2619 N N . GLY A 1 336 ? -14.953 25.926 0.222 1.00 88.38 336 GLY A N 1
ATOM 2620 C CA . GLY A 1 336 ? -14.320 24.710 -0.274 1.00 88.38 336 GLY A CA 1
ATOM 2621 C C . GLY A 1 336 ? -14.444 24.551 -1.797 1.00 88.38 336 GLY A C 1
ATOM 2622 O O . GLY A 1 336 ? -14.944 25.417 -2.517 1.00 88.38 336 GLY A O 1
ATOM 2623 N N . ILE A 1 337 ? -13.981 23.411 -2.302 1.00 87.50 337 ILE A N 1
ATOM 2624 C CA . ILE A 1 337 ? -14.072 23.046 -3.726 1.00 87.50 337 ILE A CA 1
ATOM 2625 C C . ILE A 1 337 ? -15.288 22.161 -4.043 1.00 87.50 337 ILE A C 1
ATOM 2627 O O . ILE A 1 337 ? -15.552 21.880 -5.212 1.00 87.50 337 ILE A O 1
ATOM 2631 N N . GLY A 1 338 ? -16.024 21.734 -3.012 1.00 89.12 338 GLY A N 1
ATOM 2632 C CA . GLY A 1 338 ? -17.206 20.882 -3.079 1.00 89.12 338 GLY A CA 1
ATOM 2633 C C . GLY A 1 338 ? -16.958 19.421 -2.704 1.00 89.12 338 GLY A C 1
ATOM 2634 O O . GLY A 1 338 ? -15.877 18.863 -2.904 1.00 89.12 338 GLY A O 1
ATOM 2635 N N . ALA A 1 339 ? -18.006 18.778 -2.179 1.00 89.44 339 ALA A N 1
ATOM 2636 C CA . ALA A 1 339 ? -17.972 17.386 -1.740 1.00 89.44 339 ALA A CA 1
ATOM 2637 C C . ALA A 1 339 ? -17.481 16.438 -2.847 1.00 89.44 339 ALA A C 1
ATOM 2639 O O . ALA A 1 339 ? -17.969 16.483 -3.985 1.00 89.44 339 ALA A O 1
ATOM 2640 N N . GLY A 1 340 ? -16.551 15.546 -2.507 1.00 83.88 340 GLY A N 1
ATOM 2641 C CA . GLY A 1 340 ? -16.089 14.476 -3.391 1.00 83.88 340 GLY A CA 1
ATOM 2642 C C . GLY A 1 340 ? -15.259 14.922 -4.597 1.00 83.88 340 GLY A C 1
ATOM 2643 O O . GLY A 1 340 ? -15.170 14.180 -5.578 1.00 83.88 340 GLY A O 1
ATOM 2644 N N . GLN A 1 341 ? -14.737 16.154 -4.605 1.00 83.88 341 GLN A N 1
ATOM 2645 C CA . GLN A 1 341 ? -13.881 16.614 -5.703 1.00 83.88 341 GLN A CA 1
ATOM 2646 C C . GLN A 1 341 ? -12.436 16.136 -5.552 1.00 83.88 341 GLN A C 1
ATOM 2648 O O . GLN A 1 341 ? -11.759 15.980 -6.567 1.00 83.88 341 GLN A O 1
ATOM 2653 N N . ILE A 1 342 ? -11.971 15.847 -4.333 1.00 77.06 342 ILE A N 1
ATOM 2654 C CA . ILE A 1 342 ? -10.599 15.378 -4.118 1.00 77.06 342 ILE A CA 1
ATOM 2655 C C . ILE A 1 342 ? -10.400 13.965 -4.684 1.00 77.06 342 ILE A C 1
ATOM 2657 O O . ILE A 1 342 ? -9.377 13.710 -5.318 1.00 77.06 342 ILE A O 1
ATOM 2661 N N . GLU A 1 343 ? -11.374 13.055 -4.538 1.00 66.38 343 GLU A N 1
ATOM 2662 C CA . GLU A 1 343 ? -11.255 11.683 -5.065 1.00 66.38 343 GLU A CA 1
ATOM 2663 C C . GLU A 1 343 ? -11.136 11.632 -6.596 1.00 66.38 343 GLU A C 1
ATOM 2665 O O . GLU A 1 343 ? -10.539 10.705 -7.136 1.00 66.38 343 GLU A O 1
ATOM 2670 N N . LYS A 1 344 ? -11.645 12.641 -7.315 1.00 59.25 344 LYS A N 1
ATOM 2671 C CA . LYS A 1 344 ? -11.521 12.715 -8.782 1.00 59.25 344 LYS A CA 1
ATOM 2672 C C . LYS A 1 344 ? -10.093 13.019 -9.250 1.00 59.25 344 LYS A C 1
ATOM 2674 O O . LYS A 1 344 ? -9.795 12.821 -10.423 1.00 59.25 344 LYS A O 1
ATOM 2679 N N . GLY A 1 345 ? -9.228 13.499 -8.352 1.00 50.66 345 GLY A N 1
ATOM 2680 C CA . GLY A 1 345 ? -7.830 13.840 -8.626 1.00 50.66 345 GLY A CA 1
ATOM 2681 C C . GLY A 1 345 ? -6.836 12.681 -8.481 1.00 50.66 345 GLY A C 1
ATOM 2682 O O . GLY A 1 345 ? -5.646 12.897 -8.680 1.00 50.66 345 GLY A O 1
ATOM 2683 N N . GLY A 1 346 ? -7.288 11.470 -8.131 1.00 45.78 346 GLY A N 1
ATOM 2684 C CA . GLY A 1 346 ? -6.451 10.259 -8.126 1.00 45.78 346 GLY A CA 1
ATOM 2685 C C . GLY A 1 346 ? -5.635 9.984 -6.853 1.00 45.78 346 GLY A C 1
ATOM 2686 O O . GLY A 1 346 ? -4.972 8.953 -6.790 1.00 45.78 346 GLY A O 1
ATOM 2687 N N . SER A 1 347 ? -5.705 10.836 -5.821 1.00 52.69 347 SER A N 1
ATOM 2688 C CA . SER A 1 347 ? -5.058 10.590 -4.517 1.00 52.69 347 SER A CA 1
ATOM 2689 C C . SER A 1 347 ? -6.092 10.220 -3.450 1.00 52.69 347 SER A C 1
ATOM 2691 O O . SER A 1 347 ? -6.901 11.058 -3.055 1.00 52.69 347 SER A O 1
ATOM 2693 N N . PHE A 1 348 ? -6.051 8.978 -2.953 1.00 56.12 348 PHE A N 1
ATOM 2694 C CA . PHE A 1 348 ? -7.072 8.417 -2.049 1.00 56.12 348 PHE A CA 1
ATOM 2695 C C . PHE A 1 348 ? -6.811 8.629 -0.547 1.00 56.12 348 PHE A C 1
ATOM 2697 O O . PHE A 1 348 ? -7.715 8.427 0.264 1.00 56.12 348 PHE A O 1
ATOM 2704 N N . ILE A 1 349 ? -5.607 9.050 -0.142 1.00 63.59 349 ILE A N 1
ATOM 2705 C CA . ILE A 1 349 ? -5.234 9.154 1.278 1.00 63.59 349 ILE A CA 1
ATOM 2706 C C . ILE A 1 349 ? -5.045 10.620 1.663 1.00 63.59 349 ILE A C 1
ATOM 2708 O O . ILE A 1 349 ? -3.996 11.207 1.428 1.00 63.59 349 ILE A O 1
ATOM 2712 N N . TRP A 1 350 ? -6.071 11.195 2.286 1.00 74.19 350 TRP A N 1
ATOM 2713 C CA . TRP A 1 350 ? -6.054 12.560 2.807 1.00 74.19 350 TRP A CA 1
ATOM 2714 C C . TRP A 1 350 ? -6.395 12.569 4.286 1.00 74.19 350 TRP A C 1
ATOM 2716 O O . TRP A 1 350 ? -7.361 11.923 4.703 1.00 74.19 350 TRP A O 1
ATOM 2726 N N . TRP A 1 351 ? -5.649 13.367 5.054 1.00 86.88 351 TRP A N 1
ATOM 2727 C CA . TRP A 1 351 ? -5.997 13.669 6.440 1.00 86.88 351 TRP A CA 1
ATOM 2728 C C . TRP A 1 351 ? -7.441 14.165 6.502 1.00 86.88 351 TRP A C 1
ATOM 2730 O O . TRP A 1 351 ? -7.783 15.095 5.763 1.00 86.88 351 TRP A O 1
ATOM 2740 N N . PRO A 1 352 ? -8.308 13.596 7.359 1.00 89.62 352 PRO A N 1
ATOM 2741 C CA . PRO A 1 352 ? -9.723 13.935 7.333 1.00 89.62 352 PRO A CA 1
ATOM 2742 C C . PRO A 1 352 ? -9.963 15.423 7.574 1.00 89.62 352 PRO A C 1
ATOM 2744 O O . PRO A 1 352 ? -10.834 15.998 6.934 1.00 89.62 352 PRO A O 1
ATOM 2747 N N . PHE A 1 353 ? -9.154 16.074 8.417 1.00 89.19 353 PHE A N 1
ATOM 2748 C CA . PHE A 1 353 ? -9.223 17.524 8.616 1.00 89.19 353 PHE A CA 1
ATOM 2749 C C . PHE A 1 353 ? -8.957 18.294 7.322 1.00 89.19 353 PHE A C 1
ATOM 2751 O O . PHE A 1 353 ? -9.754 19.149 6.945 1.00 89.19 353 PHE A O 1
ATOM 2758 N N . VAL A 1 354 ? -7.869 17.956 6.625 1.00 89.06 354 VAL A N 1
ATOM 2759 C CA . VAL A 1 354 ? -7.485 18.589 5.356 1.00 89.06 354 VAL A CA 1
ATOM 2760 C C . VAL A 1 354 ? -8.577 18.380 4.314 1.00 89.06 354 VAL A C 1
ATOM 2762 O O . VAL A 1 354 ? -8.984 19.327 3.651 1.00 89.06 354 VAL A O 1
ATOM 2765 N N . LYS A 1 355 ? -9.112 17.159 4.217 1.00 89.75 355 LYS A N 1
ATOM 2766 C CA . LYS A 1 355 ? -10.190 16.842 3.280 1.00 89.75 355 LYS A CA 1
ATOM 2767 C C . LYS A 1 355 ? -11.459 17.635 3.576 1.00 89.75 355 LYS A C 1
ATOM 2769 O O . LYS A 1 355 ? -12.037 18.192 2.648 1.00 89.75 355 LYS A O 1
ATOM 2774 N N . VAL A 1 356 ? -11.879 17.731 4.842 1.00 91.44 356 VAL A N 1
ATOM 2775 C CA . VAL A 1 356 ? -13.065 18.531 5.186 1.00 91.44 356 VAL A CA 1
ATOM 2776 C C . VAL A 1 356 ? -12.824 20.011 4.894 1.00 91.44 356 VAL A C 1
ATOM 2778 O O . VAL A 1 356 ? -13.704 20.663 4.341 1.00 91.44 356 VAL A O 1
ATOM 2781 N N . ALA A 1 357 ? -11.636 20.528 5.218 1.00 90.75 357 ALA A N 1
ATOM 2782 C CA . ALA A 1 357 ? -11.286 21.924 4.978 1.00 90.75 357 ALA A CA 1
ATOM 2783 C C . ALA A 1 357 ? -11.323 22.265 3.486 1.00 90.75 357 ALA A C 1
ATOM 2785 O O . ALA A 1 357 ? -11.985 23.224 3.104 1.00 90.75 357 ALA A O 1
ATOM 2786 N N . ILE A 1 358 ? -10.686 21.448 2.649 1.00 90.06 358 ILE A N 1
ATOM 2787 C CA . ILE A 1 358 ? -10.612 21.691 1.209 1.00 90.06 358 ILE A CA 1
ATOM 2788 C C . ILE A 1 358 ? -11.974 21.477 0.534 1.00 90.06 358 ILE A C 1
ATOM 2790 O O . ILE A 1 358 ? -12.379 22.305 -0.273 1.00 90.06 358 ILE A O 1
ATOM 2794 N N . GLU A 1 359 ? -12.716 20.408 0.843 1.00 91.00 359 GLU A N 1
ATOM 2795 C CA . GLU A 1 359 ? -13.979 20.111 0.142 1.00 91.00 359 GLU A CA 1
ATOM 2796 C C . GLU A 1 359 ? -15.172 20.924 0.639 1.00 91.00 359 GLU A C 1
ATOM 2798 O O . GLU A 1 359 ? -16.034 21.276 -0.161 1.00 91.00 359 GLU A O 1
ATOM 2803 N N . TYR A 1 360 ? -15.234 21.220 1.937 1.00 91.94 360 TYR A N 1
ATOM 2804 C CA . TYR A 1 360 ? -16.413 21.818 2.570 1.00 91.94 360 TYR A CA 1
ATOM 2805 C C . TYR A 1 360 ? -16.120 23.187 3.199 1.00 91.94 360 TYR A C 1
ATOM 2807 O O . TYR A 1 360 ? -17.032 23.805 3.753 1.00 91.94 360 TYR A O 1
ATOM 2815 N N . GLY A 1 361 ? -14.880 23.672 3.140 1.00 91.44 361 GLY A N 1
ATOM 2816 C CA . GLY A 1 361 ? -14.453 24.933 3.745 1.00 91.44 361 GLY A CA 1
ATOM 2817 C C . GLY A 1 361 ? -13.966 24.787 5.191 1.00 91.44 361 GLY A C 1
ATOM 2818 O O . GLY A 1 361 ? -14.286 23.835 5.913 1.00 91.44 361 GLY A O 1
ATOM 2819 N N . LEU A 1 362 ? -13.198 25.777 5.651 1.00 91.50 362 LEU A N 1
ATOM 2820 C CA . LEU A 1 362 ? -12.550 25.780 6.964 1.00 91.50 362 LEU A CA 1
ATOM 2821 C C . LEU A 1 362 ? -13.560 25.827 8.121 1.00 91.50 362 LEU A C 1
ATOM 2823 O O . LEU A 1 362 ? -13.350 25.183 9.148 1.00 91.50 362 LEU A O 1
ATOM 2827 N N . VAL A 1 363 ? -14.681 26.539 7.959 1.00 91.12 363 VAL A N 1
ATOM 2828 C CA . VAL A 1 363 ? -15.744 26.598 8.981 1.00 91.12 363 VAL A CA 1
ATOM 2829 C C . VAL A 1 363 ? -16.366 25.216 9.188 1.00 91.12 363 VAL A C 1
ATOM 2831 O O . VAL A 1 363 ? -16.511 24.769 10.328 1.00 91.12 363 VAL A O 1
ATOM 2834 N N . SER A 1 364 ? -16.664 24.509 8.094 1.00 92.62 364 SER A N 1
ATOM 2835 C CA . SER A 1 364 ? -17.144 23.124 8.137 1.00 92.62 364 SER A CA 1
ATOM 2836 C C . SER A 1 364 ? -16.130 22.218 8.828 1.00 92.62 364 SER A C 1
ATOM 2838 O O . SER A 1 364 ? -16.512 21.428 9.690 1.00 92.62 364 SER A O 1
ATOM 2840 N N . ALA A 1 365 ? -14.837 22.371 8.519 1.00 93.00 365 ALA A N 1
ATOM 2841 C CA . ALA A 1 365 ? -13.773 21.599 9.154 1.00 93.00 365 ALA A CA 1
ATOM 2842 C C . ALA A 1 365 ? -13.698 21.835 10.663 1.00 93.00 365 ALA A C 1
ATOM 2844 O O . ALA A 1 365 ? -13.681 20.864 11.414 1.00 93.00 365 ALA A O 1
ATOM 2845 N N . ILE A 1 366 ? -13.719 23.090 11.119 1.00 93.81 366 ILE A N 1
ATOM 2846 C CA . ILE A 1 366 ? -13.674 23.439 12.547 1.00 93.81 366 ILE A CA 1
ATOM 2847 C C . ILE A 1 366 ? -14.880 22.863 13.293 1.00 93.81 366 ILE A C 1
ATOM 2849 O O . ILE A 1 366 ? -14.708 22.233 14.338 1.00 93.81 366 ILE A O 1
ATOM 2853 N N . LEU A 1 367 ? -16.094 23.041 12.763 1.00 94.88 367 LEU A N 1
ATOM 2854 C CA . LEU A 1 367 ? -17.313 22.537 13.400 1.00 94.88 367 LEU A CA 1
ATOM 2855 C C . LEU A 1 367 ? -17.334 21.011 13.445 1.00 94.88 367 LEU A C 1
ATOM 2857 O O . LEU A 1 367 ? -17.600 20.427 14.497 1.00 94.88 367 LEU A O 1
ATOM 2861 N N . PHE A 1 368 ? -17.009 20.363 12.328 1.00 95.44 368 PHE A N 1
ATOM 2862 C CA . PHE A 1 368 ? -16.966 18.912 12.242 1.00 95.44 368 PHE A CA 1
ATOM 2863 C C . PHE A 1 368 ? -15.900 18.318 13.170 1.00 95.44 368 PHE A C 1
ATOM 2865 O O . PHE A 1 368 ? -16.207 17.424 13.956 1.00 95.44 368 PHE A O 1
ATOM 2872 N N . TYR A 1 369 ? -14.665 18.830 13.152 1.00 94.69 369 TYR A N 1
ATOM 2873 C CA . TYR A 1 369 ? -13.607 18.326 14.030 1.00 94.69 369 TYR A CA 1
ATOM 2874 C C . TYR A 1 369 ? -13.869 18.632 15.500 1.00 94.69 369 TYR A C 1
ATOM 2876 O O . TYR A 1 369 ? -13.656 17.764 16.346 1.00 94.69 369 TYR A O 1
ATOM 2884 N N . GLY A 1 370 ? -14.377 19.825 15.817 1.00 95.69 370 GLY A N 1
ATOM 2885 C CA . GLY A 1 370 ? -14.811 20.171 17.169 1.00 95.69 370 GLY A CA 1
ATOM 2886 C C . GLY A 1 370 ? -15.874 19.197 17.681 1.00 95.69 370 GLY A C 1
ATOM 2887 O O . GLY A 1 370 ? -15.789 18.720 18.814 1.00 95.69 370 GLY A O 1
ATOM 2888 N N . TRP A 1 371 ? -16.822 18.819 16.821 1.00 96.56 371 TRP A N 1
ATOM 2889 C CA . TRP A 1 371 ? -17.830 17.809 17.123 1.00 96.56 371 TRP A CA 1
ATOM 2890 C C . TRP A 1 371 ? -17.246 16.394 17.279 1.00 96.56 371 TRP A C 1
ATOM 2892 O O . TRP A 1 371 ? -17.589 15.707 18.244 1.00 96.56 371 TRP A O 1
ATOM 2902 N N . VAL A 1 372 ? -16.328 15.954 16.409 1.00 95.50 372 VAL A N 1
ATOM 2903 C CA . VAL A 1 372 ? -15.647 14.650 16.541 1.00 95.50 372 VAL A CA 1
ATOM 2904 C C . VAL A 1 372 ? -14.857 14.581 17.852 1.00 95.50 372 VAL A C 1
ATOM 2906 O O . VAL A 1 372 ? -14.995 13.614 18.605 1.00 95.50 372 VAL A O 1
ATOM 2909 N N . ILE A 1 373 ? -14.083 15.623 18.175 1.00 95.62 373 ILE A N 1
ATOM 2910 C CA . ILE A 1 373 ? -13.339 15.740 19.438 1.00 95.62 373 ILE A CA 1
ATOM 2911 C C . ILE A 1 373 ? -14.307 15.691 20.622 1.00 95.62 373 ILE A C 1
ATOM 2913 O O . ILE A 1 373 ? -14.090 14.926 21.564 1.00 95.62 373 ILE A O 1
ATOM 2917 N N . TYR A 1 374 ? -15.407 16.446 20.572 1.00 95.56 374 TYR A N 1
ATOM 2918 C CA . TYR A 1 374 ? -16.437 16.382 21.604 1.00 95.56 374 TYR A CA 1
ATOM 2919 C C . TYR A 1 374 ? -16.942 14.948 21.789 1.00 95.56 374 TYR A C 1
ATOM 2921 O O . TYR A 1 374 ? -16.934 14.439 22.908 1.00 95.56 374 TYR A O 1
ATOM 2929 N N . CYS A 1 375 ? -17.320 14.264 20.708 1.00 95.00 375 CYS A N 1
ATOM 2930 C CA . CYS A 1 375 ? -17.848 12.904 20.769 1.00 95.00 375 CYS A CA 1
ATOM 2931 C C . CYS A 1 375 ? -16.858 11.914 21.392 1.00 95.00 375 CYS A C 1
ATOM 2933 O O . CYS A 1 375 ? -17.269 11.097 22.218 1.00 95.00 375 CYS A O 1
ATOM 2935 N N . LEU A 1 376 ? -15.576 12.003 21.020 1.00 94.88 376 LEU A N 1
ATOM 2936 C CA . LEU A 1 376 ? -14.525 11.100 21.493 1.00 94.88 376 LEU A CA 1
ATOM 2937 C C . LEU A 1 376 ? -14.146 11.334 22.954 1.00 94.88 376 LEU A C 1
ATOM 2939 O O . LEU A 1 376 ? -13.874 10.375 23.668 1.00 94.88 376 LEU A O 1
ATOM 2943 N N . PHE A 1 377 ? -14.108 12.586 23.416 1.00 94.81 377 PHE A N 1
ATOM 2944 C CA . PHE A 1 377 ? -13.651 12.911 24.771 1.00 94.81 377 PHE A CA 1
ATOM 2945 C C . PHE A 1 377 ? -14.789 12.978 25.789 1.00 94.81 377 PHE A C 1
ATOM 2947 O O . PHE A 1 377 ? -14.579 12.722 26.985 1.00 94.81 377 PHE A O 1
ATOM 2954 N N . ARG A 1 378 ? -16.007 13.308 25.350 1.00 88.06 378 ARG A N 1
ATOM 2955 C CA . ARG A 1 378 ? -17.167 13.408 26.231 1.00 88.06 378 ARG A CA 1
ATOM 2956 C C . ARG A 1 378 ? -17.536 12.025 26.759 1.00 88.06 378 ARG A C 1
ATOM 2958 O O . ARG A 1 378 ? -18.035 11.175 26.032 1.00 88.06 378 ARG A O 1
ATOM 2965 N N . ASN A 1 379 ? -17.344 11.842 28.067 1.00 82.31 379 ASN A N 1
ATOM 2966 C CA . ASN A 1 379 ? -17.593 10.588 28.791 1.00 82.31 379 ASN A CA 1
ATOM 2967 C C . ASN A 1 379 ? -16.713 9.410 28.335 1.00 82.31 379 ASN A C 1
ATOM 2969 O O . ASN A 1 379 ? -17.075 8.259 28.581 1.00 82.31 379 ASN A O 1
ATOM 2973 N N . ALA A 1 380 ? -15.559 9.693 27.719 1.00 88.50 380 ALA A N 1
ATOM 2974 C CA . ALA A 1 380 ? -14.579 8.675 27.365 1.00 88.50 380 ALA A CA 1
ATOM 2975 C C . ALA A 1 380 ? -14.178 7.861 28.608 1.00 88.50 380 ALA A C 1
ATOM 2977 O O . ALA A 1 380 ? -13.706 8.463 29.582 1.00 88.50 380 ALA A O 1
ATOM 2978 N N . PRO A 1 381 ? -14.283 6.517 28.581 1.00 86.31 381 PRO A N 1
ATOM 2979 C CA . PRO A 1 381 ? -13.804 5.665 29.670 1.00 86.31 381 PRO A CA 1
ATOM 2980 C C . PRO A 1 381 ? -12.330 5.908 30.007 1.00 86.31 381 PRO A C 1
ATOM 2982 O O . PRO A 1 381 ? -11.930 5.840 31.166 1.00 86.31 381 PRO A O 1
ATOM 2985 N N . GLN A 1 382 ? -11.523 6.215 28.986 1.00 88.62 382 GLN A N 1
ATOM 2986 C CA . GLN A 1 382 ? -10.113 6.567 29.108 1.00 88.62 382 GLN A CA 1
ATOM 2987 C C . GLN A 1 382 ? -9.774 7.732 28.175 1.00 88.62 382 GLN A C 1
ATOM 2989 O O . GLN A 1 382 ? -9.641 7.556 26.965 1.00 88.62 382 GLN A O 1
ATOM 2994 N N . ARG A 1 383 ? -9.570 8.933 28.732 1.00 91.31 383 ARG A N 1
ATOM 2995 C CA . ARG A 1 383 ? -9.232 10.134 27.938 1.00 91.31 383 ARG A CA 1
ATOM 2996 C C . ARG A 1 383 ? -7.904 10.007 27.184 1.00 91.31 383 ARG A C 1
ATOM 2998 O O . ARG A 1 383 ? -7.775 10.548 26.095 1.00 91.31 383 ARG A O 1
ATOM 3005 N N . ALA A 1 384 ? -6.932 9.288 27.748 1.00 91.94 384 ALA A N 1
ATOM 3006 C CA . ALA A 1 384 ? -5.654 9.031 27.082 1.00 91.94 384 ALA A CA 1
ATOM 3007 C C . ALA A 1 384 ? -5.835 8.171 25.820 1.00 91.94 384 ALA A C 1
ATOM 3009 O O . ALA A 1 384 ? -5.177 8.405 24.815 1.00 91.94 384 ALA A O 1
ATOM 3010 N N . PHE A 1 385 ? -6.773 7.222 25.846 1.00 93.75 385 PHE A N 1
ATOM 3011 C CA . PHE A 1 385 ? -7.092 6.416 24.673 1.00 93.75 385 PHE A CA 1
ATOM 3012 C C . PHE A 1 385 ? -7.893 7.212 23.632 1.00 93.75 385 PHE A C 1
ATOM 3014 O O . PHE A 1 385 ? -7.598 7.128 22.446 1.00 93.75 385 PHE A O 1
ATOM 3021 N N . ALA A 1 386 ? -8.821 8.076 24.062 1.00 94.75 386 ALA A N 1
ATOM 3022 C CA . ALA A 1 386 ? -9.491 9.019 23.159 1.00 94.75 386 ALA A CA 1
ATOM 3023 C C . ALA A 1 386 ? -8.493 9.942 22.428 1.00 94.75 386 ALA A C 1
ATOM 3025 O O . ALA A 1 386 ? -8.672 10.220 21.244 1.00 94.75 386 ALA A O 1
ATOM 3026 N N . PHE A 1 387 ? -7.411 10.355 23.104 1.00 95.62 387 PHE A N 1
ATOM 3027 C CA . PHE A 1 387 ? -6.311 11.096 22.480 1.00 95.62 387 PHE A CA 1
ATOM 3028 C C . PHE A 1 387 ? -5.605 10.294 21.375 1.00 95.62 387 PHE A C 1
ATOM 3030 O O . PHE A 1 387 ? -5.351 10.825 20.299 1.00 95.62 387 PHE A O 1
ATOM 3037 N N . VAL A 1 388 ? -5.352 9.002 21.597 1.00 95.94 388 VAL A N 1
ATOM 3038 C CA . VAL A 1 388 ? -4.779 8.123 20.563 1.00 95.94 388 VAL A CA 1
ATOM 3039 C C . VAL A 1 388 ? -5.697 8.046 19.344 1.00 95.94 388 VAL A C 1
ATOM 3041 O O . VAL A 1 388 ? -5.229 8.199 18.221 1.00 95.94 388 VAL A O 1
ATOM 3044 N N . LEU A 1 389 ? -7.005 7.870 19.558 1.00 95.62 389 LEU A N 1
ATOM 3045 C CA . LEU A 1 389 ? -7.985 7.772 18.474 1.00 95.62 389 LEU A CA 1
ATOM 3046 C C . LEU A 1 389 ? -8.082 9.055 17.641 1.00 95.62 389 LEU A C 1
ATOM 3048 O O . LEU A 1 389 ? -8.174 8.962 16.419 1.00 95.62 389 LEU A O 1
ATOM 3052 N N . ILE A 1 390 ? -8.040 10.242 18.265 1.00 95.06 390 ILE A N 1
ATOM 3053 C CA . ILE A 1 390 ? -8.082 11.498 17.503 1.00 95.06 390 ILE A CA 1
ATOM 3054 C C . ILE A 1 390 ? -6.784 11.736 16.726 1.00 95.06 390 ILE A C 1
ATOM 3056 O O . ILE A 1 390 ? -6.860 12.163 15.578 1.00 95.06 390 ILE A O 1
ATOM 3060 N N . VAL A 1 391 ? -5.609 11.426 17.289 1.00 93.75 391 VAL A N 1
ATOM 3061 C CA . VAL A 1 391 ? -4.330 11.535 16.561 1.00 93.75 391 VAL A CA 1
ATOM 3062 C C . VAL A 1 391 ? -4.319 10.572 15.377 1.00 93.75 391 VAL A C 1
ATOM 3064 O O . VAL A 1 391 ? -4.050 10.993 14.254 1.00 93.75 391 VAL A O 1
ATOM 3067 N N . TRP A 1 392 ? -4.698 9.312 15.609 1.00 93.31 392 TRP A N 1
ATOM 3068 C CA . TRP A 1 392 ? -4.802 8.301 14.561 1.00 93.31 392 TRP A CA 1
ATOM 3069 C C . TRP A 1 392 ? -5.740 8.742 13.435 1.00 93.31 392 TRP A C 1
ATOM 3071 O O . TRP A 1 392 ? -5.342 8.779 12.274 1.00 93.31 392 TRP A O 1
ATOM 3081 N N . PHE A 1 393 ? -6.965 9.156 13.767 1.00 91.88 393 PHE A N 1
ATOM 3082 C CA . PHE A 1 393 ? -7.913 9.616 12.759 1.00 91.88 393 PHE A CA 1
ATOM 3083 C C . PHE A 1 393 ? -7.402 10.844 12.004 1.00 91.88 393 PHE A C 1
ATOM 3085 O O . PHE A 1 393 ? -7.558 10.902 10.793 1.00 91.88 393 PHE A O 1
ATOM 3092 N N . SER A 1 394 ? -6.754 11.791 12.685 1.00 88.88 394 SER A N 1
ATOM 3093 C CA . SER A 1 394 ? -6.327 13.053 12.071 1.00 88.88 394 SER A CA 1
ATOM 3094 C C . SER A 1 394 ? -5.189 12.902 11.075 1.00 88.88 394 SER A C 1
ATOM 3096 O O . SER A 1 394 ? -5.243 13.534 10.026 1.00 88.88 394 SER A O 1
ATOM 3098 N N . PHE A 1 395 ? -4.186 12.086 11.396 1.00 81.50 395 PHE A N 1
ATOM 3099 C CA . PHE A 1 395 ? -2.953 11.998 10.608 1.00 81.50 395 PHE A CA 1
ATOM 3100 C C . PHE A 1 395 ? -2.839 10.713 9.787 1.00 81.50 395 PHE A C 1
ATOM 3102 O O . PHE A 1 395 ? -2.011 10.622 8.886 1.00 81.50 395 PHE A O 1
ATOM 3109 N N . GLU A 1 396 ? -3.659 9.705 10.079 1.00 78.81 396 GLU A N 1
ATOM 3110 C CA . GLU A 1 396 ? -3.557 8.399 9.424 1.00 78.81 396 GLU A CA 1
ATOM 3111 C C . GLU A 1 396 ? -4.898 7.862 8.921 1.00 78.81 396 GLU A C 1
ATOM 3113 O O . GLU A 1 396 ? -4.912 6.916 8.130 1.00 78.81 396 GLU A O 1
ATOM 3118 N N . GLY A 1 397 ? -6.012 8.462 9.344 1.00 78.69 397 GLY A N 1
ATOM 3119 C CA . GLY A 1 397 ? -7.347 8.133 8.872 1.00 78.69 397 GLY A CA 1
ATOM 3120 C C . GLY A 1 397 ? -7.681 8.745 7.515 1.00 78.69 397 GLY A C 1
ATOM 3121 O O . GLY A 1 397 ? -6.954 9.574 6.977 1.00 78.69 397 GLY A O 1
ATOM 3122 N N . THR A 1 398 ? -8.826 8.340 6.974 1.00 83.69 398 THR A N 1
ATOM 3123 C CA . THR A 1 398 ? -9.419 8.926 5.768 1.00 83.69 398 THR A CA 1
ATOM 3124 C C . THR A 1 398 ? -10.908 9.188 6.007 1.00 83.69 398 THR A C 1
ATOM 3126 O O . THR A 1 398 ? -11.580 8.413 6.691 1.00 83.69 398 THR A O 1
ATOM 3129 N N . LEU A 1 399 ? -11.414 10.323 5.508 1.00 86.94 399 LEU A N 1
ATOM 3130 C CA . LEU A 1 399 ? -12.732 10.858 5.886 1.00 86.94 399 LEU A CA 1
ATOM 3131 C C . LEU A 1 399 ? -13.901 9.945 5.491 1.00 86.94 399 LEU A C 1
ATOM 3133 O O . LEU A 1 399 ? -14.813 9.726 6.280 1.00 86.94 399 LEU A O 1
ATOM 3137 N N . LEU A 1 400 ? -13.892 9.439 4.256 1.00 85.44 400 LEU A N 1
ATOM 3138 C CA . LEU A 1 400 ? -15.020 8.706 3.668 1.00 85.44 400 LEU A CA 1
ATOM 3139 C C . LEU A 1 400 ? -14.779 7.197 3.594 1.00 85.44 400 LEU A C 1
ATOM 3141 O O . LEU A 1 400 ? -15.428 6.487 2.828 1.00 85.44 400 LEU A O 1
ATOM 3145 N N . THR A 1 401 ? -13.873 6.694 4.428 1.00 83.81 401 THR A N 1
ATOM 3146 C CA . THR A 1 401 ? -13.508 5.282 4.431 1.00 83.81 401 THR A CA 1
ATOM 3147 C C . THR A 1 401 ? -14.098 4.575 5.640 1.00 83.81 401 THR A C 1
ATOM 3149 O O . THR A 1 401 ? -13.793 4.887 6.795 1.00 83.81 401 THR A O 1
ATOM 3152 N N . ALA A 1 402 ? -14.940 3.577 5.368 1.00 82.88 402 ALA A N 1
ATOM 3153 C CA . ALA A 1 402 ? -15.775 2.930 6.375 1.00 82.88 402 ALA A CA 1
ATOM 3154 C C . ALA A 1 402 ? -14.985 2.349 7.561 1.00 82.88 402 ALA A C 1
ATOM 3156 O O . ALA A 1 402 ? -15.410 2.508 8.703 1.00 82.88 402 ALA A O 1
ATOM 3157 N N . HIS A 1 403 ? -13.820 1.732 7.328 1.00 84.94 403 HIS A N 1
ATOM 3158 C CA . HIS A 1 403 ? -13.038 1.106 8.400 1.00 84.94 403 HIS A CA 1
ATOM 3159 C C . HIS A 1 403 ? -12.458 2.124 9.400 1.00 84.94 403 HIS A C 1
ATOM 3161 O O . HIS A 1 403 ? -12.397 1.847 10.601 1.00 84.94 403 HIS A O 1
ATOM 3167 N N . ASN A 1 404 ? -12.076 3.332 8.959 1.00 87.56 404 ASN A N 1
ATOM 3168 C CA . ASN A 1 404 ? -11.582 4.371 9.870 1.00 87.56 404 ASN A CA 1
ATOM 3169 C C . ASN A 1 404 ? -12.700 4.872 10.786 1.00 87.56 404 ASN A C 1
ATOM 3171 O O . ASN A 1 404 ? -12.536 4.928 12.006 1.00 87.56 404 ASN A O 1
ATOM 3175 N N . VAL A 1 405 ? -13.855 5.187 10.197 1.00 88.56 405 VAL A N 1
ATOM 3176 C CA . VAL A 1 405 ? -15.000 5.725 10.937 1.00 88.56 405 VAL A CA 1
ATOM 3177 C C . VAL A 1 405 ? -15.594 4.672 11.874 1.00 88.56 405 VAL A C 1
ATOM 3179 O O . VAL A 1 405 ? -15.854 4.964 13.041 1.00 88.56 405 VAL A O 1
ATOM 3182 N N . LEU A 1 406 ? -15.706 3.421 11.419 1.00 86.69 406 LEU A N 1
ATOM 3183 C CA . LEU A 1 406 ? -16.136 2.294 12.246 1.00 86.69 406 LEU A CA 1
ATOM 3184 C C . LEU A 1 406 ? -15.233 2.101 13.466 1.00 86.69 406 LEU A C 1
ATOM 3186 O O . LEU A 1 406 ? -15.723 1.919 14.580 1.00 86.69 406 LEU A O 1
ATOM 3190 N N . SER A 1 407 ? -13.917 2.191 13.278 1.00 90.31 407 SER A N 1
ATOM 3191 C CA . SER A 1 407 ? -12.959 2.084 14.381 1.00 90.31 407 SER A CA 1
ATOM 3192 C C . SER A 1 407 ? -13.177 3.179 15.429 1.00 90.31 407 SER A C 1
ATOM 3194 O O . SER A 1 407 ? -13.193 2.885 16.623 1.00 90.31 407 SER A O 1
ATOM 3196 N N . LEU A 1 408 ? -13.415 4.429 15.009 1.00 92.19 408 LEU A N 1
ATOM 3197 C CA . LEU A 1 408 ? -13.744 5.515 15.939 1.00 92.19 408 LEU A CA 1
ATOM 3198 C C . LEU A 1 408 ? -15.045 5.266 16.697 1.00 92.19 408 LEU A C 1
ATOM 3200 O O . LEU A 1 408 ? -15.115 5.531 17.899 1.00 92.19 408 LEU A O 1
ATOM 3204 N N . VAL A 1 409 ? -16.063 4.743 16.013 1.00 89.56 409 VAL A N 1
ATOM 3205 C CA . VAL A 1 409 ? -17.331 4.394 16.652 1.00 89.56 409 VAL A CA 1
ATOM 3206 C C . VAL A 1 409 ? -17.091 3.323 17.702 1.00 89.56 409 VAL A C 1
ATOM 3208 O O . VAL A 1 409 ? -17.338 3.551 18.882 1.00 89.56 409 VAL A O 1
ATOM 3211 N N . MET A 1 410 ? -16.520 2.190 17.309 1.00 88.56 410 MET A N 1
ATOM 3212 C CA . MET A 1 410 ? -16.315 1.051 18.197 1.00 88.56 410 MET A CA 1
ATOM 3213 C C . MET A 1 410 ? -15.438 1.363 19.411 1.00 88.56 410 MET A C 1
ATOM 3215 O O . MET A 1 410 ? -15.782 0.982 20.531 1.00 88.56 410 MET A O 1
ATOM 3219 N N . PHE A 1 411 ? -14.294 2.014 19.194 1.00 92.00 411 PHE A N 1
ATOM 3220 C CA . PHE A 1 411 ? -13.300 2.242 20.242 1.00 92.00 411 PHE A CA 1
ATOM 3221 C C . PHE A 1 411 ? -13.548 3.530 21.032 1.00 92.00 411 PHE A C 1
ATOM 3223 O O . PHE A 1 411 ? -13.092 3.638 22.169 1.00 92.00 411 PHE A O 1
ATOM 3230 N N . GLY A 1 412 ? -14.254 4.499 20.445 1.00 90.56 412 GLY A N 1
ATOM 3231 C CA . GLY A 1 412 ? -14.427 5.832 21.013 1.00 90.56 412 GLY A CA 1
ATOM 3232 C C . GLY A 1 412 ? -15.841 6.128 21.498 1.00 90.56 412 GLY A C 1
ATOM 3233 O O . GLY A 1 412 ? -16.025 6.492 22.658 1.00 90.56 412 GLY A O 1
ATOM 3234 N N . THR A 1 413 ? -16.845 6.021 20.623 1.00 90.06 413 THR A N 1
ATOM 3235 C CA . THR A 1 413 ? -18.154 6.664 20.861 1.00 90.06 413 THR A CA 1
ATOM 3236 C C . THR A 1 413 ? -19.295 5.708 21.202 1.00 90.06 413 THR A C 1
ATOM 3238 O O . THR A 1 413 ? -20.245 6.142 21.860 1.00 90.06 413 THR A O 1
ATOM 3241 N N . LEU A 1 414 ? -19.184 4.435 20.808 1.00 87.81 414 LEU A N 1
ATOM 3242 C CA . LEU A 1 414 ? -20.226 3.410 20.909 1.00 87.81 414 LEU A CA 1
ATOM 3243 C C . LEU A 1 414 ? -20.506 2.984 22.350 1.00 87.81 414 LEU A C 1
ATOM 3245 O O . LEU A 1 414 ? -21.652 2.703 22.690 1.00 87.81 414 LEU A O 1
ATOM 3249 N N . LEU A 1 415 ? -19.475 2.901 23.194 1.00 89.62 415 LEU A N 1
ATOM 3250 C CA . LEU A 1 415 ? -19.582 2.355 24.547 1.00 89.62 415 LEU A CA 1
ATOM 3251 C C . LEU A 1 415 ? -19.427 3.449 25.603 1.00 89.62 415 LEU A C 1
ATOM 3253 O O . LEU A 1 415 ? -18.441 4.184 25.618 1.00 89.62 415 LEU A O 1
ATOM 3257 N N . ARG A 1 416 ? -20.364 3.494 26.552 1.00 90.50 416 ARG A N 1
ATOM 3258 C CA . ARG A 1 416 ? -20.297 4.360 27.733 1.00 90.50 416 ARG A CA 1
ATOM 3259 C C . ARG A 1 416 ? -20.385 3.524 29.003 1.00 90.50 416 ARG A C 1
ATOM 3261 O O . ARG A 1 416 ? -21.285 2.698 29.141 1.00 90.50 416 ARG A O 1
ATOM 3268 N N . ILE A 1 417 ? -19.489 3.768 29.958 1.00 90.12 417 ILE A N 1
ATOM 3269 C CA . ILE A 1 417 ? -19.587 3.143 31.282 1.00 90.12 417 ILE A CA 1
ATOM 3270 C C . ILE A 1 417 ? -20.764 3.774 32.039 1.00 90.12 417 ILE A C 1
ATOM 3272 O O . ILE A 1 417 ? -20.836 4.999 32.170 1.00 90.12 417 ILE A O 1
ATOM 3276 N N . ALA A 1 418 ? -21.702 2.942 32.496 1.00 83.44 418 ALA A N 1
ATOM 3277 C CA . ALA A 1 418 ? -22.853 3.395 33.273 1.00 83.44 418 ALA A CA 1
ATOM 3278 C C . ALA A 1 418 ? -22.410 3.985 34.634 1.00 83.44 418 ALA A C 1
ATOM 3280 O O . ALA A 1 418 ? -21.520 3.413 35.263 1.00 83.44 418 ALA A O 1
ATOM 3281 N N . PRO A 1 419 ? -23.023 5.082 35.123 1.00 74.31 419 PRO A N 1
ATOM 3282 C CA . PRO A 1 419 ? -22.741 5.622 36.456 1.00 74.31 419 PRO A CA 1
ATOM 3283 C C . PRO A 1 419 ? -23.088 4.625 37.577 1.00 74.31 419 PRO A C 1
ATOM 3285 O O . PRO A 1 419 ? -24.110 3.935 37.499 1.00 74.31 419 PRO A O 1
ATOM 3288 N N . ASP A 1 420 ? -22.286 4.605 38.648 1.00 54.97 420 ASP A N 1
ATOM 3289 C CA . ASP A 1 420 ? -22.300 3.597 39.730 1.00 54.97 420 ASP A CA 1
ATOM 3290 C C . ASP A 1 420 ? -23.672 3.364 40.407 1.00 54.97 420 ASP A C 1
ATOM 3292 O O . ASP A 1 420 ? -23.939 2.282 40.932 1.00 54.97 420 ASP A O 1
ATOM 3296 N N . GLY A 1 421 ? -24.593 4.335 40.355 1.00 48.66 421 GLY A N 1
ATOM 3297 C CA . GLY A 1 421 ? -25.951 4.211 40.908 1.00 48.66 421 GLY A CA 1
ATOM 3298 C C . GLY A 1 421 ? -26.898 3.288 40.121 1.00 48.66 421 GLY A C 1
ATOM 3299 O O . GLY A 1 421 ? -27.814 2.710 40.703 1.00 48.66 421 GLY A O 1
ATOM 3300 N N . ILE A 1 422 ? -26.674 3.101 38.813 1.00 51.22 422 ILE A N 1
ATOM 3301 C CA . ILE A 1 422 ? -27.487 2.213 37.954 1.00 51.22 422 ILE A CA 1
ATOM 3302 C C . ILE A 1 422 ? -26.937 0.778 37.982 1.00 51.22 422 ILE A C 1
ATOM 3304 O O . ILE A 1 422 ? -27.709 -0.180 37.897 1.00 51.22 422 ILE A O 1
ATOM 3308 N N . ALA A 1 423 ? -25.622 0.619 38.179 1.00 47.50 423 ALA A N 1
ATOM 3309 C CA . ALA A 1 423 ? -24.963 -0.681 38.323 1.00 47.50 423 ALA A CA 1
ATOM 3310 C C . ALA A 1 423 ? -25.556 -1.501 39.486 1.00 47.50 423 ALA A C 1
ATOM 3312 O O . ALA A 1 423 ? -25.887 -2.670 39.301 1.00 47.50 423 ALA A O 1
ATOM 3313 N N . ARG A 1 424 ? -25.833 -0.854 40.630 1.00 45.19 424 ARG A N 1
ATOM 3314 C CA . ARG A 1 424 ? -26.467 -1.492 41.803 1.00 45.19 424 ARG A CA 1
ATOM 3315 C C . ARG A 1 424 ? -27.919 -1.933 41.573 1.00 45.19 424 ARG A C 1
ATOM 3317 O O . ARG A 1 424 ? -28.375 -2.883 42.203 1.00 45.19 424 ARG A O 1
ATOM 3324 N N . ARG A 1 425 ? -28.668 -1.265 40.680 1.00 47.16 425 ARG A N 1
ATOM 3325 C CA . ARG A 1 425 ? -30.030 -1.695 40.294 1.00 47.16 425 ARG A CA 1
ATOM 3326 C C . ARG A 1 425 ? -29.991 -2.922 39.381 1.00 47.16 425 ARG A C 1
ATOM 3328 O O . ARG A 1 425 ? -30.768 -3.845 39.590 1.00 47.16 425 ARG A O 1
ATOM 3335 N N . ARG A 1 426 ? -29.041 -2.966 38.440 1.00 51.06 426 ARG A N 1
ATOM 3336 C CA . ARG A 1 426 ? -28.857 -4.099 37.515 1.00 51.06 426 ARG A CA 1
ATOM 3337 C C . ARG A 1 426 ? -28.313 -5.355 38.199 1.00 51.06 426 ARG A C 1
ATOM 3339 O O . ARG A 1 426 ? -28.688 -6.456 37.814 1.00 51.06 426 ARG A O 1
ATOM 3346 N N . GLU A 1 427 ? -27.498 -5.212 39.245 1.00 49.09 427 GLU A N 1
ATOM 3347 C CA . GLU A 1 427 ? -27.071 -6.344 40.088 1.00 49.09 427 GLU A CA 1
ATOM 3348 C C . GLU A 1 427 ? -28.242 -7.013 40.825 1.00 49.09 427 GLU A C 1
ATOM 3350 O O . GLU A 1 427 ? -28.205 -8.217 41.076 1.00 49.09 427 GLU A O 1
ATOM 3355 N N . LYS A 1 428 ? -29.309 -6.259 41.125 1.00 40.44 428 LYS A N 1
ATOM 3356 C CA . LYS A 1 428 ? -30.529 -6.788 41.752 1.00 40.44 428 LYS A CA 1
ATOM 3357 C C . LYS A 1 428 ? -31.408 -7.585 40.781 1.00 40.44 428 LYS A C 1
ATOM 3359 O O . LYS A 1 428 ? -32.079 -8.514 41.217 1.00 40.44 428 LYS A O 1
ATOM 3364 N N . GLU A 1 429 ? -31.376 -7.257 39.490 1.00 45.69 429 GLU A N 1
ATOM 3365 C CA . GLU A 1 429 ? -32.159 -7.924 38.433 1.00 45.69 429 GLU A CA 1
ATOM 3366 C C . GLU A 1 429 ? -31.470 -9.179 37.859 1.00 45.69 429 GLU A C 1
ATOM 3368 O O . GLU A 1 429 ? -32.109 -9.984 37.191 1.00 45.69 429 GLU A O 1
ATOM 3373 N N . ALA A 1 430 ? -30.175 -9.384 38.132 1.00 44.66 430 ALA A N 1
ATOM 3374 C CA . ALA A 1 430 ? -29.367 -10.461 37.550 1.00 44.66 430 ALA A CA 1
ATOM 3375 C C . ALA A 1 430 ? -29.385 -11.799 38.324 1.00 44.66 430 ALA A C 1
ATOM 3377 O O . ALA A 1 430 ? -28.585 -12.678 38.004 1.00 44.66 430 ALA A O 1
ATOM 3378 N N . ARG A 1 431 ? -30.256 -11.987 39.330 1.00 33.84 431 ARG A N 1
ATOM 3379 C CA . ARG A 1 431 ? -30.431 -13.286 40.014 1.00 33.84 431 ARG A CA 1
ATOM 3380 C C . ARG A 1 431 ? -31.444 -14.157 39.254 1.00 33.84 431 ARG A C 1
ATOM 3382 O O . ARG A 1 431 ? -32.624 -13.818 39.275 1.00 33.84 431 ARG A O 1
ATOM 3389 N N . PRO A 1 432 ? -31.044 -15.275 38.621 1.00 39.34 432 PRO A N 1
ATOM 3390 C CA . PRO A 1 432 ? -31.982 -16.167 37.949 1.00 39.34 432 PRO A CA 1
ATOM 3391 C C . PRO A 1 432 ? -32.565 -17.192 38.931 1.00 39.34 432 PRO A C 1
ATOM 3393 O O . PRO A 1 432 ? -31.845 -17.746 39.765 1.00 39.34 432 PRO A O 1
ATOM 3396 N N . SER A 1 433 ? -33.861 -17.466 38.791 1.00 34.19 433 SER A N 1
ATOM 3397 C CA . SER A 1 433 ? -34.549 -18.623 39.364 1.00 34.19 433 SER A CA 1
ATOM 3398 C C . SER A 1 433 ? -34.054 -19.926 38.720 1.00 34.19 433 SER A C 1
ATOM 3400 O O . SER A 1 433 ? -33.828 -20.000 37.513 1.00 34.19 433 SER A O 1
ATOM 3402 N N . GLN A 1 434 ? -33.864 -20.952 39.550 1.00 31.12 434 GLN A N 1
ATOM 3403 C CA . GLN A 1 434 ? -33.444 -22.296 39.150 1.00 31.12 434 GLN A CA 1
ATOM 3404 C C . GLN A 1 434 ? -34.629 -23.099 38.594 1.00 31.12 434 GLN A C 1
ATOM 3406 O O . GLN A 1 434 ? -35.652 -23.205 39.265 1.00 31.12 434 GLN A O 1
ATOM 3411 N N . VAL A 1 435 ? -34.460 -23.718 37.420 1.00 32.97 435 VAL A N 1
ATOM 3412 C CA . VAL A 1 435 ? -35.256 -24.864 36.934 1.00 32.97 435 VAL A CA 1
ATOM 3413 C C . VAL A 1 435 ? -34.301 -25.820 36.183 1.00 32.97 435 VAL A C 1
ATOM 3415 O O . VAL A 1 435 ? -33.388 -25.320 35.519 1.00 32.97 435 VAL A O 1
ATOM 3418 N N . PRO A 1 436 ? -34.432 -27.160 36.306 1.00 35.75 436 PRO A N 1
ATOM 3419 C CA . PRO A 1 436 ? -33.398 -28.116 35.903 1.00 35.75 436 PRO A CA 1
ATOM 3420 C C . PRO A 1 436 ? -33.486 -28.556 34.432 1.00 35.75 436 PRO A C 1
ATOM 3422 O O . PRO A 1 436 ? -34.531 -28.463 33.792 1.00 35.75 436 PRO A O 1
ATOM 3425 N N . ALA A 1 437 ? -32.358 -29.061 33.925 1.00 35.44 437 ALA A N 1
ATOM 3426 C CA . ALA A 1 437 ? -32.157 -29.588 32.573 1.00 35.44 437 ALA A CA 1
ATOM 3427 C C . ALA A 1 437 ? -32.639 -31.046 32.405 1.00 35.44 437 ALA A C 1
ATOM 3429 O O . ALA A 1 437 ? -32.671 -31.777 33.396 1.00 35.44 437 ALA A O 1
ATOM 3430 N N . PRO A 1 438 ? -32.887 -31.511 31.162 1.00 32.53 438 PRO A N 1
ATOM 3431 C CA . PRO A 1 438 ? -32.903 -32.931 30.840 1.00 32.53 438 PRO A CA 1
ATOM 3432 C C . PRO A 1 438 ? -31.676 -33.383 30.026 1.00 32.53 438 PRO A C 1
ATOM 3434 O O . PRO A 1 438 ? -31.038 -32.618 29.298 1.00 32.53 438 PRO A O 1
ATOM 3437 N N . GLU A 1 439 ? -31.380 -34.668 30.192 1.00 29.98 439 GLU A N 1
ATOM 3438 C CA . GLU A 1 439 ? -30.229 -35.433 29.719 1.00 29.98 439 GLU A CA 1
ATOM 3439 C C . GLU A 1 439 ? -30.394 -36.077 28.326 1.00 29.98 439 GLU A C 1
ATOM 3441 O O . GLU A 1 439 ? -31.459 -36.567 27.969 1.00 29.98 439 GLU A O 1
ATOM 3446 N N . THR A 1 440 ? -29.241 -36.217 27.653 1.00 34.91 440 THR A N 1
ATOM 3447 C CA . THR A 1 440 ? -28.774 -37.317 26.770 1.00 34.91 440 THR A CA 1
ATOM 3448 C C . THR A 1 440 ? -29.448 -37.630 25.425 1.00 34.91 440 THR A C 1
ATOM 3450 O O . THR A 1 440 ? -30.661 -37.654 25.273 1.00 34.91 440 THR A O 1
ATOM 3453 N N . GLY A 1 441 ? -28.600 -37.995 24.451 1.00 29.88 441 GLY A N 1
ATOM 3454 C CA . GLY A 1 441 ? -29.009 -38.671 23.216 1.00 29.88 441 GLY A CA 1
ATOM 3455 C C . GLY A 1 441 ? -27.923 -38.700 22.136 1.00 29.88 441 GLY A C 1
ATOM 3456 O O . GLY A 1 441 ? -27.979 -37.939 21.178 1.00 29.88 441 GLY A O 1
ATOM 3457 N N . VAL A 1 442 ? -26.924 -39.573 22.292 1.00 39.41 442 VAL A N 1
ATOM 3458 C CA . VAL A 1 442 ? -25.925 -39.916 21.261 1.00 39.41 442 VAL A CA 1
ATOM 3459 C C . VAL A 1 442 ? -26.540 -40.898 20.262 1.00 39.41 442 VAL A C 1
ATOM 3461 O O . VAL A 1 442 ? -27.104 -41.895 20.692 1.00 39.41 442 VAL A O 1
ATOM 3464 N N . THR A 1 443 ? -26.338 -40.708 18.955 1.00 31.05 443 THR A N 1
ATOM 3465 C CA . THR A 1 443 ? -26.203 -41.817 17.985 1.00 31.05 443 THR A CA 1
ATOM 3466 C C . THR A 1 443 ? -25.410 -41.372 16.752 1.00 31.05 443 THR A C 1
ATOM 3468 O O . THR A 1 443 ? -25.526 -40.249 16.270 1.00 31.05 443 THR A O 1
ATOM 3471 N N . ARG A 1 444 ? -24.552 -42.275 16.270 1.00 39.59 444 ARG A N 1
ATOM 3472 C CA . ARG A 1 444 ? -23.620 -42.136 15.144 1.00 39.59 444 ARG A CA 1
ATOM 3473 C C . ARG A 1 444 ? -23.960 -43.246 14.142 1.00 39.59 444 ARG A C 1
ATOM 3475 O O . ARG A 1 444 ? -24.194 -44.370 14.575 1.00 39.59 444 ARG A O 1
ATOM 3482 N N . ALA A 1 445 ? -23.957 -42.962 12.840 1.00 29.83 445 ALA A N 1
ATOM 3483 C CA . ALA A 1 445 ? -24.146 -43.955 11.773 1.00 29.83 445 ALA A CA 1
ATOM 3484 C C . ALA A 1 445 ? -23.262 -43.621 10.543 1.00 29.83 445 ALA A C 1
ATOM 3486 O O . ALA A 1 445 ? -22.784 -42.488 10.445 1.00 29.83 445 ALA A O 1
ATOM 3487 N N . PRO A 1 446 ? -22.943 -44.607 9.678 1.00 35.47 446 PRO A N 1
ATOM 3488 C CA . PRO A 1 446 ? -21.595 -44.780 9.129 1.00 35.47 446 PRO A CA 1
ATOM 3489 C C . PRO A 1 446 ? -21.373 -44.206 7.723 1.00 35.47 446 PRO A C 1
ATOM 3491 O O . PRO A 1 446 ? -22.301 -43.951 6.960 1.00 35.47 446 PRO A O 1
ATOM 3494 N N . SER A 1 447 ? -20.091 -44.056 7.382 1.00 34.34 447 SER A N 1
ATOM 3495 C CA . SER A 1 447 ? -19.579 -43.628 6.084 1.00 34.34 447 SER A CA 1
ATOM 3496 C C . SER A 1 447 ? -19.491 -44.784 5.080 1.00 34.34 447 SER A C 1
ATOM 3498 O O . SER A 1 447 ? -18.992 -45.864 5.391 1.00 34.34 447 SER A O 1
ATOM 3500 N N . SER A 1 448 ? -19.893 -44.525 3.834 1.00 31.88 448 SER A N 1
ATOM 3501 C CA . SER A 1 448 ? -19.597 -45.381 2.681 1.00 31.88 448 SER A CA 1
ATOM 3502 C C . SER A 1 448 ? -18.617 -44.676 1.742 1.00 31.88 448 SER A C 1
ATOM 3504 O O . SER A 1 448 ? -18.915 -43.606 1.211 1.00 31.88 448 SER A O 1
ATOM 3506 N N . ARG A 1 449 ? -17.447 -45.287 1.528 1.00 37.06 449 ARG A N 1
ATOM 3507 C CA . ARG A 1 449 ? -16.461 -44.889 0.513 1.00 37.06 449 ARG A CA 1
ATOM 3508 C C . ARG A 1 449 ? -16.952 -45.295 -0.881 1.00 37.06 449 ARG A C 1
ATOM 3510 O O . ARG A 1 449 ? -17.360 -46.437 -1.072 1.00 37.06 449 ARG A O 1
ATOM 3517 N N . ARG A 1 450 ? -16.807 -44.406 -1.866 1.00 32.84 450 ARG A N 1
ATOM 3518 C CA . ARG A 1 450 ? -16.703 -44.771 -3.286 1.00 32.84 450 ARG A CA 1
ATOM 3519 C C . ARG A 1 450 ? -15.385 -44.238 -3.838 1.00 32.84 450 ARG A C 1
ATOM 3521 O O . ARG A 1 450 ? -15.053 -43.073 -3.653 1.00 32.84 450 ARG A O 1
ATOM 3528 N N . SER A 1 451 ? -14.642 -45.148 -4.455 1.00 37.59 451 SER A N 1
ATOM 3529 C CA . SER A 1 451 ? -13.453 -44.900 -5.265 1.00 37.59 451 SER A CA 1
ATOM 3530 C C . SER A 1 451 ? -13.866 -44.165 -6.544 1.00 37.59 451 SER A C 1
ATOM 3532 O O . SER A 1 451 ? -14.845 -44.553 -7.180 1.00 37.59 451 SER A O 1
ATOM 3534 N N . ALA A 1 452 ? -13.138 -43.102 -6.887 1.00 35.78 452 ALA A N 1
ATOM 3535 C CA . ALA A 1 452 ? -13.229 -42.415 -8.169 1.00 35.78 452 ALA A CA 1
ATOM 3536 C C . ALA A 1 452 ? -11.898 -42.588 -8.915 1.00 35.78 452 ALA A C 1
ATOM 3538 O O . ALA A 1 452 ? -10.829 -42.547 -8.304 1.00 35.78 452 ALA A O 1
ATOM 3539 N N . ALA A 1 453 ? -12.006 -42.829 -10.221 1.00 39.28 453 ALA A N 1
ATOM 3540 C CA . ALA A 1 453 ? -10.907 -42.970 -11.169 1.00 39.28 453 ALA A CA 1
ATOM 3541 C C . ALA A 1 453 ? -10.038 -41.693 -11.249 1.00 39.28 453 ALA A C 1
ATOM 3543 O O . ALA A 1 453 ? -10.495 -40.628 -10.824 1.00 39.28 453 ALA A O 1
ATOM 3544 N N . PRO A 1 454 ? -8.803 -41.768 -11.786 1.00 37.31 454 PRO A N 1
ATOM 3545 C CA . PRO A 1 454 ? -7.897 -40.626 -11.824 1.00 37.31 454 PRO A CA 1
ATOM 3546 C C . PRO A 1 454 ? -8.491 -39.515 -12.693 1.00 37.31 454 PRO A C 1
ATOM 3548 O O . PRO A 1 454 ? -8.789 -39.726 -13.868 1.00 37.31 454 PRO A O 1
ATOM 3551 N N . LEU A 1 455 ? -8.674 -38.336 -12.102 1.00 39.28 455 LEU A N 1
ATOM 3552 C CA . LEU A 1 455 ? -8.941 -37.109 -12.843 1.00 39.28 455 LEU A CA 1
ATOM 3553 C C . LEU A 1 455 ? -7.659 -36.679 -13.576 1.00 39.28 455 LEU A C 1
ATOM 3555 O O . LEU A 1 455 ? -6.567 -36.929 -13.055 1.00 39.28 455 LEU A O 1
ATOM 3559 N N . PRO A 1 456 ? -7.765 -36.036 -14.752 1.00 40.53 456 PRO A N 1
ATOM 3560 C CA . PRO A 1 456 ? -6.610 -35.421 -15.399 1.00 40.53 456 PRO A CA 1
ATOM 3561 C C . PRO A 1 456 ? -5.955 -34.433 -14.427 1.00 40.53 456 PRO A C 1
ATOM 3563 O O . PRO A 1 456 ? -6.658 -33.759 -13.669 1.00 40.53 456 PRO A O 1
ATOM 3566 N N . GLU A 1 457 ? -4.620 -34.392 -14.412 1.00 36.69 457 GLU A N 1
ATOM 3567 C CA . GLU A 1 457 ? -3.870 -33.520 -13.508 1.00 36.69 457 GLU A CA 1
ATOM 3568 C C . GLU A 1 457 ? -4.406 -32.082 -13.593 1.00 36.69 457 GLU A C 1
ATOM 3570 O O . GLU A 1 457 ? -4.537 -31.542 -14.697 1.00 36.69 457 GLU A O 1
ATOM 3575 N N . PRO A 1 458 ? -4.760 -31.453 -12.457 1.00 42.69 458 PRO A N 1
ATOM 3576 C CA . PRO A 1 458 ? -5.231 -30.083 -12.476 1.00 42.69 458 PRO A CA 1
ATOM 3577 C C . PRO A 1 458 ? -4.106 -29.188 -12.991 1.00 42.69 458 PRO A C 1
ATOM 3579 O O . PRO A 1 458 ? -2.996 -29.197 -12.456 1.00 42.69 458 PRO A O 1
ATOM 3582 N N . VAL A 1 459 ? -4.411 -28.399 -14.022 1.00 51.31 459 VAL A N 1
ATOM 3583 C CA . VAL A 1 459 ? -3.545 -27.308 -14.473 1.00 51.31 459 VAL A CA 1
ATOM 3584 C C . VAL A 1 459 ? -3.223 -26.441 -13.244 1.00 51.31 459 VAL A C 1
ATOM 3586 O O . VAL A 1 459 ? -4.154 -26.036 -12.540 1.00 51.31 459 VAL A O 1
ATOM 3589 N N . PRO A 1 460 ? -1.941 -26.202 -12.917 1.00 46.62 460 PRO A N 1
ATOM 3590 C CA . PRO A 1 460 ? -1.564 -25.486 -11.705 1.00 46.62 460 PRO A CA 1
ATOM 3591 C C . PRO A 1 460 ? -2.208 -24.094 -11.671 1.00 46.62 460 PRO A C 1
ATOM 3593 O O . PRO A 1 460 ? -2.141 -23.339 -12.637 1.00 46.62 460 PRO A O 1
ATOM 3596 N N . ALA A 1 461 ? -2.843 -23.756 -10.545 1.00 51.12 461 ALA A N 1
ATOM 3597 C CA . ALA A 1 461 ? -3.606 -22.519 -10.351 1.00 51.12 461 ALA A CA 1
ATOM 3598 C C . ALA A 1 461 ? -2.712 -21.284 -10.084 1.00 51.12 461 ALA A C 1
ATOM 3600 O O . ALA A 1 461 ? -2.998 -20.478 -9.200 1.00 51.12 461 ALA A O 1
ATOM 3601 N N . GLY A 1 462 ? -1.605 -21.148 -10.816 1.00 64.56 462 GLY A N 1
ATOM 3602 C CA . GLY A 1 462 ? -0.654 -20.050 -10.665 1.00 64.56 462 GLY A CA 1
ATOM 3603 C C . GLY A 1 462 ? 0.538 -20.160 -11.610 1.00 64.56 462 GLY A C 1
ATOM 3604 O O . GLY A 1 462 ? 0.653 -21.116 -12.375 1.00 64.56 462 GLY A O 1
ATOM 3605 N N . ASP A 1 463 ? 1.428 -19.170 -11.535 1.00 78.94 463 ASP A N 1
ATOM 3606 C CA . ASP A 1 463 ? 2.661 -19.167 -12.314 1.00 78.94 463 ASP A CA 1
ATOM 3607 C C . ASP A 1 463 ? 3.542 -20.377 -11.980 1.00 78.94 463 ASP A C 1
ATOM 3609 O O . ASP A 1 463 ? 3.795 -20.692 -10.814 1.00 78.94 463 ASP A O 1
ATOM 3613 N N . VAL A 1 464 ? 4.060 -21.022 -13.018 1.00 84.62 464 VAL A N 1
ATOM 3614 C CA . VAL A 1 464 ? 5.032 -22.113 -12.936 1.00 84.62 464 VAL A CA 1
ATOM 3615 C C . VAL A 1 464 ? 6.347 -21.698 -13.586 1.00 84.62 464 VAL A C 1
ATOM 3617 O O . VAL A 1 464 ? 6.381 -20.799 -14.423 1.00 84.62 464 VAL A O 1
ATOM 3620 N N . SER A 1 465 ? 7.440 -22.365 -13.223 1.00 87.56 465 SER A N 1
ATOM 3621 C CA . SER A 1 465 ? 8.774 -22.140 -13.790 1.00 87.56 465 SER A CA 1
ATOM 3622 C C . SER A 1 465 ? 9.421 -23.451 -14.253 1.00 87.56 465 SER A C 1
ATOM 3624 O O . SER A 1 465 ? 8.907 -24.553 -14.017 1.00 87.56 465 SER A O 1
ATOM 3626 N N . GLY A 1 466 ? 10.552 -23.342 -14.954 1.00 85.50 466 GLY A N 1
ATOM 3627 C CA . GLY A 1 466 ? 11.376 -24.485 -15.356 1.00 85.50 466 GLY A CA 1
ATOM 3628 C C . GLY A 1 466 ? 10.631 -25.525 -16.204 1.00 85.50 466 GLY A C 1
ATOM 3629 O O . GLY A 1 466 ? 9.886 -25.192 -17.122 1.00 85.50 466 GLY A O 1
ATOM 3630 N N . ALA A 1 467 ? 10.817 -26.812 -15.899 1.00 79.62 467 ALA A N 1
ATOM 3631 C CA . ALA A 1 467 ? 10.219 -27.902 -16.678 1.00 79.62 467 ALA A CA 1
ATOM 3632 C C . ALA A 1 467 ? 8.678 -27.925 -16.628 1.00 79.62 467 ALA A C 1
ATOM 3634 O O . ALA A 1 467 ? 8.040 -28.392 -17.570 1.00 79.62 467 ALA A O 1
ATOM 3635 N N . ALA A 1 468 ? 8.070 -27.433 -15.542 1.00 81.12 468 ALA A N 1
ATOM 3636 C CA . ALA A 1 468 ? 6.615 -27.328 -15.438 1.00 81.12 468 ALA A CA 1
ATOM 3637 C C . ALA A 1 468 ? 6.061 -26.265 -16.399 1.00 81.12 468 ALA A C 1
ATOM 3639 O O . ALA A 1 468 ? 5.048 -26.512 -17.046 1.00 81.12 468 ALA A O 1
ATOM 3640 N N . LEU A 1 469 ? 6.769 -25.142 -16.554 1.00 86.12 469 LEU A N 1
ATOM 3641 C CA . LEU A 1 469 ? 6.433 -24.094 -17.519 1.00 86.12 469 LEU A CA 1
ATOM 3642 C C . LEU A 1 469 ? 6.498 -24.592 -18.963 1.00 86.12 469 LEU A C 1
ATOM 3644 O O . LEU A 1 469 ? 5.564 -24.386 -19.729 1.00 86.12 469 LEU A O 1
ATOM 3648 N N . VAL A 1 470 ? 7.568 -25.303 -19.320 1.00 86.06 470 VAL A N 1
ATOM 3649 C CA . VAL A 1 470 ? 7.721 -25.863 -20.671 1.00 86.06 470 VAL A CA 1
ATOM 3650 C C . VAL A 1 470 ? 6.596 -26.849 -20.992 1.00 86.06 470 VAL A C 1
ATOM 3652 O O . VAL A 1 470 ? 6.012 -26.790 -22.071 1.00 86.06 470 VAL A O 1
ATOM 3655 N N . ARG A 1 471 ? 6.240 -27.725 -20.042 1.00 84.50 471 ARG A N 1
ATOM 3656 C CA . ARG A 1 471 ? 5.118 -28.661 -20.216 1.00 84.50 471 ARG A CA 1
ATOM 3657 C C . ARG A 1 471 ? 3.774 -27.953 -20.359 1.00 84.50 471 ARG A C 1
ATOM 3659 O O . ARG A 1 471 ? 2.942 -28.413 -21.130 1.00 84.50 471 ARG A O 1
ATOM 3666 N N . LEU A 1 472 ? 3.572 -26.859 -19.627 1.00 85.88 472 LEU A N 1
ATOM 3667 C CA . LEU A 1 472 ? 2.329 -26.093 -19.644 1.00 85.88 472 LEU A CA 1
ATOM 3668 C C . LEU A 1 472 ? 2.066 -25.427 -21.000 1.00 85.88 472 LEU A C 1
ATOM 3670 O O . LEU A 1 472 ? 0.927 -25.394 -21.453 1.00 85.88 472 LEU A O 1
ATOM 3674 N N . LEU A 1 473 ? 3.109 -24.873 -21.618 1.00 86.38 473 LEU A N 1
ATOM 3675 C CA . LEU A 1 473 ? 2.985 -24.042 -22.818 1.00 86.38 473 LEU A CA 1
ATOM 3676 C C . LEU A 1 473 ? 3.075 -24.833 -24.132 1.00 86.38 473 LEU A C 1
ATOM 3678 O O . LEU A 1 473 ? 2.687 -24.320 -25.179 1.00 86.38 473 LEU A O 1
ATOM 3682 N N . GLY A 1 474 ? 3.559 -26.077 -24.084 1.00 85.50 474 GLY A N 1
ATOM 3683 C CA . GLY A 1 474 ? 3.594 -26.975 -25.236 1.00 85.50 474 GLY A CA 1
ATOM 3684 C C . GLY A 1 474 ? 4.509 -26.489 -26.364 1.00 85.50 474 GLY A C 1
ATOM 3685 O O . GLY A 1 474 ? 5.630 -26.036 -26.123 1.00 85.50 474 GLY A O 1
ATOM 3686 N N . THR A 1 475 ? 4.038 -26.644 -27.602 1.00 89.06 475 THR A N 1
ATOM 3687 C CA . THR A 1 475 ? 4.767 -26.345 -28.843 1.00 89.06 475 THR A CA 1
ATOM 3688 C C . THR A 1 475 ? 4.070 -25.207 -29.599 1.00 89.06 475 THR A C 1
ATOM 3690 O O . THR A 1 475 ? 3.179 -25.471 -30.413 1.00 89.06 475 THR A O 1
ATOM 3693 N N . PRO A 1 476 ? 4.385 -23.935 -29.301 1.00 89.56 476 PRO A N 1
ATOM 3694 C CA . PRO A 1 476 ? 3.749 -22.811 -29.976 1.00 89.56 476 PRO A CA 1
ATOM 3695 C C . PRO A 1 476 ? 4.150 -22.762 -31.456 1.00 89.56 476 PRO A C 1
ATOM 3697 O O . PRO A 1 476 ? 5.294 -23.045 -31.815 1.00 89.56 476 PRO A O 1
ATOM 3700 N N . ASP A 1 477 ? 3.206 -22.369 -32.308 1.00 91.50 477 ASP A N 1
ATOM 3701 C CA . ASP A 1 477 ? 3.447 -22.176 -33.737 1.00 91.50 477 ASP A CA 1
ATOM 3702 C C . ASP A 1 477 ? 4.310 -20.928 -33.970 1.00 91.50 477 ASP A C 1
ATOM 3704 O O . ASP A 1 477 ? 3.925 -19.810 -33.623 1.00 91.50 477 ASP A O 1
ATOM 3708 N N . THR A 1 478 ? 5.486 -21.122 -34.563 1.00 92.94 478 THR A N 1
ATOM 3709 C CA . THR A 1 478 ? 6.448 -20.057 -34.871 1.00 92.94 478 THR A CA 1
ATOM 3710 C C . THR A 1 478 ? 6.305 -19.513 -36.295 1.00 92.94 478 THR A C 1
ATOM 3712 O O . THR A 1 478 ? 7.048 -18.608 -36.687 1.00 92.94 478 THR A O 1
ATOM 3715 N N . GLY A 1 479 ? 5.382 -20.058 -37.097 1.00 91.50 479 GLY A N 1
ATOM 3716 C CA . GLY A 1 479 ? 5.316 -19.811 -38.536 1.00 91.50 479 GLY A CA 1
ATOM 3717 C C . GLY A 1 479 ? 6.567 -20.324 -39.252 1.00 91.50 479 GLY A C 1
ATOM 3718 O O . GLY A 1 479 ? 7.152 -19.601 -40.048 1.00 91.50 479 GLY A O 1
ATOM 3719 N N . GLY A 1 480 ? 7.059 -21.506 -38.867 1.00 91.19 480 GLY A N 1
ATOM 3720 C CA . GLY A 1 480 ? 8.250 -22.132 -39.457 1.00 91.19 480 GLY A CA 1
ATOM 3721 C C . GLY A 1 480 ? 9.592 -21.506 -39.055 1.00 91.19 480 GLY A C 1
ATOM 3722 O O . GLY A 1 480 ? 10.637 -21.963 -39.510 1.00 91.19 480 GLY A O 1
ATOM 3723 N N . ARG A 1 481 ? 9.609 -20.478 -38.198 1.00 94.19 481 ARG A N 1
ATOM 3724 C CA . ARG A 1 481 ? 10.826 -19.756 -37.789 1.00 94.19 481 ARG A CA 1
ATOM 3725 C C . ARG A 1 481 ? 11.531 -20.388 -36.590 1.00 94.19 481 ARG A C 1
ATOM 3727 O O . ARG A 1 481 ? 10.879 -20.893 -35.678 1.00 94.19 481 ARG A O 1
ATOM 3734 N N . LEU A 1 482 ? 12.857 -20.241 -36.546 1.00 96.12 482 LEU A N 1
ATOM 3735 C CA . LEU A 1 482 ? 13.653 -20.370 -35.322 1.00 96.12 482 LEU A CA 1
ATOM 3736 C C . LEU A 1 482 ? 13.746 -18.999 -34.644 1.00 96.12 482 LEU A C 1
ATOM 3738 O O . LEU A 1 482 ? 14.253 -18.051 -35.246 1.00 96.12 482 LEU A O 1
ATOM 3742 N N . ILE A 1 483 ? 13.254 -18.889 -33.411 1.00 97.75 483 ILE A N 1
ATOM 3743 C CA . ILE A 1 483 ? 13.147 -17.626 -32.675 1.00 97.75 483 ILE A CA 1
ATOM 3744 C C . ILE A 1 483 ? 13.760 -17.775 -31.283 1.00 97.75 483 ILE A C 1
ATOM 3746 O O . ILE A 1 483 ? 13.489 -18.748 -30.581 1.00 97.75 483 ILE A O 1
ATOM 3750 N N . TYR A 1 484 ? 14.524 -16.778 -30.851 1.00 98.38 484 TYR A N 1
ATOM 3751 C CA . TYR A 1 484 ? 14.978 -16.619 -29.474 1.00 98.38 484 TYR A CA 1
ATOM 3752 C C . TYR A 1 484 ? 14.418 -15.315 -28.917 1.00 98.38 484 TYR A C 1
ATOM 3754 O O . TYR A 1 484 ? 14.622 -14.266 -29.514 1.00 98.38 484 TYR A O 1
ATOM 3762 N N . ALA A 1 485 ? 13.741 -15.357 -27.775 1.00 98.62 485 ALA A N 1
ATOM 3763 C CA . ALA A 1 485 ? 13.340 -14.155 -27.047 1.00 98.62 485 ALA A CA 1
ATOM 3764 C C . ALA A 1 485 ? 14.221 -13.973 -25.815 1.00 98.62 485 ALA A C 1
ATOM 3766 O O . ALA A 1 485 ? 14.461 -14.949 -25.105 1.00 98.62 485 ALA A O 1
ATOM 3767 N N . ILE A 1 486 ? 14.689 -12.753 -25.559 1.00 98.69 486 ILE A N 1
ATOM 3768 C CA . ILE A 1 486 ? 15.578 -12.407 -24.443 1.00 98.69 486 ILE A CA 1
ATOM 3769 C C . ILE A 1 486 ? 14.864 -11.401 -23.537 1.00 98.69 486 ILE A C 1
ATOM 3771 O O . ILE A 1 486 ? 14.335 -10.407 -24.034 1.00 98.69 486 ILE A O 1
ATOM 3775 N N . GLY A 1 487 ? 14.838 -11.676 -22.229 1.00 98.06 487 GLY A N 1
ATOM 3776 C CA . GLY A 1 487 ? 14.238 -10.789 -21.225 1.00 98.06 487 GLY A CA 1
ATOM 3777 C C . GLY A 1 487 ? 15.037 -9.506 -20.961 1.00 98.06 487 GLY A C 1
ATOM 3778 O O . GLY A 1 487 ? 16.014 -9.210 -21.648 1.00 98.06 487 GLY A O 1
ATOM 3779 N N . ASP A 1 488 ? 14.618 -8.770 -19.935 1.00 98.31 488 ASP A N 1
ATOM 3780 C CA . ASP A 1 488 ? 15.115 -7.440 -19.568 1.00 98.31 488 ASP A CA 1
ATOM 3781 C C . ASP A 1 488 ? 16.634 -7.437 -19.309 1.00 98.31 488 ASP A C 1
ATOM 3783 O O . ASP A 1 488 ? 17.172 -8.248 -18.541 1.00 98.31 488 ASP A O 1
ATOM 3787 N N . LEU A 1 489 ? 17.346 -6.514 -19.966 1.00 98.00 489 LEU A N 1
ATOM 3788 C CA . LEU A 1 489 ? 18.812 -6.513 -20.041 1.00 98.00 489 LEU A CA 1
ATOM 3789 C C . LEU A 1 489 ? 19.459 -5.559 -19.034 1.00 98.00 489 LEU A C 1
ATOM 3791 O O . LEU A 1 489 ? 20.501 -5.895 -18.468 1.00 98.00 489 LEU A O 1
ATOM 3795 N N . HIS A 1 490 ? 18.868 -4.379 -18.825 1.00 97.88 490 HIS A N 1
ATOM 3796 C CA . HIS A 1 490 ? 19.294 -3.373 -17.851 1.00 97.88 490 HIS A CA 1
ATOM 3797 C C . HIS A 1 490 ? 20.809 -3.140 -17.817 1.00 97.88 490 HIS A C 1
ATOM 3799 O O . HIS A 1 490 ? 21.458 -3.351 -16.793 1.00 97.88 490 HIS A O 1
ATOM 3805 N N . GLY A 1 491 ? 21.417 -2.786 -18.950 1.00 96.94 491 GLY A N 1
ATOM 3806 C CA . GLY A 1 491 ? 22.840 -2.445 -19.032 1.00 96.94 491 GLY A CA 1
ATOM 3807 C C . GLY A 1 491 ? 23.807 -3.581 -18.667 1.00 96.94 491 GLY A C 1
ATOM 3808 O O . GLY A 1 491 ? 24.958 -3.310 -18.318 1.00 96.94 491 GLY A O 1
ATOM 3809 N N . ARG A 1 492 ? 23.375 -4.852 -18.702 1.00 97.88 492 ARG A N 1
ATOM 3810 C CA . ARG A 1 492 ? 24.208 -6.035 -18.407 1.00 97.88 492 ARG A CA 1
ATOM 3811 C C . ARG A 1 492 ? 24.847 -6.637 -19.656 1.00 97.88 492 ARG A C 1
ATOM 3813 O O . ARG A 1 492 ? 24.549 -7.769 -20.041 1.00 97.88 492 ARG A O 1
ATOM 3820 N N . VAL A 1 493 ? 25.782 -5.896 -20.253 1.00 98.19 493 VAL A N 1
ATOM 3821 C CA . VAL A 1 493 ? 26.586 -6.351 -21.410 1.00 98.19 493 VAL A CA 1
ATOM 3822 C C . VAL A 1 493 ? 27.257 -7.702 -21.139 1.00 98.19 493 VAL A C 1
ATOM 3824 O O . VAL A 1 493 ? 27.234 -8.593 -21.982 1.00 98.19 493 VAL A O 1
ATOM 3827 N N . ASP A 1 494 ? 27.775 -7.893 -19.925 1.00 96.88 494 ASP A N 1
ATOM 3828 C CA . ASP A 1 494 ? 28.468 -9.112 -19.506 1.00 96.88 494 ASP A CA 1
ATOM 3829 C C . ASP A 1 494 ? 27.583 -10.370 -19.536 1.00 96.88 494 ASP A C 1
ATOM 3831 O O . ASP A 1 494 ? 28.078 -11.471 -19.789 1.00 96.88 494 ASP A O 1
ATOM 3835 N N . LEU A 1 495 ? 26.283 -10.228 -19.262 1.00 97.88 495 LEU A N 1
ATOM 3836 C CA . LEU A 1 495 ? 25.320 -11.328 -19.349 1.00 97.88 495 LEU A CA 1
ATOM 3837 C C . LEU A 1 495 ? 24.803 -11.501 -20.773 1.00 97.88 495 LEU A C 1
ATOM 3839 O O . LEU A 1 495 ? 24.614 -12.637 -21.213 1.00 97.88 495 LEU A O 1
ATOM 3843 N N . PHE A 1 496 ? 24.600 -10.388 -21.479 1.00 98.38 496 PHE A N 1
ATOM 3844 C CA . PHE A 1 496 ? 24.141 -10.378 -22.859 1.00 98.38 496 PHE A CA 1
ATOM 3845 C C . PHE A 1 496 ? 25.125 -11.113 -23.774 1.00 98.38 496 PHE A C 1
ATOM 3847 O O . PHE A 1 496 ? 24.730 -12.070 -24.433 1.00 98.38 496 PHE A O 1
ATOM 3854 N N . ASP A 1 497 ? 26.417 -10.779 -23.730 1.00 97.62 497 ASP A N 1
ATOM 3855 C CA . ASP A 1 497 ? 27.435 -11.431 -24.566 1.00 97.62 497 ASP A CA 1
ATOM 3856 C C . ASP A 1 497 ? 27.536 -12.942 -24.313 1.00 97.62 497 ASP A C 1
ATOM 3858 O O . ASP A 1 497 ? 27.637 -13.727 -25.259 1.00 97.62 497 ASP A O 1
ATOM 3862 N N . LYS A 1 498 ? 27.445 -13.372 -23.047 1.00 97.75 498 LYS A N 1
ATOM 3863 C CA . LYS A 1 498 ? 27.424 -14.801 -22.691 1.00 97.75 498 LYS A CA 1
ATOM 3864 C C . LYS A 1 498 ? 26.223 -15.513 -23.297 1.00 97.75 498 LYS A C 1
ATOM 3866 O O . LYS A 1 498 ? 26.362 -16.612 -23.827 1.00 97.75 498 LYS A O 1
ATOM 3871 N N . LEU A 1 499 ? 25.043 -14.902 -23.209 1.00 98.12 499 LEU A N 1
ATOM 3872 C CA . LEU A 1 499 ? 23.825 -15.491 -23.746 1.00 98.12 499 LEU A CA 1
ATOM 3873 C C . LEU A 1 499 ? 23.845 -15.529 -25.280 1.00 98.12 499 LEU A C 1
ATOM 3875 O O . LEU A 1 499 ? 23.459 -16.541 -25.857 1.00 98.12 499 LEU A O 1
ATOM 3879 N N . ILE A 1 500 ? 24.363 -14.487 -25.940 1.00 97.62 500 ILE A N 1
ATOM 3880 C CA . ILE A 1 500 ? 24.512 -14.460 -27.401 1.00 97.62 500 ILE A CA 1
ATOM 3881 C C . ILE A 1 500 ? 25.488 -15.529 -27.892 1.00 97.62 500 ILE A C 1
ATOM 3883 O O . ILE A 1 500 ? 25.191 -16.194 -28.883 1.00 97.62 500 ILE A O 1
ATOM 3887 N N . ALA A 1 501 ? 26.610 -15.751 -27.200 1.00 96.38 501 ALA A N 1
ATOM 3888 C CA . ALA A 1 501 ? 27.526 -16.842 -27.536 1.00 96.38 501 ALA A CA 1
ATOM 3889 C C . ALA A 1 501 ? 26.807 -18.202 -27.508 1.00 96.38 501 ALA A C 1
ATOM 3891 O O . ALA A 1 501 ? 26.864 -18.953 -28.478 1.00 96.38 501 ALA A O 1
ATOM 3892 N N . ARG A 1 502 ? 26.020 -18.464 -26.456 1.00 96.81 502 ARG A N 1
ATOM 3893 C CA . ARG A 1 502 ? 25.224 -19.697 -26.347 1.00 96.81 502 ARG A CA 1
ATOM 3894 C C . ARG A 1 502 ? 24.157 -19.829 -27.427 1.00 96.81 502 ARG A C 1
ATOM 3896 O O . ARG A 1 502 ? 23.930 -20.931 -27.909 1.00 96.81 502 ARG A O 1
ATOM 3903 N N . ILE A 1 503 ? 23.489 -18.734 -27.790 1.00 96.25 503 ILE A N 1
ATOM 3904 C CA . ILE A 1 503 ? 22.501 -18.736 -28.876 1.00 96.25 503 ILE A CA 1
ATOM 3905 C C . ILE A 1 503 ? 23.185 -19.069 -30.205 1.00 96.25 503 ILE A C 1
ATOM 3907 O O . ILE A 1 503 ? 22.678 -19.896 -30.955 1.00 96.25 503 ILE A O 1
ATOM 3911 N N . ARG A 1 504 ? 24.358 -18.488 -30.486 1.00 95.25 504 ARG A N 1
ATOM 3912 C CA . ARG A 1 504 ? 25.135 -18.801 -31.695 1.00 95.25 504 ARG A CA 1
ATOM 3913 C C . ARG A 1 504 ? 25.580 -20.265 -31.734 1.00 95.25 504 ARG A C 1
ATOM 3915 O O . ARG A 1 504 ? 25.437 -20.897 -32.778 1.00 95.25 504 ARG A O 1
ATOM 3922 N N . ASP A 1 505 ? 26.037 -20.815 -30.611 1.00 94.88 505 ASP A N 1
ATOM 3923 C CA . ASP A 1 505 ? 26.386 -22.237 -30.500 1.00 94.88 505 ASP A CA 1
ATOM 3924 C C . ASP A 1 505 ? 25.159 -23.146 -30.717 1.00 94.88 505 ASP A C 1
ATOM 3926 O O . ASP A 1 505 ? 25.235 -24.162 -31.414 1.00 94.88 505 ASP A O 1
ATOM 3930 N N . ASP A 1 506 ? 23.999 -22.774 -30.165 1.00 94.62 506 ASP A N 1
ATOM 3931 C CA . ASP A 1 506 ? 22.743 -23.509 -30.352 1.00 94.62 506 ASP A CA 1
ATOM 3932 C C . ASP A 1 506 ? 22.268 -23.477 -31.816 1.00 94.62 506 ASP A C 1
ATOM 3934 O O . ASP A 1 506 ? 21.890 -24.517 -32.358 1.00 94.62 506 ASP A O 1
ATOM 3938 N N . ILE A 1 507 ? 22.373 -22.324 -32.491 1.00 93.62 507 ILE A N 1
ATOM 3939 C CA . ILE A 1 507 ? 22.090 -22.180 -33.929 1.00 93.62 507 ILE A CA 1
ATOM 3940 C C . ILE A 1 507 ? 23.034 -23.066 -34.753 1.00 93.62 507 ILE A C 1
ATOM 3942 O O . ILE A 1 507 ? 22.579 -23.813 -35.620 1.00 93.62 507 ILE A O 1
ATOM 3946 N N . ALA A 1 508 ? 24.340 -23.022 -34.472 1.00 91.38 508 ALA A N 1
ATOM 3947 C CA . ALA A 1 508 ? 25.345 -23.793 -35.205 1.00 91.38 508 ALA A CA 1
ATOM 3948 C C . ALA A 1 508 ? 25.147 -25.313 -35.069 1.00 91.38 508 ALA A C 1
ATOM 3950 O O . ALA A 1 508 ? 25.434 -26.066 -36.000 1.00 91.38 508 ALA A O 1
ATOM 3951 N N . THR A 1 509 ? 24.630 -25.769 -33.925 1.00 87.50 509 THR A N 1
ATOM 3952 C CA . THR A 1 509 ? 24.363 -27.189 -33.647 1.00 87.50 509 THR A CA 1
ATOM 3953 C C . THR A 1 509 ? 22.997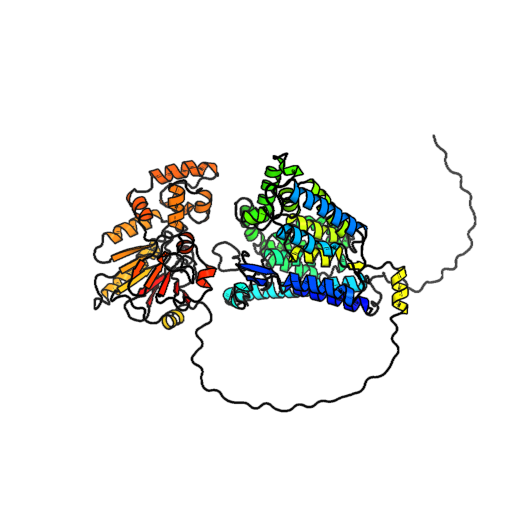 -27.679 -34.146 1.00 87.50 509 THR A C 1
ATOM 3955 O O . THR A 1 509 ? 22.774 -28.889 -34.173 1.00 87.50 509 THR A O 1
ATOM 3958 N N . HIS A 1 510 ? 22.110 -26.786 -34.610 1.00 82.31 510 HIS A N 1
ATOM 3959 C CA . HIS A 1 510 ? 20.784 -27.131 -35.151 1.00 82.31 510 HIS A CA 1
ATOM 3960 C C . HIS A 1 510 ? 20.477 -26.446 -36.508 1.00 82.31 510 HIS A C 1
ATOM 3962 O O . HIS A 1 510 ? 19.472 -25.738 -36.624 1.00 82.31 510 HIS A O 1
ATOM 3968 N N . PRO A 1 511 ? 21.292 -26.652 -37.563 1.00 66.06 511 PRO A N 1
ATOM 3969 C CA . PRO A 1 511 ? 21.320 -25.770 -38.736 1.00 66.06 511 PRO A CA 1
ATOM 3970 C C . PRO A 1 511 ? 20.217 -25.968 -39.807 1.00 66.06 511 PRO A C 1
ATOM 3972 O O . PRO A 1 511 ? 20.450 -25.594 -40.954 1.00 66.06 511 PRO A O 1
ATOM 3975 N N . GLY A 1 512 ? 19.023 -26.521 -39.538 1.00 68.38 512 GLY A N 1
ATOM 3976 C CA . GLY A 1 512 ? 18.085 -26.764 -40.653 1.00 68.38 512 GLY A CA 1
ATOM 3977 C C . GLY A 1 512 ? 16.604 -26.973 -40.350 1.00 68.38 512 GLY A C 1
ATOM 3978 O O . GLY A 1 512 ? 16.227 -27.387 -39.260 1.00 68.38 512 GLY A O 1
ATOM 3979 N N . GLY A 1 513 ? 15.786 -26.709 -41.381 1.00 78.62 513 GLY A N 1
ATOM 3980 C CA . GLY A 1 513 ? 14.334 -26.939 -41.422 1.00 78.62 513 GLY A CA 1
ATOM 3981 C C . GLY A 1 513 ? 13.453 -25.696 -41.246 1.00 78.62 513 GLY A C 1
ATOM 3982 O O . GLY A 1 513 ? 12.238 -25.816 -41.361 1.00 78.62 513 GLY A O 1
ATOM 3983 N N . TYR A 1 514 ? 14.044 -24.525 -40.984 1.00 89.06 514 TYR A N 1
ATOM 3984 C CA . TYR A 1 514 ? 13.316 -23.289 -40.672 1.00 89.06 514 TYR A CA 1
ATOM 3985 C C . TYR A 1 514 ? 13.153 -22.360 -41.884 1.00 89.06 514 TYR A C 1
ATOM 3987 O O . TYR A 1 514 ? 14.006 -22.308 -42.771 1.00 89.06 514 TYR A O 1
ATOM 3995 N N . GLU A 1 515 ? 12.077 -21.578 -41.895 1.00 87.56 515 GLU A N 1
ATOM 3996 C CA . GLU A 1 515 ? 11.772 -20.603 -42.943 1.00 87.56 515 GLU A CA 1
ATOM 3997 C C . GLU A 1 515 ? 12.546 -19.286 -42.746 1.00 87.56 515 GLU A C 1
ATOM 3999 O O . GLU A 1 515 ? 12.140 -18.383 -42.021 1.00 87.56 515 GLU A O 1
ATOM 4004 N N . GLY A 1 516 ? 13.678 -19.127 -43.430 1.00 88.31 516 GLY A N 1
ATOM 4005 C CA . GLY A 1 516 ? 14.490 -17.906 -43.368 1.00 88.31 516 GLY A CA 1
ATOM 4006 C C . GLY A 1 516 ? 15.495 -17.884 -42.211 1.00 88.31 516 GLY A C 1
ATOM 4007 O O . GLY A 1 516 ? 15.807 -18.912 -41.614 1.00 88.31 516 GLY A O 1
ATOM 4008 N N . LYS A 1 517 ? 16.073 -16.706 -41.943 1.00 92.06 517 LYS A N 1
ATOM 4009 C CA . LYS A 1 517 ? 17.151 -16.523 -40.952 1.00 92.06 517 LYS A CA 1
ATOM 4010 C C . LYS A 1 517 ? 16.629 -16.724 -39.512 1.00 92.06 517 LYS A C 1
ATOM 4012 O O . LYS A 1 517 ? 15.473 -16.392 -39.251 1.00 92.06 517 LYS A O 1
ATOM 4017 N N . PRO A 1 518 ? 17.442 -17.209 -38.553 1.00 95.38 518 PRO A N 1
ATOM 4018 C CA . PRO A 1 518 ? 17.073 -17.199 -37.136 1.00 95.38 518 PRO A CA 1
ATOM 4019 C C . PRO A 1 518 ? 16.717 -15.785 -36.664 1.00 95.38 518 PRO A C 1
ATOM 4021 O O . PRO A 1 518 ? 17.380 -14.824 -37.049 1.00 95.38 518 PRO A O 1
ATOM 4024 N N . MET A 1 519 ? 15.687 -15.654 -35.829 1.00 96.75 519 MET A N 1
ATOM 4025 C CA . MET A 1 519 ? 15.244 -14.376 -35.270 1.00 96.75 519 MET A CA 1
ATOM 4026 C C . MET A 1 519 ? 15.618 -14.273 -33.791 1.00 96.75 519 MET A C 1
ATOM 4028 O O . MET A 1 519 ? 15.347 -15.193 -33.023 1.00 96.75 519 MET A O 1
ATOM 4032 N N . VAL A 1 520 ? 16.176 -13.142 -33.368 1.00 98.25 520 VAL A N 1
ATOM 4033 C CA . VAL A 1 520 ? 16.353 -12.796 -31.952 1.00 98.25 520 VAL A CA 1
ATOM 4034 C C . VAL A 1 520 ? 15.484 -11.586 -31.627 1.00 98.25 520 VAL A C 1
ATOM 4036 O O . VAL A 1 520 ? 15.611 -10.539 -32.259 1.00 98.25 520 VAL A O 1
ATOM 4039 N N . VAL A 1 521 ? 14.606 -11.736 -30.638 1.00 98.62 521 VAL A N 1
ATOM 4040 C CA . VAL A 1 521 ? 13.700 -10.697 -30.148 1.00 98.62 521 VAL A CA 1
ATOM 4041 C C . VAL A 1 521 ? 14.136 -10.252 -28.755 1.00 98.62 521 VAL A C 1
ATOM 4043 O O . VAL A 1 521 ? 14.195 -11.056 -27.826 1.00 98.62 521 VAL A O 1
ATOM 4046 N N . LEU A 1 522 ? 14.423 -8.964 -28.599 1.00 98.69 522 LEU A N 1
ATOM 4047 C CA . LEU A 1 522 ? 14.719 -8.344 -27.309 1.00 98.69 522 LEU A CA 1
ATOM 4048 C C . LEU A 1 522 ? 13.437 -7.730 -26.728 1.00 98.69 522 LEU A C 1
ATOM 4050 O O . LEU A 1 522 ? 12.724 -7.027 -27.445 1.00 98.69 522 LEU A O 1
ATOM 4054 N N . LEU A 1 523 ? 13.135 -8.004 -25.455 1.00 98.62 523 LEU A N 1
ATOM 4055 C CA . LEU A 1 523 ? 11.838 -7.694 -24.828 1.00 98.62 523 LEU A CA 1
ATOM 4056 C C . LEU A 1 523 ? 11.731 -6.304 -24.164 1.00 98.62 523 LEU A C 1
ATOM 4058 O O . LEU A 1 523 ? 10.791 -6.066 -23.408 1.00 98.62 523 LEU A O 1
ATOM 4062 N N . GLY A 1 524 ? 12.638 -5.372 -24.459 1.00 97.44 524 GLY A N 1
ATOM 4063 C CA . GLY A 1 524 ? 12.679 -4.047 -23.824 1.00 97.44 524 GLY A CA 1
ATOM 4064 C C . GLY A 1 524 ? 13.556 -3.997 -22.571 1.00 97.44 524 GLY A C 1
ATOM 4065 O O . GLY A 1 524 ? 14.196 -4.986 -22.209 1.00 97.44 524 GLY A O 1
ATOM 4066 N N . ASP A 1 525 ? 13.599 -2.826 -21.934 1.00 98.25 525 ASP A N 1
ATOM 4067 C CA . ASP A 1 525 ? 14.379 -2.549 -20.725 1.00 98.25 525 ASP A CA 1
ATOM 4068 C C . ASP A 1 525 ? 15.871 -2.867 -20.922 1.00 98.25 525 ASP A C 1
ATOM 4070 O O . ASP A 1 525 ? 16.511 -3.657 -20.222 1.00 98.25 525 ASP A O 1
ATOM 4074 N N . TYR A 1 526 ? 16.436 -2.227 -21.941 1.00 98.38 526 TYR A N 1
ATOM 4075 C CA . TYR A 1 526 ? 17.846 -2.268 -22.311 1.00 98.38 526 TYR A CA 1
ATOM 4076 C C . TYR A 1 526 ? 18.688 -1.411 -21.381 1.00 98.38 526 TYR A C 1
ATOM 4078 O O . TYR A 1 526 ? 19.809 -1.779 -21.038 1.00 98.38 526 TYR A O 1
ATOM 4086 N N . ILE A 1 527 ? 18.156 -0.265 -20.974 1.00 98.31 527 ILE A N 1
ATOM 4087 C CA . ILE A 1 527 ? 18.872 0.714 -20.162 1.00 98.31 527 ILE A CA 1
ATOM 4088 C C . ILE A 1 527 ? 18.503 0.602 -18.680 1.00 98.31 527 ILE A C 1
ATOM 4090 O O . ILE A 1 527 ? 17.645 -0.179 -18.275 1.00 98.31 527 ILE A O 1
ATOM 4094 N N . ASP A 1 528 ? 19.152 1.436 -17.874 1.00 96.25 528 ASP A N 1
ATOM 4095 C CA . ASP A 1 528 ? 18.962 1.617 -16.437 1.00 96.25 528 ASP A CA 1
ATOM 4096 C C . ASP A 1 528 ? 19.381 0.422 -15.565 1.00 96.25 528 ASP A C 1
ATOM 4098 O O . ASP A 1 528 ? 19.475 -0.720 -16.001 1.00 96.25 528 ASP A O 1
ATOM 4102 N N . ARG A 1 529 ? 19.609 0.710 -14.277 1.00 91.50 529 ARG A N 1
ATOM 4103 C CA . ARG A 1 529 ? 20.007 -0.203 -13.187 1.00 91.50 529 ARG A CA 1
ATOM 4104 C C . ARG A 1 529 ? 21.408 -0.806 -13.317 1.00 91.50 529 ARG A C 1
ATOM 4106 O O . ARG A 1 529 ? 22.156 -0.761 -12.340 1.00 91.50 529 ARG A O 1
ATOM 4113 N N . GLY A 1 530 ? 21.765 -1.393 -14.456 1.00 92.81 530 GLY A N 1
ATOM 4114 C CA . GLY A 1 530 ? 23.112 -1.912 -14.690 1.00 92.81 530 GLY A CA 1
ATOM 4115 C C . GLY A 1 530 ? 24.090 -0.850 -15.191 1.00 92.81 530 GLY A C 1
ATOM 4116 O O . GLY A 1 530 ? 23.697 0.240 -15.598 1.00 92.81 530 GLY A O 1
ATOM 4117 N N . PRO A 1 531 ? 25.396 -1.150 -15.147 1.00 93.75 531 PRO A N 1
ATOM 4118 C CA . PRO A 1 531 ? 26.436 -0.134 -15.291 1.00 93.75 531 PRO A CA 1
ATOM 4119 C C . PRO A 1 531 ? 26.684 0.330 -16.732 1.00 93.75 531 PRO A C 1
ATOM 4121 O O . PRO A 1 531 ? 27.353 1.342 -16.916 1.00 93.75 531 PRO A O 1
ATOM 4124 N N . ALA A 1 532 ? 26.215 -0.410 -17.742 1.00 97.06 532 ALA A N 1
ATOM 4125 C CA . ALA A 1 532 ? 26.709 -0.279 -19.111 1.00 97.06 532 ALA A CA 1
ATOM 4126 C C . ALA A 1 532 ? 25.591 -0.089 -20.155 1.00 97.06 532 ALA A C 1
ATOM 4128 O O . ALA A 1 532 ? 25.594 -0.743 -21.197 1.00 97.06 532 ALA A O 1
ATOM 4129 N N . SER A 1 533 ? 24.612 0.783 -19.875 1.00 98.25 533 SER A N 1
ATOM 4130 C CA . SER A 1 533 ? 23.481 1.055 -20.781 1.00 98.25 533 SER A CA 1
ATOM 4131 C C . SER A 1 533 ? 23.932 1.518 -22.172 1.00 98.25 533 SER A C 1
ATOM 4133 O O . SER A 1 533 ? 23.493 0.950 -23.168 1.00 98.25 533 SER A O 1
ATOM 4135 N N . ALA A 1 534 ? 24.824 2.514 -22.255 1.00 98.19 534 ALA A N 1
ATOM 4136 C CA . ALA A 1 534 ? 25.337 3.017 -23.533 1.00 98.19 534 ALA A CA 1
ATOM 4137 C C . ALA A 1 534 ? 26.040 1.914 -24.341 1.00 98.19 534 ALA A C 1
ATOM 4139 O O . ALA A 1 534 ? 25.701 1.679 -25.498 1.00 98.19 534 ALA A O 1
ATOM 4140 N N . GLN A 1 535 ? 26.940 1.169 -23.693 1.00 98.56 535 GLN A N 1
ATOM 4141 C CA . GLN A 1 535 ? 27.711 0.097 -24.324 1.00 98.56 535 GLN A CA 1
ATOM 4142 C C . GLN A 1 535 ? 26.821 -1.070 -24.765 1.00 98.56 535 GLN A C 1
ATOM 4144 O O . GLN A 1 535 ? 27.119 -1.741 -25.750 1.00 98.56 535 GLN A O 1
ATOM 4149 N N . LEU A 1 536 ? 25.726 -1.334 -24.047 1.00 98.50 536 LEU A N 1
ATOM 4150 C CA . LEU A 1 536 ? 24.753 -2.342 -24.449 1.00 98.50 536 LEU A CA 1
ATOM 4151 C C . LEU A 1 536 ? 24.008 -1.930 -25.721 1.00 98.50 536 LEU A C 1
ATOM 4153 O O . LEU A 1 536 ? 23.810 -2.776 -26.588 1.00 98.50 536 LEU A O 1
ATOM 4157 N N . ILE A 1 537 ? 23.643 -0.652 -25.867 1.00 98.56 537 ILE A N 1
ATOM 4158 C CA . ILE A 1 537 ? 23.031 -0.151 -27.106 1.00 98.56 537 ILE A CA 1
ATOM 4159 C C . ILE A 1 537 ? 24.028 -0.236 -28.266 1.00 98.56 537 ILE A C 1
ATOM 4161 O O . ILE A 1 537 ? 23.670 -0.798 -29.300 1.00 98.56 537 ILE A O 1
ATOM 4165 N N . ASP A 1 538 ? 25.279 0.206 -28.084 1.00 98.31 538 ASP A N 1
ATOM 4166 C CA . ASP A 1 538 ? 26.345 0.042 -29.090 1.00 98.31 538 ASP A CA 1
ATOM 4167 C C . ASP A 1 538 ? 26.461 -1.424 -29.528 1.00 98.31 538 ASP A C 1
ATOM 4169 O O . ASP A 1 538 ? 26.512 -1.752 -30.717 1.00 98.31 538 ASP A O 1
ATOM 4173 N N . ARG A 1 539 ? 26.457 -2.335 -28.548 1.00 97.81 539 ARG A N 1
ATOM 4174 C CA . ARG A 1 539 ? 26.565 -3.771 -28.786 1.00 97.81 539 ARG A CA 1
ATOM 4175 C C . ARG A 1 539 ? 25.378 -4.321 -29.570 1.00 97.81 539 ARG A C 1
ATOM 4177 O O . ARG A 1 539 ? 25.586 -5.123 -30.478 1.00 97.81 539 ARG A O 1
ATOM 4184 N N . ILE A 1 540 ? 24.156 -3.910 -29.234 1.00 98.00 540 ILE A N 1
ATOM 4185 C CA . ILE A 1 540 ? 22.946 -4.302 -29.964 1.00 98.00 540 ILE A CA 1
ATOM 4186 C C . ILE A 1 540 ? 23.015 -3.778 -31.401 1.00 98.00 540 ILE A C 1
ATOM 4188 O O . ILE A 1 540 ? 22.786 -4.550 -32.327 1.00 98.00 540 ILE A O 1
ATOM 4192 N N . LEU A 1 541 ? 23.375 -2.509 -31.608 1.00 97.81 541 LEU A N 1
ATOM 4193 C CA . LEU A 1 541 ? 23.488 -1.916 -32.942 1.00 97.81 541 LEU A CA 1
ATOM 4194 C C . LEU A 1 541 ? 24.521 -2.645 -33.809 1.00 97.81 541 LEU A C 1
ATOM 4196 O O . LEU A 1 541 ? 24.194 -3.018 -34.931 1.00 97.81 541 LEU A O 1
ATOM 4200 N N . ALA A 1 542 ? 25.703 -2.947 -33.268 1.00 96.56 542 ALA A N 1
ATOM 4201 C CA . ALA A 1 542 ? 26.731 -3.705 -33.980 1.00 96.56 542 ALA A CA 1
ATOM 4202 C C . ALA A 1 542 ? 26.274 -5.129 -34.350 1.00 96.56 542 ALA A C 1
ATOM 4204 O O . ALA A 1 542 ? 26.604 -5.636 -35.417 1.00 96.56 542 ALA A O 1
ATOM 4205 N N . LEU A 1 543 ? 25.495 -5.796 -33.489 1.00 94.75 543 LEU A N 1
ATOM 4206 C CA . LEU A 1 543 ? 24.947 -7.121 -33.798 1.00 94.75 543 LEU A CA 1
ATOM 4207 C C . LEU A 1 543 ? 23.872 -7.075 -34.890 1.00 94.75 543 LEU A C 1
ATOM 4209 O O . LEU A 1 543 ? 23.728 -8.048 -35.621 1.00 94.75 543 LEU A O 1
ATOM 4213 N N . ARG A 1 544 ? 23.145 -5.962 -35.032 1.00 93.31 544 ARG A N 1
ATOM 4214 C CA . ARG A 1 544 ? 22.141 -5.785 -36.094 1.00 93.31 544 ARG A CA 1
ATOM 4215 C C . ARG A 1 544 ? 22.751 -5.637 -37.488 1.00 93.31 544 ARG A C 1
ATOM 4217 O O . ARG A 1 544 ? 22.033 -5.834 -38.461 1.00 93.31 544 ARG A O 1
ATOM 4224 N N . GLU A 1 545 ? 24.035 -5.294 -37.584 1.00 91.06 545 GLU A N 1
ATOM 4225 C CA . GLU A 1 545 ? 24.776 -5.264 -38.853 1.00 91.06 545 GLU A CA 1
ATOM 4226 C C . GLU A 1 545 ? 25.142 -6.677 -39.348 1.00 91.06 545 GLU A C 1
ATOM 4228 O O . GLU A 1 545 ? 25.457 -6.859 -40.523 1.00 91.06 545 GLU A O 1
ATOM 4233 N N . ASP A 1 546 ? 25.086 -7.687 -38.471 1.00 87.94 546 ASP A N 1
ATOM 4234 C CA . ASP A 1 546 ? 25.317 -9.089 -38.822 1.00 87.94 546 ASP A CA 1
ATOM 4235 C C . ASP A 1 546 ? 24.082 -9.687 -39.509 1.00 87.94 546 ASP A C 1
ATOM 4237 O O . ASP A 1 546 ? 23.071 -10.007 -38.881 1.00 87.94 546 ASP A O 1
ATOM 4241 N N . ASP A 1 547 ? 24.203 -9.898 -40.817 1.00 86.81 547 ASP A N 1
ATOM 4242 C CA . ASP A 1 547 ? 23.154 -10.458 -41.658 1.00 86.81 547 ASP A CA 1
ATOM 4243 C C . ASP A 1 547 ? 22.807 -11.926 -41.349 1.00 86.81 547 ASP A C 1
ATOM 4245 O O . ASP A 1 547 ? 21.860 -12.453 -41.933 1.00 86.81 547 ASP A O 1
ATOM 4249 N N . ALA A 1 548 ? 23.533 -12.625 -40.473 1.00 90.62 548 ALA A N 1
ATOM 4250 C CA . ALA A 1 548 ? 23.239 -14.022 -40.150 1.00 90.62 548 ALA A CA 1
ATOM 4251 C C . ALA A 1 548 ? 21.973 -14.200 -39.291 1.00 90.62 548 ALA A C 1
ATOM 4253 O O . ALA A 1 548 ? 21.337 -15.255 -39.351 1.00 90.62 548 ALA A O 1
ATOM 4254 N N . ILE A 1 549 ? 21.603 -13.191 -38.497 1.00 95.00 549 ILE A N 1
ATOM 4255 C CA . ILE A 1 549 ? 20.484 -13.239 -37.547 1.00 95.00 549 ILE A CA 1
ATOM 4256 C C . ILE A 1 549 ? 19.577 -12.031 -37.779 1.00 95.00 549 ILE A C 1
ATOM 4258 O O . ILE A 1 549 ? 20.036 -10.898 -37.872 1.00 95.00 549 ILE A O 1
ATOM 4262 N N . GLU A 1 550 ? 18.265 -12.254 -37.836 1.00 96.12 550 GLU A N 1
ATOM 4263 C CA . GLU A 1 550 ? 17.298 -11.159 -37.819 1.00 96.12 550 GLU A CA 1
ATOM 4264 C C . GLU A 1 550 ? 17.089 -10.667 -36.385 1.00 96.12 550 GLU A C 1
ATOM 4266 O O . GLU A 1 550 ? 16.565 -11.385 -35.535 1.00 96.12 550 GLU A O 1
ATOM 4271 N N . TRP A 1 551 ? 17.457 -9.419 -36.120 1.00 97.25 551 TRP A N 1
ATOM 4272 C CA . TRP A 1 551 ? 17.326 -8.805 -34.802 1.00 97.25 551 TRP A CA 1
ATOM 4273 C C . TRP A 1 551 ? 16.117 -7.880 -34.729 1.00 97.25 551 TRP A C 1
ATOM 4275 O O . TRP A 1 551 ? 16.005 -6.912 -35.488 1.00 97.25 551 TRP A O 1
ATOM 4285 N N . ARG A 1 552 ? 15.244 -8.139 -33.758 1.00 97.62 552 ARG A N 1
ATOM 4286 C CA . ARG A 1 552 ? 14.060 -7.332 -33.459 1.00 97.62 552 ARG A CA 1
ATOM 4287 C C . ARG A 1 552 ? 14.058 -6.927 -31.987 1.00 97.62 552 ARG A C 1
ATOM 4289 O O . ARG A 1 552 ? 14.585 -7.639 -31.137 1.00 97.62 552 ARG A O 1
ATOM 4296 N N . ALA A 1 553 ? 13.483 -5.772 -31.683 1.00 98.25 553 ALA A N 1
ATOM 4297 C CA . ALA A 1 553 ? 13.531 -5.180 -30.352 1.00 98.25 553 ALA A CA 1
ATOM 4298 C C . ALA A 1 553 ? 12.223 -4.438 -30.079 1.00 98.25 553 ALA A C 1
ATOM 4300 O O . ALA A 1 553 ? 11.773 -3.673 -30.935 1.00 98.25 553 ALA A O 1
ATOM 4301 N N . VAL A 1 554 ? 11.626 -4.669 -28.908 1.00 98.44 554 VAL A N 1
ATOM 4302 C CA . VAL A 1 554 ? 10.422 -3.946 -28.478 1.00 98.44 554 VAL A CA 1
ATOM 4303 C C . VAL A 1 554 ? 10.748 -2.811 -27.511 1.00 98.44 554 VAL A C 1
ATOM 4305 O O . VAL A 1 554 ? 11.788 -2.814 -26.856 1.00 98.44 554 VAL A O 1
ATOM 4308 N N . LEU A 1 555 ? 9.870 -1.820 -27.428 1.00 98.38 555 LEU A N 1
ATOM 4309 C CA . LEU A 1 555 ? 10.002 -0.691 -26.518 1.00 98.38 555 LEU A CA 1
ATOM 4310 C C . LEU A 1 555 ? 9.739 -1.129 -25.072 1.00 98.38 555 LEU A C 1
ATOM 4312 O O . LEU A 1 555 ? 8.658 -1.639 -24.778 1.00 98.38 555 LEU A O 1
ATOM 4316 N N . GLY A 1 556 ? 10.705 -0.899 -24.180 1.00 98.00 556 GLY A N 1
ATOM 4317 C CA . GLY A 1 556 ? 10.524 -1.027 -22.737 1.00 98.00 556 GLY A CA 1
ATOM 4318 C C . GLY A 1 556 ? 10.093 0.277 -22.078 1.00 98.00 556 GLY A C 1
ATOM 4319 O O . GLY A 1 556 ? 10.154 1.367 -22.660 1.00 98.00 556 GLY A O 1
ATOM 4320 N N . ASN A 1 557 ? 9.637 0.180 -20.832 1.00 97.12 557 ASN A N 1
ATOM 4321 C CA . ASN A 1 557 ? 9.194 1.362 -20.104 1.00 97.12 557 ASN A CA 1
ATOM 4322 C C . ASN A 1 557 ? 10.356 2.255 -19.656 1.00 97.12 557 ASN A C 1
ATOM 4324 O O . ASN A 1 557 ? 10.141 3.430 -19.344 1.00 97.12 557 ASN A O 1
ATOM 4328 N N . HIS A 1 558 ? 11.565 1.701 -19.569 1.00 97.00 558 HIS A N 1
ATOM 4329 C CA . HIS A 1 558 ? 12.772 2.459 -19.266 1.00 97.00 558 HIS A CA 1
ATOM 4330 C C . HIS A 1 558 ? 13.217 3.309 -20.461 1.00 97.00 558 HIS A C 1
ATOM 4332 O O . HIS A 1 558 ? 13.514 4.494 -20.292 1.00 97.00 558 HIS A O 1
ATOM 4338 N N . GLU A 1 559 ? 13.156 2.761 -21.677 1.00 97.12 559 GLU A N 1
ATOM 4339 C CA . GLU A 1 559 ? 13.446 3.510 -22.903 1.00 97.12 559 GLU A CA 1
ATOM 4340 C C . GLU A 1 559 ? 12.447 4.655 -23.126 1.00 97.12 559 GLU A C 1
ATOM 4342 O O . GLU A 1 559 ? 12.872 5.783 -23.383 1.00 97.12 559 GLU A O 1
ATOM 4347 N N . ASP A 1 560 ? 11.138 4.416 -22.950 1.00 96.19 560 ASP A N 1
ATOM 4348 C CA . ASP A 1 560 ? 10.132 5.489 -23.045 1.00 96.19 560 ASP A CA 1
ATOM 4349 C C . ASP A 1 560 ? 10.373 6.586 -21.995 1.00 96.19 560 ASP A C 1
ATOM 4351 O O . ASP A 1 560 ? 10.247 7.772 -22.299 1.00 96.19 560 ASP A O 1
ATOM 4355 N N . ALA A 1 561 ? 10.799 6.223 -20.779 1.00 94.44 561 ALA A N 1
ATOM 4356 C CA . ALA A 1 561 ? 11.123 7.194 -19.736 1.00 94.44 561 ALA A CA 1
ATOM 4357 C C . ALA A 1 561 ? 12.339 8.067 -20.098 1.00 94.44 561 ALA A C 1
ATOM 4359 O O . ALA A 1 561 ? 12.288 9.284 -19.889 1.00 94.44 561 ALA A O 1
ATOM 4360 N N . MET A 1 562 ? 13.399 7.481 -20.668 1.00 96.25 562 MET A N 1
ATOM 4361 C CA . MET A 1 562 ? 14.565 8.230 -21.152 1.00 96.25 562 MET A CA 1
ATOM 4362 C C . MET A 1 562 ? 14.184 9.153 -22.311 1.00 96.25 562 MET A C 1
ATOM 4364 O O . MET A 1 562 ? 14.533 10.332 -22.284 1.00 96.25 562 MET A O 1
ATOM 4368 N N . VAL A 1 563 ? 13.427 8.664 -23.298 1.00 95.69 563 VAL A N 1
ATOM 4369 C CA . VAL A 1 563 ? 12.967 9.481 -24.433 1.00 95.69 563 VAL A CA 1
ATOM 4370 C C . VAL A 1 563 ? 12.042 10.604 -23.955 1.00 95.69 563 VAL A C 1
ATOM 4372 O O . VAL A 1 563 ? 12.195 11.751 -24.366 1.00 95.69 563 VAL A O 1
ATOM 4375 N N . ALA A 1 564 ? 11.120 10.330 -23.029 1.00 93.19 564 ALA A N 1
ATOM 4376 C CA . ALA A 1 564 ? 10.269 11.352 -22.426 1.00 93.19 564 ALA A CA 1
ATOM 4377 C C . ALA A 1 564 ? 11.085 12.415 -21.676 1.00 93.19 564 ALA A C 1
ATOM 4379 O O . ALA A 1 564 ? 10.771 13.605 -21.772 1.00 93.19 564 ALA A O 1
ATOM 4380 N N . PHE A 1 565 ? 12.150 12.014 -20.978 1.00 94.19 565 PHE A N 1
ATOM 4381 C CA . PHE A 1 565 ? 13.067 12.952 -20.338 1.00 94.19 565 PHE A CA 1
ATOM 4382 C C . PHE A 1 565 ? 13.808 13.797 -21.377 1.00 94.19 565 PHE A C 1
ATOM 4384 O O . PHE A 1 565 ? 13.815 15.023 -21.255 1.00 94.19 565 PHE A O 1
ATOM 4391 N N . LEU A 1 566 ? 14.357 13.163 -22.419 1.00 94.44 566 LEU A N 1
ATOM 4392 C CA . LEU A 1 566 ? 15.008 13.826 -23.546 1.00 94.44 566 LEU A CA 1
ATOM 4393 C C . LEU A 1 566 ? 14.059 14.712 -24.346 1.00 94.44 566 LEU A C 1
ATOM 4395 O O . LEU A 1 566 ? 14.548 15.605 -25.009 1.00 94.44 566 LEU A O 1
ATOM 4399 N N . ASP A 1 567 ? 12.743 14.536 -24.293 1.00 92.19 567 ASP A N 1
ATOM 4400 C CA . ASP A 1 567 ? 11.767 15.396 -24.981 1.00 92.19 567 ASP A CA 1
ATOM 4401 C C . ASP A 1 567 ? 11.190 16.489 -24.068 1.00 92.19 567 ASP A C 1
ATOM 4403 O O . ASP A 1 567 ? 10.292 17.226 -24.471 1.00 92.19 567 ASP A O 1
ATOM 4407 N N . ALA A 1 568 ? 11.673 16.585 -22.824 1.00 88.50 568 ALA A N 1
ATOM 4408 C CA . ALA A 1 568 ? 11.084 17.415 -21.771 1.00 88.50 568 ALA A CA 1
ATOM 4409 C C . ALA A 1 568 ? 9.590 17.113 -21.501 1.00 88.50 568 ALA A C 1
ATOM 4411 O O . ALA A 1 568 ? 8.863 17.949 -20.967 1.00 88.50 568 ALA A O 1
ATOM 4412 N N . ARG A 1 569 ? 9.132 15.893 -21.823 1.00 85.19 569 ARG A N 1
ATOM 4413 C CA . ARG A 1 569 ? 7.794 15.374 -21.482 1.00 85.19 569 ARG A CA 1
ATOM 4414 C C . ARG A 1 569 ? 7.713 14.885 -20.031 1.00 85.19 569 ARG A C 1
ATOM 4416 O O . ARG A 1 569 ? 6.613 14.723 -19.508 1.00 85.19 569 ARG A O 1
ATOM 4423 N N . SER A 1 570 ? 8.852 14.647 -19.378 1.00 83.75 570 SER A N 1
ATOM 4424 C CA . SER A 1 570 ? 8.945 14.240 -17.971 1.00 83.75 570 SER A CA 1
ATOM 4425 C C . SER A 1 570 ? 10.127 14.907 -17.252 1.00 83.75 570 SER A C 1
ATOM 4427 O O . SER A 1 570 ? 11.102 15.341 -17.872 1.00 83.75 570 SER A O 1
ATOM 4429 N N . SER A 1 571 ? 10.051 14.991 -15.917 1.00 76.31 571 SER A N 1
ATOM 4430 C CA . SER A 1 571 ? 11.203 15.375 -15.095 1.00 76.31 571 SER A CA 1
ATOM 4431 C C . SER A 1 571 ? 12.123 14.171 -14.881 1.00 76.31 571 SER A C 1
ATOM 4433 O O . SER A 1 571 ? 11.671 13.062 -14.573 1.00 76.31 571 SER A O 1
ATOM 4435 N N . GLY A 1 572 ? 13.434 14.390 -14.997 1.00 77.12 572 GLY A N 1
ATOM 4436 C CA . GLY A 1 572 ? 14.415 13.309 -14.882 1.00 77.12 572 GLY A CA 1
ATOM 4437 C C . GLY A 1 572 ? 14.563 12.747 -13.465 1.00 77.12 572 GLY A C 1
ATOM 4438 O O . GLY A 1 572 ? 15.076 11.648 -13.300 1.00 77.12 572 GLY A O 1
ATOM 4439 N N . GLN A 1 573 ? 14.034 13.427 -12.440 1.00 79.88 573 GLN A N 1
ATOM 4440 C CA . GLN A 1 573 ? 14.093 12.982 -11.040 1.00 79.88 573 GLN A CA 1
ATOM 4441 C C . GLN A 1 573 ? 13.486 11.596 -10.820 1.00 79.88 573 GLN A C 1
ATOM 4443 O O . GLN A 1 573 ? 14.025 10.786 -10.065 1.00 79.88 573 GLN A O 1
ATOM 4448 N N . SER A 1 574 ? 12.337 11.339 -11.448 1.00 72.19 574 SER A N 1
ATOM 4449 C CA . SER A 1 574 ? 11.648 10.055 -11.333 1.00 72.19 574 SER A CA 1
ATOM 4450 C C . SER A 1 574 ? 12.471 8.960 -12.012 1.00 72.19 574 SER A C 1
ATOM 4452 O O . SER A 1 574 ? 12.871 8.000 -11.357 1.00 72.19 574 SER A O 1
ATOM 4454 N N . TRP A 1 575 ? 12.819 9.165 -13.283 1.00 85.12 575 TRP A N 1
ATOM 4455 C CA . TRP A 1 575 ? 13.656 8.273 -14.082 1.00 85.12 575 TRP A CA 1
ATOM 4456 C C . TRP A 1 575 ? 14.998 7.952 -13.405 1.00 85.12 575 TRP A C 1
ATOM 4458 O O . TRP A 1 575 ? 15.349 6.781 -13.258 1.00 85.12 575 TRP A O 1
ATOM 4468 N N . GLY A 1 576 ? 15.691 8.962 -12.870 1.00 80.50 576 GLY A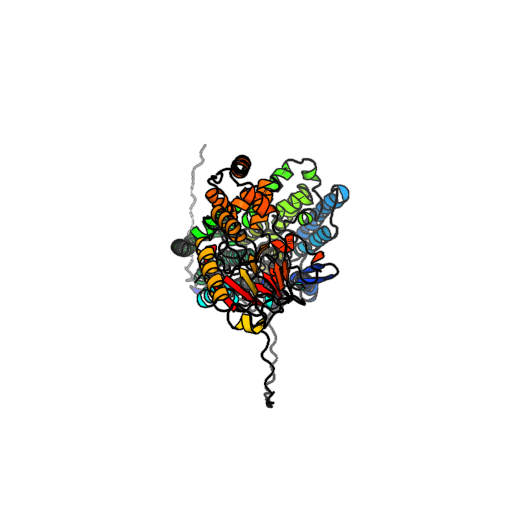 N 1
ATOM 4469 C CA . GLY A 1 576 ? 16.947 8.809 -12.137 1.00 80.50 576 GLY A CA 1
ATOM 4470 C C . GLY A 1 576 ? 16.862 7.801 -10.990 1.00 80.50 576 GLY A C 1
ATOM 4471 O O . GLY A 1 576 ? 17.738 6.945 -10.862 1.00 80.50 576 GLY A O 1
ATOM 4472 N N . ARG A 1 577 ? 15.775 7.837 -10.205 1.00 73.19 577 ARG A N 1
ATOM 4473 C CA . ARG A 1 577 ? 15.533 6.903 -9.084 1.00 73.19 577 ARG A CA 1
ATOM 4474 C C . ARG A 1 577 ? 15.140 5.498 -9.527 1.00 73.19 577 ARG A C 1
ATOM 4476 O O . ARG A 1 577 ? 15.373 4.551 -8.782 1.00 73.19 577 ARG A O 1
ATOM 4483 N N . TYR A 1 578 ? 14.561 5.354 -10.715 1.00 73.88 578 TYR A N 1
ATOM 4484 C CA . TYR A 1 578 ? 14.204 4.051 -11.280 1.00 73.88 578 TYR A CA 1
ATOM 4485 C C . TYR A 1 578 ? 15.380 3.341 -11.965 1.00 73.88 578 TYR A C 1
ATOM 4487 O O . TYR A 1 578 ? 15.231 2.199 -12.392 1.00 73.88 578 TYR A O 1
ATOM 4495 N N . GLY A 1 579 ? 16.560 3.966 -11.992 1.00 84.06 579 GLY A N 1
ATOM 4496 C CA . GLY A 1 579 ? 17.795 3.408 -12.541 1.00 84.06 579 GLY A CA 1
ATOM 4497 C C . GLY A 1 579 ? 18.456 4.308 -13.586 1.00 84.06 579 GLY A C 1
ATOM 4498 O O . GLY A 1 579 ? 19.595 4.034 -13.964 1.00 84.06 579 GLY A O 1
ATOM 4499 N N . GLY A 1 580 ? 17.812 5.414 -13.976 1.00 91.25 580 GLY A N 1
ATOM 4500 C CA . GLY A 1 580 ? 18.336 6.394 -14.932 1.00 91.25 580 GLY A CA 1
ATOM 4501 C C . GLY A 1 580 ? 19.696 6.979 -14.553 1.00 91.25 580 GLY A C 1
ATOM 4502 O O . GLY A 1 580 ? 20.484 7.304 -15.434 1.00 91.25 580 GLY A O 1
ATOM 4503 N N . ALA A 1 581 ? 20.038 7.033 -13.260 1.00 92.38 581 ALA A N 1
ATOM 4504 C CA . ALA A 1 581 ? 21.356 7.483 -12.802 1.00 92.38 581 ALA A CA 1
ATOM 4505 C C . ALA A 1 581 ? 22.513 6.647 -13.383 1.00 92.38 581 ALA A C 1
ATOM 4507 O O . ALA A 1 581 ? 23.551 7.187 -13.760 1.00 92.38 581 ALA A O 1
ATOM 4508 N N . THR A 1 582 ? 22.325 5.330 -13.501 1.00 94.94 582 THR A N 1
ATOM 4509 C CA . THR A 1 582 ? 23.329 4.440 -14.112 1.00 94.94 582 THR A CA 1
ATOM 4510 C C . THR A 1 582 ? 23.420 4.625 -15.625 1.00 94.94 582 THR A C 1
ATOM 4512 O O . THR A 1 582 ? 24.516 4.584 -16.179 1.00 94.94 582 THR A O 1
ATOM 4515 N N . THR A 1 583 ? 22.304 4.946 -16.286 1.00 97.69 583 THR A N 1
ATOM 4516 C CA . THR A 1 583 ? 22.299 5.305 -17.707 1.00 97.69 583 THR A CA 1
ATOM 4517 C C . THR A 1 583 ? 23.030 6.619 -17.946 1.00 97.69 583 THR A C 1
ATOM 4519 O O . THR A 1 583 ? 23.919 6.649 -18.792 1.00 97.69 583 THR A O 1
ATOM 4522 N N . LEU A 1 584 ? 22.751 7.664 -17.157 1.00 97.69 584 LEU A N 1
ATOM 4523 C CA . LEU A 1 584 ? 23.505 8.924 -17.189 1.00 97.69 584 LEU A CA 1
ATOM 4524 C C . LEU A 1 584 ? 25.010 8.668 -17.054 1.00 97.69 584 LEU A C 1
ATOM 4526 O O . LEU A 1 584 ? 25.786 9.100 -17.905 1.00 97.69 584 LEU A O 1
ATOM 4530 N N . ALA A 1 585 ? 25.404 7.887 -16.044 1.00 95.88 585 ALA A N 1
ATOM 4531 C CA . ALA A 1 585 ? 26.801 7.542 -15.809 1.00 95.88 585 ALA A CA 1
ATOM 4532 C C . ALA A 1 585 ? 27.434 6.802 -17.000 1.00 95.88 585 ALA A C 1
ATOM 4534 O O . ALA A 1 585 ? 28.569 7.104 -17.364 1.00 95.88 585 ALA A O 1
ATOM 4535 N N . SER A 1 586 ? 26.702 5.889 -17.652 1.00 98.00 586 SER A N 1
ATOM 4536 C CA . SER A 1 586 ? 27.200 5.157 -18.828 1.00 98.00 586 SER A CA 1
ATOM 4537 C C . SER A 1 586 ? 27.469 6.053 -20.045 1.00 98.00 586 SER A C 1
ATOM 4539 O O . SER A 1 586 ? 28.331 5.718 -20.854 1.00 98.00 586 SER A O 1
ATOM 4541 N N . TYR A 1 587 ? 26.792 7.206 -20.136 1.00 97.94 587 TYR A N 1
ATOM 4542 C CA . TYR A 1 587 ? 27.028 8.257 -21.136 1.00 97.94 587 TYR A CA 1
ATOM 4543 C C . TYR A 1 587 ? 28.008 9.345 -20.655 1.00 97.94 587 TYR A C 1
ATOM 4545 O O . TYR A 1 587 ? 28.206 10.344 -21.342 1.00 97.94 587 TYR A O 1
ATOM 4553 N N . GLY A 1 588 ? 28.618 9.190 -19.475 1.00 96.81 588 GLY A N 1
ATOM 4554 C CA . GLY A 1 588 ? 29.544 10.175 -18.910 1.00 96.81 588 GLY A CA 1
ATOM 4555 C C . GLY A 1 588 ? 28.871 11.425 -18.330 1.00 96.81 588 GLY A C 1
ATOM 4556 O O . GLY A 1 588 ? 29.540 12.435 -18.120 1.00 96.81 588 GLY A O 1
ATOM 4557 N N . VAL A 1 589 ? 27.566 11.374 -18.054 1.00 97.31 589 VAL A N 1
ATOM 4558 C CA . VAL A 1 589 ? 26.800 12.484 -17.474 1.00 97.31 589 VAL A CA 1
ATOM 4559 C C . VAL A 1 589 ? 26.586 12.248 -15.983 1.00 97.31 589 VAL A C 1
ATOM 4561 O O . VAL A 1 589 ? 26.174 11.170 -15.552 1.00 97.31 589 VAL A O 1
ATOM 4564 N N . ALA A 1 590 ? 26.848 13.270 -15.171 1.00 92.19 590 ALA A N 1
ATOM 4565 C CA . ALA A 1 590 ? 26.601 13.204 -13.738 1.00 92.19 590 ALA A CA 1
ATOM 4566 C C . ALA A 1 590 ? 25.100 13.307 -13.427 1.00 92.19 590 ALA A C 1
ATOM 4568 O O . ALA A 1 590 ? 24.364 14.080 -14.043 1.00 92.19 590 ALA A O 1
ATOM 4569 N N . THR A 1 591 ? 24.651 12.551 -12.424 1.00 91.50 591 THR A N 1
ATOM 4570 C CA . THR A 1 591 ? 23.302 12.722 -11.872 1.00 91.50 591 THR A CA 1
ATOM 4571 C C . THR A 1 591 ? 23.274 13.997 -11.023 1.00 91.50 591 THR A C 1
ATOM 4573 O O . THR A 1 591 ? 24.147 14.154 -10.168 1.00 91.50 591 THR A O 1
ATOM 4576 N N . PRO A 1 592 ? 22.311 14.910 -11.228 1.00 88.69 592 PRO A N 1
ATOM 4577 C CA . PRO A 1 592 ? 22.263 16.163 -10.491 1.00 88.69 592 PRO A CA 1
ATOM 4578 C C . PRO A 1 592 ? 21.787 15.929 -9.054 1.00 88.69 592 PRO A C 1
ATOM 4580 O O . PRO A 1 592 ? 20.885 15.129 -8.800 1.00 88.69 592 PRO A O 1
ATOM 4583 N N . GLU A 1 593 ? 22.375 16.664 -8.111 1.00 79.94 593 GLU A N 1
ATOM 4584 C CA . GLU A 1 593 ? 22.025 16.581 -6.686 1.00 79.94 593 GLU A CA 1
ATOM 4585 C C . GLU A 1 593 ? 20.736 17.345 -6.350 1.00 79.94 593 GLU A C 1
ATOM 4587 O O . GLU A 1 593 ? 20.056 17.024 -5.374 1.00 79.94 593 GLU A O 1
ATOM 4592 N N . THR A 1 594 ? 20.378 18.342 -7.167 1.00 79.06 594 THR A N 1
ATOM 4593 C CA . THR A 1 594 ? 19.215 19.206 -6.945 1.00 79.06 594 THR A CA 1
ATOM 4594 C C . THR A 1 594 ? 18.109 18.983 -7.982 1.00 79.06 594 THR A C 1
ATOM 4596 O O . THR A 1 594 ? 18.385 18.601 -9.126 1.00 79.06 594 THR A O 1
ATOM 4599 N N . PRO A 1 595 ? 16.838 19.241 -7.615 1.00 72.19 595 PRO A N 1
ATOM 4600 C CA . PRO A 1 595 ? 15.700 19.208 -8.530 1.00 72.19 595 PRO A CA 1
ATOM 4601 C C . PRO A 1 595 ? 15.887 20.017 -9.817 1.00 72.19 595 PRO A C 1
ATOM 4603 O O . PRO A 1 595 ? 15.536 19.529 -10.890 1.00 72.19 595 PRO A O 1
ATOM 4606 N N . GLU A 1 596 ? 16.455 21.218 -9.705 1.00 78.44 596 GLU A N 1
ATOM 4607 C CA . GLU A 1 596 ? 16.647 22.180 -10.795 1.00 78.44 596 GLU A CA 1
ATOM 4608 C C . GLU A 1 596 ? 17.778 21.754 -11.741 1.00 78.44 596 GLU A C 1
ATOM 4610 O O . GLU A 1 596 ? 17.769 22.086 -12.925 1.00 78.44 596 GLU A O 1
ATOM 4615 N N . GLY A 1 597 ? 18.739 20.965 -11.245 1.00 88.69 597 GLY A N 1
ATOM 4616 C CA . GLY A 1 597 ? 19.865 20.476 -12.039 1.00 88.69 597 GLY A CA 1
ATOM 4617 C C . GLY A 1 597 ? 19.458 19.513 -13.158 1.00 88.69 597 GLY A C 1
ATOM 4618 O O . GLY A 1 597 ? 20.208 19.341 -14.115 1.00 88.69 597 GLY A O 1
ATOM 4619 N N . TRP A 1 598 ? 18.258 18.927 -13.093 1.00 89.81 598 TRP A N 1
ATOM 4620 C CA . TRP A 1 598 ? 17.764 17.989 -14.105 1.00 89.81 598 TRP A CA 1
ATOM 4621 C C . TRP A 1 598 ? 17.565 18.607 -15.485 1.00 89.81 598 TRP A C 1
ATOM 4623 O O . TRP A 1 598 ? 17.703 17.895 -16.479 1.00 89.81 598 TRP A O 1
ATOM 4633 N N . ASP A 1 599 ? 17.296 19.908 -15.568 1.00 88.69 599 ASP A N 1
ATOM 4634 C CA . ASP A 1 599 ? 17.172 20.593 -16.854 1.00 88.69 599 ASP A CA 1
ATOM 4635 C C . ASP A 1 599 ? 18.539 20.720 -17.537 1.00 88.69 599 ASP A C 1
ATOM 4637 O O . ASP A 1 599 ? 18.666 20.443 -18.727 1.00 88.69 599 ASP A O 1
ATOM 4641 N N . VAL A 1 600 ? 19.583 21.033 -16.763 1.00 92.12 600 VAL A N 1
ATOM 4642 C CA . VAL A 1 600 ? 20.971 21.081 -17.247 1.00 92.12 600 VAL A CA 1
ATOM 4643 C C . VAL A 1 600 ? 21.456 19.684 -17.630 1.00 92.12 600 VAL A C 1
ATOM 4645 O O . VAL A 1 600 ? 22.012 19.499 -18.711 1.00 92.12 600 VAL A O 1
ATOM 4648 N N . THR A 1 601 ? 21.198 18.683 -16.785 1.00 95.31 601 THR A N 1
ATOM 4649 C CA . THR A 1 601 ? 21.525 17.278 -17.069 1.00 95.31 601 THR A CA 1
ATOM 4650 C C . THR A 1 601 ? 20.843 16.780 -18.340 1.00 95.31 601 THR A C 1
ATOM 4652 O O . THR A 1 601 ? 21.446 16.008 -19.081 1.00 95.31 601 THR A O 1
ATOM 4655 N N . ARG A 1 602 ? 19.612 17.222 -18.633 1.00 95.50 602 ARG A N 1
ATOM 4656 C CA . ARG A 1 602 ? 18.918 16.873 -19.882 1.00 95.50 602 ARG A CA 1
ATOM 4657 C C . ARG A 1 602 ? 19.691 17.364 -21.098 1.00 95.50 602 ARG A C 1
ATOM 4659 O O . ARG A 1 602 ? 19.914 16.581 -22.014 1.00 95.50 602 ARG A O 1
ATOM 4666 N N . GLU A 1 603 ? 20.109 18.628 -21.101 1.00 95.31 603 GLU A N 1
ATOM 4667 C CA . GLU A 1 603 ? 20.863 19.201 -22.222 1.00 95.31 603 GLU A CA 1
ATOM 4668 C C . GLU A 1 603 ? 22.248 18.563 -22.363 1.00 95.31 603 GLU A C 1
ATOM 4670 O O . GLU A 1 603 ? 22.677 18.259 -23.474 1.00 95.31 603 GLU A O 1
ATOM 4675 N N . GLN A 1 604 ? 22.917 18.269 -21.244 1.00 97.06 604 GLN A N 1
ATOM 4676 C CA . GLN A 1 604 ? 24.172 17.516 -21.250 1.00 97.06 604 GLN A CA 1
ATOM 4677 C C . GLN A 1 604 ? 23.987 16.122 -21.852 1.00 97.06 604 GLN A C 1
ATOM 4679 O O . GLN A 1 604 ? 24.763 15.730 -22.717 1.00 97.06 604 GLN A O 1
ATOM 4684 N N . LEU A 1 605 ? 22.944 15.396 -21.439 1.00 97.44 605 LEU A N 1
ATOM 4685 C CA . LEU A 1 605 ? 22.635 14.073 -21.973 1.00 97.44 605 LEU A CA 1
ATOM 4686 C C . LEU A 1 605 ? 22.302 14.134 -23.468 1.00 97.44 605 LEU A C 1
ATOM 4688 O O . LEU A 1 605 ? 22.874 13.372 -24.240 1.00 97.44 605 LEU A O 1
ATOM 4692 N N . ARG A 1 606 ? 21.441 15.068 -23.893 1.00 96.56 606 ARG A N 1
ATOM 4693 C CA . ARG A 1 606 ? 21.119 15.301 -25.314 1.00 96.56 606 ARG A CA 1
ATOM 4694 C C . ARG A 1 606 ? 22.371 15.531 -26.160 1.00 96.56 606 ARG A C 1
ATOM 4696 O O . ARG A 1 606 ? 22.424 15.061 -27.288 1.00 96.56 606 ARG A O 1
ATOM 4703 N N . ALA A 1 607 ? 23.361 16.244 -25.624 1.00 96.94 607 ALA A N 1
ATOM 4704 C CA . ALA A 1 607 ? 24.591 16.555 -26.344 1.00 96.94 607 ALA A CA 1
ATOM 4705 C C . ALA A 1 607 ? 25.536 15.352 -26.508 1.00 96.94 607 ALA A C 1
ATOM 4707 O O . ALA A 1 607 ? 26.335 15.346 -27.442 1.00 96.94 607 ALA A O 1
ATOM 4708 N N . VAL A 1 608 ? 25.473 14.358 -25.613 1.00 97.62 608 VAL A N 1
ATOM 4709 C CA . VAL A 1 608 ? 26.401 13.210 -25.618 1.00 97.62 608 VAL A CA 1
ATOM 4710 C C . VAL A 1 608 ? 25.785 11.906 -26.122 1.00 97.62 608 VAL A C 1
ATOM 4712 O O . VAL A 1 608 ? 26.530 11.013 -26.519 1.00 97.62 608 VAL A O 1
ATOM 4715 N N . VAL A 1 609 ? 24.454 11.764 -26.116 1.00 98.06 609 VAL A N 1
ATOM 4716 C CA . VAL A 1 609 ? 23.784 10.577 -26.670 1.00 98.06 609 VAL A CA 1
ATOM 4717 C C . VAL A 1 609 ? 24.029 10.526 -28.186 1.00 98.06 609 VAL A C 1
ATOM 4719 O O . VAL A 1 609 ? 23.655 11.466 -28.891 1.00 98.06 609 VAL A O 1
ATOM 4722 N N . PRO A 1 610 ? 24.622 9.444 -28.727 1.00 98.25 610 PRO A N 1
ATOM 4723 C CA . PRO A 1 610 ? 24.834 9.315 -30.164 1.00 98.25 610 PRO A CA 1
ATOM 4724 C C . PRO A 1 610 ? 23.517 9.352 -30.946 1.00 98.25 610 PRO A C 1
ATOM 4726 O O . PRO A 1 610 ? 22.528 8.734 -30.548 1.00 98.25 610 PRO A O 1
ATOM 4729 N N . ALA A 1 611 ? 23.521 9.988 -32.121 1.00 97.56 611 ALA A N 1
ATOM 4730 C CA . ALA A 1 611 ? 22.335 10.072 -32.981 1.00 97.56 611 ALA A CA 1
ATOM 4731 C C . ALA A 1 611 ? 21.771 8.689 -33.362 1.00 97.56 611 ALA A C 1
ATOM 4733 O O . ALA A 1 611 ? 20.556 8.520 -33.476 1.00 97.56 611 ALA A O 1
ATOM 4734 N N . ALA A 1 612 ? 22.642 7.686 -33.512 1.00 97.81 612 ALA A N 1
ATOM 4735 C CA . ALA A 1 612 ? 22.239 6.305 -33.762 1.00 97.81 612 ALA A CA 1
ATOM 4736 C C . ALA A 1 612 ? 21.450 5.701 -32.585 1.00 97.81 612 ALA A C 1
ATOM 4738 O O . ALA A 1 612 ? 20.484 4.977 -32.816 1.00 97.81 612 ALA A O 1
ATOM 4739 N N . HIS A 1 613 ? 21.809 6.034 -31.339 1.00 98.38 613 HIS A N 1
ATOM 4740 C CA . HIS A 1 613 ? 21.102 5.556 -30.147 1.00 98.38 613 HIS A CA 1
ATOM 4741 C C . HIS A 1 613 ? 19.720 6.195 -30.056 1.00 98.38 613 HIS A C 1
ATOM 4743 O O . HIS A 1 613 ? 18.733 5.481 -29.913 1.00 98.38 613 HIS A O 1
ATOM 4749 N N . ASP A 1 614 ? 19.637 7.522 -30.191 1.00 97.19 614 ASP A N 1
ATOM 4750 C CA . ASP A 1 614 ? 18.359 8.244 -30.146 1.00 97.19 614 ASP A CA 1
ATOM 4751 C C . ASP A 1 614 ? 17.408 7.771 -31.259 1.00 97.19 614 ASP A C 1
ATOM 4753 O O . ASP A 1 614 ? 16.254 7.435 -30.993 1.00 97.19 614 ASP A O 1
ATOM 4757 N N . THR A 1 615 ? 17.919 7.629 -32.489 1.00 97.75 615 THR A N 1
ATOM 4758 C CA . THR A 1 615 ? 17.140 7.107 -33.625 1.00 97.75 615 THR A CA 1
ATOM 4759 C C . THR A 1 615 ? 16.634 5.692 -33.356 1.00 97.75 615 THR A C 1
ATOM 4761 O O . THR A 1 615 ? 15.477 5.385 -33.638 1.00 97.75 615 THR A O 1
ATOM 4764 N N . TRP A 1 616 ? 17.482 4.823 -32.799 1.00 97.88 616 TRP A N 1
ATOM 4765 C CA . TRP A 1 616 ? 17.101 3.448 -32.498 1.00 97.88 616 TRP A CA 1
ATOM 4766 C C . TRP A 1 616 ? 16.042 3.365 -31.398 1.00 97.88 616 TRP A C 1
ATOM 4768 O O . TRP A 1 616 ? 15.025 2.712 -31.607 1.00 97.88 616 TRP A O 1
ATOM 4778 N N . LEU A 1 617 ? 16.234 4.073 -30.280 1.00 97.50 617 LEU A N 1
ATOM 4779 C CA . LEU A 1 617 ? 15.290 4.110 -29.157 1.00 97.50 617 LEU A CA 1
ATOM 4780 C C . LEU A 1 617 ? 13.900 4.595 -29.594 1.00 97.50 617 LEU A C 1
ATOM 4782 O O . LEU A 1 617 ? 12.887 4.038 -29.180 1.00 97.50 617 LEU A O 1
ATOM 4786 N N . ARG A 1 618 ? 13.845 5.607 -30.468 1.00 96.62 618 ARG A N 1
ATOM 4787 C CA . ARG A 1 618 ? 12.587 6.150 -31.011 1.00 96.62 618 ARG A CA 1
ATOM 4788 C C . ARG A 1 618 ? 11.937 5.259 -32.070 1.00 96.62 618 ARG A C 1
ATOM 4790 O O . ARG A 1 618 ? 10.766 5.456 -32.378 1.00 96.62 618 ARG A O 1
ATOM 4797 N N . GLY A 1 619 ? 12.688 4.317 -32.637 1.00 96.50 619 GLY A N 1
ATOM 4798 C CA . GLY A 1 619 ? 12.233 3.393 -33.676 1.00 96.50 619 GLY A CA 1
ATOM 4799 C C . GLY A 1 619 ? 11.859 1.999 -33.168 1.00 96.50 619 GLY A C 1
ATOM 4800 O O . GLY A 1 619 ? 11.673 1.106 -33.992 1.00 96.50 619 GLY A O 1
ATOM 4801 N N . LEU A 1 620 ? 11.802 1.781 -31.850 1.00 98.12 620 LEU A N 1
ATOM 4802 C CA . LEU A 1 620 ? 11.466 0.483 -31.262 1.00 98.12 620 LEU A CA 1
ATOM 4803 C C . LEU A 1 620 ? 9.997 0.109 -31.510 1.00 98.12 620 LEU A C 1
ATOM 4805 O O . LEU A 1 620 ? 9.094 0.929 -31.347 1.00 98.12 620 LEU A O 1
ATOM 4809 N N . ASP A 1 621 ? 9.759 -1.158 -31.855 1.00 97.88 621 ASP A N 1
ATOM 4810 C CA . ASP A 1 621 ? 8.409 -1.690 -32.047 1.00 97.88 621 ASP A CA 1
ATOM 4811 C C . ASP A 1 621 ? 7.673 -1.758 -30.695 1.00 97.88 621 ASP A C 1
ATOM 4813 O O . ASP A 1 621 ? 8.251 -2.107 -29.673 1.00 97.88 621 ASP A O 1
ATOM 4817 N N . HIS A 1 622 ? 6.369 -1.488 -30.641 1.00 97.19 622 HIS A N 1
ATOM 4818 C CA . HIS A 1 622 ? 5.620 -1.648 -29.380 1.00 97.19 622 HIS A CA 1
ATOM 4819 C C . HIS A 1 622 ? 5.356 -3.121 -29.035 1.00 97.19 622 HIS A C 1
ATOM 4821 O O . HIS A 1 622 ? 5.238 -3.494 -27.869 1.00 97.19 622 HIS A O 1
ATOM 4827 N N . TYR A 1 623 ? 5.227 -3.948 -30.069 1.00 97.62 623 TYR A N 1
ATOM 4828 C CA . TYR A 1 623 ? 5.103 -5.395 -29.994 1.00 97.62 623 TYR A CA 1
ATOM 4829 C C . TYR A 1 623 ? 5.463 -5.998 -31.355 1.00 97.62 623 TYR A C 1
ATOM 4831 O O . TYR A 1 623 ? 5.413 -5.317 -32.379 1.00 97.62 623 TYR A O 1
ATOM 4839 N N . ILE A 1 624 ? 5.784 -7.289 -31.377 1.00 97.62 624 ILE A N 1
ATOM 4840 C CA . ILE A 1 624 ? 6.073 -8.048 -32.601 1.00 97.62 624 ILE A CA 1
ATOM 4841 C C . ILE A 1 624 ? 5.201 -9.300 -32.609 1.00 97.62 624 ILE A C 1
ATOM 4843 O O . ILE A 1 624 ? 5.112 -9.988 -31.597 1.00 97.62 624 ILE A O 1
ATOM 4847 N N . VAL A 1 625 ? 4.583 -9.616 -33.746 1.00 96.50 625 VAL A N 1
ATOM 4848 C CA . VAL A 1 625 ? 3.814 -10.855 -33.943 1.00 96.50 625 VAL A CA 1
ATOM 4849 C C . VAL A 1 625 ? 4.548 -11.734 -34.948 1.00 96.50 625 VAL A C 1
ATOM 4851 O O . VAL A 1 625 ? 4.944 -11.254 -36.008 1.00 96.50 625 VAL A O 1
ATOM 4854 N N . GLN A 1 626 ? 4.722 -13.013 -34.617 1.00 96.25 626 GLN A N 1
ATOM 4855 C CA . GLN A 1 626 ? 5.331 -14.013 -35.496 1.00 96.25 626 GLN A CA 1
ATOM 4856 C C . GLN A 1 626 ? 4.670 -15.375 -35.256 1.00 96.25 626 GLN A C 1
ATOM 4858 O O . GLN A 1 626 ? 4.705 -15.894 -34.142 1.00 96.25 626 GLN A O 1
ATOM 4863 N N . GLY A 1 627 ? 4.061 -15.966 -36.288 1.00 93.38 627 GLY A N 1
ATOM 4864 C CA . GLY A 1 627 ? 3.238 -17.169 -36.119 1.00 93.38 627 GLY A CA 1
ATOM 4865 C C . GLY A 1 627 ? 2.111 -16.927 -35.108 1.00 93.38 627 GLY A C 1
ATOM 4866 O O . GLY A 1 627 ? 1.364 -15.956 -35.225 1.00 93.38 627 GLY A O 1
ATOM 4867 N N . ARG A 1 628 ? 2.023 -17.778 -34.081 1.00 94.38 628 ARG A N 1
ATOM 4868 C CA . ARG A 1 628 ? 1.109 -17.621 -32.937 1.00 94.38 628 ARG A CA 1
ATOM 4869 C C . ARG A 1 628 ? 1.812 -17.112 -31.675 1.00 94.38 628 ARG A C 1
ATOM 4871 O O . ARG A 1 628 ? 1.379 -17.397 -30.558 1.00 94.38 628 ARG A O 1
ATOM 4878 N N . LEU A 1 629 ? 2.894 -16.357 -31.844 1.00 96.88 629 LEU A N 1
ATOM 4879 C CA . LEU A 1 629 ? 3.617 -15.678 -30.772 1.00 96.88 629 LEU A CA 1
ATOM 4880 C C . LEU A 1 629 ? 3.406 -14.171 -30.870 1.00 96.88 629 LEU A C 1
ATOM 4882 O O . LEU A 1 629 ? 3.413 -13.600 -31.963 1.00 96.88 629 LEU A O 1
ATOM 4886 N N . ILE A 1 630 ? 3.285 -13.525 -29.713 1.00 97.25 630 ILE A N 1
ATOM 4887 C CA . ILE A 1 630 ? 3.400 -12.074 -29.590 1.00 97.25 630 ILE A CA 1
ATOM 4888 C C . ILE A 1 630 ? 4.454 -11.726 -28.548 1.00 97.25 630 ILE A C 1
ATOM 4890 O O . ILE A 1 630 ? 4.404 -12.202 -27.417 1.00 97.25 630 ILE A O 1
ATOM 4894 N N . PHE A 1 631 ? 5.395 -10.878 -28.940 1.00 98.38 631 PHE A N 1
ATOM 4895 C CA . PHE A 1 631 ? 6.451 -10.351 -28.090 1.00 98.38 631 PHE A CA 1
ATOM 4896 C C . PHE A 1 631 ? 6.084 -8.928 -27.695 1.00 98.38 631 PHE A C 1
ATOM 4898 O O . PHE A 1 631 ? 5.865 -8.083 -28.562 1.00 98.38 631 PHE A O 1
ATOM 4905 N N . VAL A 1 632 ? 5.986 -8.671 -26.398 1.00 98.19 632 VAL A N 1
ATOM 4906 C CA . VAL A 1 632 ? 5.572 -7.381 -25.835 1.00 98.19 632 VAL A CA 1
ATOM 4907 C C . VAL A 1 632 ? 6.326 -7.148 -24.534 1.00 98.19 632 VAL A C 1
ATOM 4909 O O . VAL A 1 632 ? 6.646 -8.111 -23.850 1.00 98.19 632 VAL A O 1
ATOM 4912 N N . HIS A 1 633 ? 6.611 -5.900 -24.168 1.00 98.38 633 HIS A N 1
ATOM 4913 C CA . HIS A 1 633 ? 7.418 -5.637 -22.978 1.00 98.38 633 HIS A CA 1
ATOM 4914 C C . HIS A 1 633 ? 6.737 -6.071 -21.667 1.00 98.38 633 HIS A C 1
ATOM 4916 O O . HIS A 1 633 ? 7.221 -6.987 -21.006 1.00 98.38 633 HIS A O 1
ATOM 4922 N N . ALA A 1 634 ? 5.600 -5.469 -21.290 1.00 94.31 634 ALA A N 1
ATOM 4923 C CA . ALA A 1 634 ? 4.943 -5.782 -20.015 1.00 94.31 634 ALA A CA 1
ATOM 4924 C C . ALA A 1 634 ? 3.809 -6.807 -20.142 1.00 94.31 634 ALA A C 1
ATOM 4926 O O . ALA A 1 634 ? 3.708 -7.734 -19.338 1.00 94.31 634 ALA A O 1
ATOM 4927 N N . GLY A 1 635 ? 2.949 -6.649 -21.147 1.00 94.25 635 GLY A N 1
ATOM 4928 C CA . GLY A 1 635 ? 1.792 -7.515 -21.354 1.00 94.25 635 GLY A CA 1
ATOM 4929 C C . GLY A 1 635 ? 0.669 -6.828 -22.120 1.00 94.25 635 GLY A C 1
ATOM 4930 O O . GLY A 1 635 ? 0.824 -5.718 -22.624 1.00 94.25 635 GLY A O 1
ATOM 4931 N N . LEU A 1 636 ? -0.487 -7.488 -22.191 1.00 93.38 636 LEU A N 1
ATOM 4932 C CA . LEU A 1 636 ? -1.678 -6.977 -22.874 1.00 93.38 636 LEU A CA 1
ATOM 4933 C C . LEU A 1 636 ? -2.855 -6.937 -21.904 1.00 93.38 636 LEU A C 1
ATOM 4935 O O . LEU A 1 636 ? -3.035 -7.845 -21.094 1.00 93.38 636 LEU A O 1
ATOM 4939 N N . ARG A 1 637 ? -3.696 -5.905 -21.998 1.00 91.81 637 ARG A N 1
ATOM 4940 C CA . ARG A 1 637 ? -4.922 -5.823 -21.201 1.00 91.81 637 ARG A CA 1
ATOM 4941 C C . ARG A 1 637 ? -5.890 -6.941 -21.624 1.00 91.81 637 ARG A C 1
ATOM 4943 O O . ARG A 1 637 ? -6.294 -6.948 -22.791 1.00 91.81 637 ARG A O 1
ATOM 4950 N N . PRO A 1 638 ? -6.302 -7.844 -20.713 1.00 86.44 638 PRO A N 1
ATOM 4951 C CA . PRO A 1 638 ? -7.225 -8.927 -21.048 1.00 86.44 638 PRO A CA 1
ATOM 4952 C C . PRO A 1 638 ? -8.567 -8.409 -21.574 1.00 86.44 638 PRO A C 1
ATOM 4954 O O . PRO A 1 638 ? -9.084 -7.395 -21.099 1.00 86.44 638 PRO A O 1
ATOM 4957 N N . GLY A 1 639 ? -9.136 -9.108 -22.558 1.00 84.75 639 GLY A N 1
ATOM 4958 C CA . GLY A 1 639 ? -10.419 -8.750 -23.175 1.00 84.75 639 GLY A CA 1
ATOM 4959 C C . GLY A 1 639 ? -10.380 -7.522 -24.094 1.00 84.75 639 GLY A C 1
ATOM 4960 O O . GLY A 1 639 ? -11.428 -7.094 -24.577 1.00 84.75 639 GLY A O 1
ATOM 4961 N N . VAL A 1 640 ? -9.200 -6.948 -24.352 1.00 87.56 640 VAL A N 1
ATOM 4962 C CA . VAL A 1 640 ? -9.019 -5.828 -25.284 1.00 87.56 640 VAL A CA 1
ATOM 4963 C C . VAL A 1 640 ? -8.277 -6.323 -26.535 1.00 87.56 640 VAL A C 1
ATOM 4965 O O . VAL A 1 640 ? -7.196 -6.894 -26.398 1.00 87.56 640 VAL A O 1
ATOM 4968 N N . PRO A 1 641 ? -8.816 -6.110 -27.753 1.00 87.69 641 PRO A N 1
ATOM 4969 C CA . PRO A 1 641 ? -8.116 -6.446 -28.996 1.00 87.69 641 PRO A CA 1
ATOM 4970 C C . PRO A 1 641 ? -6.746 -5.766 -29.092 1.00 87.69 641 PRO A C 1
ATOM 4972 O O . PRO A 1 641 ? -6.591 -4.644 -28.604 1.00 87.69 641 PRO A O 1
ATOM 4975 N N . LEU A 1 642 ? -5.775 -6.419 -29.735 1.00 88.88 642 LEU A N 1
ATOM 4976 C CA . LEU A 1 642 ? -4.374 -5.981 -29.814 1.00 88.88 642 LEU A CA 1
ATOM 4977 C C . LEU A 1 642 ? -4.226 -4.539 -30.339 1.00 88.88 642 LEU A C 1
ATOM 4979 O O . LEU A 1 642 ? -3.496 -3.726 -29.785 1.00 88.88 642 LEU A O 1
ATOM 4983 N N . GLU A 1 643 ? -5.019 -4.186 -31.338 1.00 88.69 643 GLU A N 1
ATOM 4984 C CA . GLU A 1 643 ? -5.049 -2.908 -32.053 1.00 88.69 643 GLU A CA 1
ATOM 4985 C C . GLU A 1 643 ? -5.651 -1.783 -31.199 1.00 88.69 643 GLU A C 1
ATOM 4987 O O . GLU A 1 643 ? -5.537 -0.604 -31.529 1.00 88.69 643 GLU A O 1
ATOM 4992 N N . LYS A 1 644 ? -6.323 -2.146 -30.100 1.00 90.75 644 LYS A N 1
ATOM 4993 C CA . LYS A 1 644 ? -6.945 -1.229 -29.135 1.00 90.75 644 LYS A CA 1
ATOM 4994 C C . LYS A 1 644 ? -6.195 -1.183 -27.805 1.00 90.75 644 LYS A C 1
ATOM 4996 O O . LYS A 1 644 ? -6.661 -0.528 -26.868 1.00 90.75 644 LYS A O 1
ATOM 5001 N N . GLN A 1 645 ? -5.061 -1.873 -27.700 1.00 92.25 645 GLN A N 1
ATOM 5002 C CA . GLN A 1 645 ? -4.210 -1.817 -26.519 1.00 92.25 645 GLN A CA 1
ATOM 5003 C C . GLN A 1 645 ? -3.653 -0.405 -26.348 1.00 92.25 645 GLN A C 1
ATOM 5005 O O . GLN A 1 645 ? -3.264 0.264 -27.305 1.00 92.25 645 GLN A O 1
ATOM 5010 N N . ARG A 1 646 ? -3.631 0.076 -25.105 1.00 92.31 646 ARG A N 1
ATOM 5011 C CA . ARG A 1 646 ? -3.075 1.396 -24.793 1.00 92.31 646 ARG A CA 1
ATOM 5012 C C . ARG A 1 646 ? -1.584 1.260 -24.533 1.00 92.31 646 ARG A C 1
ATOM 5014 O O . ARG A 1 646 ? -1.167 0.306 -23.884 1.00 92.31 646 ARG A O 1
ATOM 5021 N N . MET A 1 647 ? -0.811 2.281 -24.904 1.00 91.25 647 MET A N 1
ATOM 5022 C CA . MET A 1 647 ? 0.638 2.304 -24.663 1.00 91.25 647 MET A CA 1
ATOM 5023 C C . MET A 1 647 ? 1.002 2.051 -23.198 1.00 91.25 647 MET A C 1
ATOM 5025 O O . MET A 1 647 ? 1.874 1.253 -22.881 1.00 91.25 647 MET A O 1
ATOM 5029 N N . LYS A 1 648 ? 0.256 2.684 -22.286 1.00 88.75 648 LYS A N 1
ATOM 5030 C CA . LYS A 1 648 ? 0.438 2.496 -20.846 1.00 88.75 648 LYS A CA 1
ATOM 5031 C C . LYS A 1 648 ? 0.300 1.029 -20.426 1.00 88.75 648 LYS A C 1
ATOM 5033 O O . LYS A 1 648 ? 0.994 0.606 -19.514 1.00 88.75 648 LYS A O 1
ATOM 5038 N N . ASP A 1 649 ? -0.597 0.274 -21.054 1.00 90.44 649 ASP A N 1
ATOM 5039 C CA . ASP A 1 649 ? -0.783 -1.137 -20.723 1.00 90.44 649 ASP A CA 1
ATOM 5040 C C . ASP A 1 649 ? 0.377 -1.970 -21.297 1.00 90.44 649 ASP A C 1
ATOM 5042 O O . ASP A 1 649 ? 1.008 -2.704 -20.548 1.00 90.44 649 ASP A O 1
ATOM 5046 N N . ILE A 1 650 ? 0.735 -1.757 -22.569 1.00 94.62 650 ILE A N 1
ATOM 5047 C CA . ILE A 1 650 ? 1.871 -2.418 -23.244 1.00 94.62 650 ILE A CA 1
ATOM 5048 C C . ILE A 1 650 ? 3.185 -2.285 -22.455 1.00 94.62 650 ILE A C 1
ATOM 5050 O O . ILE A 1 650 ? 3.956 -3.243 -22.380 1.00 94.62 650 ILE A O 1
ATOM 5054 N N . LEU A 1 651 ? 3.423 -1.112 -21.859 1.00 92.50 651 LEU A N 1
ATOM 5055 C CA . LEU A 1 651 ? 4.672 -0.790 -21.167 1.00 92.50 651 LEU A CA 1
ATOM 5056 C C . LEU A 1 651 ? 4.639 -1.024 -19.647 1.00 92.50 651 LEU A C 1
ATOM 5058 O O . LEU A 1 651 ? 5.692 -1.224 -19.059 1.00 92.50 651 LEU A O 1
ATOM 5062 N N . TYR A 1 652 ? 3.477 -0.980 -18.983 1.00 89.75 652 TYR A N 1
ATOM 5063 C CA . TYR A 1 652 ? 3.428 -0.952 -17.508 1.00 89.75 652 TYR A CA 1
ATOM 5064 C C . TYR A 1 652 ? 2.431 -1.922 -16.862 1.00 89.75 652 TYR A C 1
ATOM 5066 O O . TYR A 1 652 ? 2.316 -1.923 -15.631 1.00 89.75 652 TYR A O 1
ATOM 5074 N N . ILE A 1 653 ? 1.656 -2.703 -17.626 1.00 87.88 653 ILE A N 1
ATOM 5075 C CA . ILE A 1 653 ? 0.653 -3.593 -17.023 1.00 87.88 653 ILE A CA 1
ATOM 5076 C C . ILE A 1 653 ? 1.320 -4.687 -16.179 1.00 87.88 653 ILE A C 1
ATOM 5078 O O . ILE A 1 653 ? 2.342 -5.254 -16.557 1.00 87.88 653 ILE A O 1
ATOM 5082 N N . ARG A 1 654 ? 0.738 -4.983 -15.011 1.00 85.75 654 ARG A N 1
ATOM 5083 C CA . ARG A 1 654 ? 1.238 -6.017 -14.092 1.00 85.75 654 ARG A CA 1
ATOM 5084 C C . ARG A 1 654 ? 0.110 -6.925 -13.642 1.00 85.75 654 ARG A C 1
ATOM 5086 O O . ARG A 1 654 ? -0.315 -7.787 -14.399 1.00 85.75 654 ARG A O 1
ATOM 5093 N N . GLU A 1 655 ? -0.404 -6.718 -12.434 1.00 75.44 655 GLU A N 1
ATOM 5094 C CA . GLU A 1 655 ? -1.349 -7.622 -11.772 1.00 75.44 655 GLU A CA 1
ATOM 5095 C C . GLU A 1 655 ? -2.620 -7.876 -12.592 1.00 75.44 655 GLU A C 1
ATOM 5097 O O . GLU A 1 655 ? -3.098 -9.006 -12.621 1.00 75.44 655 GLU A O 1
ATOM 5102 N N . GLU A 1 656 ? -3.145 -6.883 -13.320 1.00 77.69 656 GLU A N 1
ATOM 5103 C CA . GLU A 1 656 ? -4.336 -7.098 -14.157 1.00 77.69 656 GLU A CA 1
ATOM 5104 C C . GLU A 1 656 ? -4.085 -8.082 -15.310 1.00 77.69 656 GLU A C 1
ATOM 5106 O O . GLU A 1 656 ? -5.006 -8.782 -15.728 1.00 77.69 656 GLU A O 1
ATOM 5111 N N . PHE A 1 657 ? -2.852 -8.148 -15.816 1.00 86.56 657 PHE A N 1
ATOM 5112 C CA . PHE A 1 657 ? -2.432 -9.090 -16.852 1.00 86.56 657 PHE A CA 1
ATOM 5113 C C . PHE A 1 657 ? -1.953 -10.418 -16.251 1.00 86.56 657 PHE A C 1
ATOM 5115 O O . PHE A 1 657 ? -2.386 -11.485 -16.675 1.00 86.56 657 PHE A O 1
ATOM 5122 N N . LEU A 1 658 ? -1.103 -10.368 -15.223 1.00 81.31 658 LEU A N 1
ATOM 5123 C CA . LEU A 1 658 ? -0.512 -11.554 -14.599 1.00 81.31 658 LEU A CA 1
ATOM 5124 C C . LEU A 1 658 ? -1.548 -12.389 -13.833 1.00 81.31 658 LEU A C 1
ATOM 5126 O O . LEU A 1 658 ? -1.466 -13.617 -13.827 1.00 81.31 658 LEU A O 1
ATOM 5130 N N . GLY A 1 659 ? -2.534 -11.744 -13.208 1.00 74.94 659 GLY A N 1
ATOM 5131 C CA . GLY A 1 659 ? -3.577 -12.398 -12.417 1.00 74.94 659 GLY A CA 1
ATOM 5132 C C . GLY A 1 659 ? -4.777 -12.903 -13.221 1.00 74.94 659 GLY A C 1
ATOM 5133 O O . GLY A 1 659 ? -5.649 -13.557 -12.650 1.00 74.94 659 GLY A O 1
ATOM 5134 N N . THR A 1 660 ? -4.842 -12.614 -14.523 1.00 72.88 660 THR A N 1
ATOM 5135 C CA . THR A 1 660 ? -5.972 -12.995 -15.379 1.00 72.88 660 THR A CA 1
ATOM 5136 C C . THR A 1 660 ? -5.544 -14.097 -16.350 1.00 72.88 660 THR A C 1
ATOM 5138 O O . THR A 1 660 ? -4.508 -13.950 -17.000 1.00 72.88 660 THR A O 1
ATOM 5141 N N . PRO A 1 661 ? -6.314 -15.193 -16.495 1.00 73.88 661 PRO A N 1
ATOM 5142 C CA . PRO A 1 661 ? -6.064 -16.177 -17.543 1.00 73.88 661 PRO A CA 1
ATOM 5143 C C . PRO A 1 661 ? -6.034 -15.515 -18.922 1.00 73.88 661 PRO A C 1
ATOM 5145 O O . PRO A 1 661 ? -6.910 -14.714 -19.256 1.00 73.88 661 PRO A O 1
ATOM 5148 N N . VAL A 1 662 ? -5.026 -15.854 -19.719 1.00 77.81 662 VAL A N 1
ATOM 5149 C CA . VAL A 1 662 ? -4.902 -15.351 -21.084 1.00 77.81 662 VAL A CA 1
ATOM 5150 C C . VAL A 1 662 ? -5.742 -16.241 -21.995 1.00 77.81 662 VAL A C 1
ATOM 5152 O O . VAL A 1 662 ? -5.331 -17.342 -22.346 1.00 77.81 662 VAL A O 1
ATOM 5155 N N . ASP A 1 663 ? -6.928 -15.758 -22.361 1.00 67.31 663 ASP A N 1
ATOM 5156 C CA . ASP A 1 663 ? -7.768 -16.357 -23.403 1.00 67.31 663 ASP A CA 1
ATOM 5157 C C . ASP A 1 663 ? -7.403 -15.721 -24.750 1.00 67.31 663 ASP A C 1
ATOM 5159 O O . ASP A 1 663 ? -8.055 -14.798 -25.242 1.00 67.31 663 ASP A O 1
ATOM 5163 N N . SER A 1 664 ? -6.238 -16.113 -25.259 1.00 73.69 664 SER A N 1
ATOM 5164 C CA . SER A 1 664 ? -5.681 -15.631 -26.517 1.00 73.69 664 SER A CA 1
ATOM 5165 C C . SER A 1 664 ? -5.216 -16.818 -27.335 1.00 73.69 664 SER A C 1
ATOM 5167 O O . SER A 1 664 ? -4.571 -17.736 -26.831 1.00 73.69 664 SER A O 1
ATOM 5169 N N . ASP A 1 665 ? -5.481 -16.742 -28.630 1.00 81.50 665 ASP A N 1
ATOM 5170 C CA . ASP A 1 665 ? -4.921 -17.647 -29.621 1.00 81.50 665 ASP A CA 1
ATOM 5171 C C . ASP A 1 665 ? -3.384 -17.542 -29.721 1.00 81.50 665 ASP A C 1
ATOM 5173 O O . ASP A 1 665 ? -2.723 -18.464 -30.209 1.00 81.50 665 ASP A O 1
ATOM 5177 N N . LEU A 1 666 ? -2.818 -16.431 -29.243 1.00 89.75 666 LEU A N 1
ATOM 5178 C CA . LEU A 1 666 ? -1.386 -16.150 -29.223 1.00 89.75 666 LEU A CA 1
ATOM 5179 C C . LEU A 1 666 ? -0.770 -16.460 -27.857 1.00 89.75 666 LEU A C 1
ATOM 5181 O O . LEU A 1 666 ? -1.318 -16.069 -26.825 1.00 89.75 666 LEU A O 1
ATOM 5185 N N . LEU A 1 667 ? 0.426 -17.049 -27.865 1.00 94.75 667 LEU A N 1
ATOM 5186 C CA . LEU A 1 667 ? 1.289 -17.112 -26.689 1.00 94.75 667 LEU A CA 1
ATOM 5187 C C . LEU A 1 667 ? 1.996 -15.761 -26.499 1.00 94.75 667 LEU A C 1
ATOM 5189 O O . LEU A 1 667 ? 2.762 -15.324 -27.360 1.00 94.75 667 LEU A O 1
ATOM 5193 N N . ILE A 1 668 ? 1.748 -15.118 -25.357 1.00 96.44 668 ILE A N 1
ATOM 5194 C CA . ILE A 1 668 ? 2.327 -13.816 -25.008 1.00 96.44 668 ILE A CA 1
ATOM 5195 C C . ILE A 1 668 ? 3.691 -14.015 -24.344 1.00 96.44 668 ILE A C 1
ATOM 5197 O O . ILE A 1 668 ? 3.783 -14.571 -23.251 1.00 96.44 668 ILE A O 1
ATOM 5201 N N . VAL A 1 669 ? 4.749 -13.538 -24.989 1.00 98.06 669 VAL A N 1
ATOM 5202 C CA . VAL A 1 669 ? 6.135 -13.576 -24.513 1.00 98.06 669 VAL A CA 1
ATOM 5203 C C . VAL A 1 669 ? 6.522 -12.176 -24.040 1.00 98.06 669 VAL A C 1
ATOM 5205 O O . VAL A 1 669 ? 6.464 -11.228 -24.823 1.00 98.06 669 VAL A O 1
ATOM 5208 N N . HIS A 1 670 ? 6.877 -12.032 -22.763 1.00 98.19 670 HIS A N 1
ATOM 5209 C CA . HIS A 1 670 ? 7.077 -10.719 -22.146 1.00 98.19 670 HIS A CA 1
ATOM 5210 C C . HIS A 1 670 ? 8.177 -10.681 -21.076 1.00 98.19 670 HIS A C 1
ATOM 5212 O O . HIS A 1 670 ? 8.804 -11.699 -20.775 1.00 98.19 670 HIS A O 1
ATOM 5218 N N . GLY A 1 671 ? 8.418 -9.493 -20.523 1.00 96.12 671 GLY A N 1
ATOM 5219 C CA . GLY A 1 671 ? 9.384 -9.192 -19.466 1.00 96.12 671 GLY A CA 1
ATOM 5220 C C . GLY A 1 671 ? 8.768 -8.358 -18.333 1.00 96.12 671 GLY A C 1
ATOM 5221 O O . GLY A 1 671 ? 7.668 -8.678 -17.858 1.00 96.12 671 GLY A O 1
ATOM 5222 N N . HIS A 1 672 ? 9.456 -7.288 -17.915 1.00 95.44 672 HIS A N 1
ATOM 5223 C CA . HIS A 1 672 ? 9.003 -6.198 -17.029 1.00 95.44 672 HIS A CA 1
ATOM 5224 C C . HIS A 1 672 ? 8.789 -6.514 -15.536 1.00 95.44 672 HIS A C 1
ATOM 5226 O O . HIS A 1 672 ? 8.997 -5.659 -14.664 1.00 95.44 672 HIS A O 1
ATOM 5232 N N . THR A 1 673 ? 8.246 -7.693 -15.209 1.00 88.88 673 THR A N 1
ATOM 5233 C CA . THR A 1 673 ? 7.957 -8.084 -13.818 1.00 88.88 673 THR A CA 1
ATOM 5234 C C . THR A 1 673 ? 8.926 -9.179 -13.368 1.00 88.88 673 THR A C 1
ATOM 5236 O O . THR A 1 673 ? 8.632 -10.362 -13.594 1.00 88.88 673 THR A O 1
ATOM 5239 N N . PRO A 1 674 ? 10.036 -8.814 -12.696 1.00 88.38 674 PRO A N 1
ATOM 5240 C CA . PRO A 1 674 ? 11.160 -9.717 -12.492 1.00 88.38 674 PRO A CA 1
ATOM 5241 C C . PRO A 1 674 ? 10.857 -10.838 -11.501 1.00 88.38 674 PRO A C 1
ATOM 5243 O O . PRO A 1 674 ? 10.170 -10.650 -10.490 1.00 88.38 674 PRO A O 1
ATOM 5246 N N . GLN A 1 675 ? 11.448 -12.001 -11.762 1.00 84.31 675 GLN A N 1
ATOM 5247 C CA . GLN A 1 675 ? 11.551 -13.137 -10.841 1.00 84.31 675 GLN A CA 1
ATOM 5248 C C . GLN A 1 675 ? 12.973 -13.691 -10.833 1.00 84.31 675 GLN A C 1
ATOM 5250 O O . GLN A 1 675 ? 13.816 -13.273 -11.611 1.00 84.31 675 GLN A O 1
ATOM 5255 N N . ASP A 1 676 ? 13.241 -14.699 -10.004 1.00 79.38 676 ASP A N 1
ATOM 5256 C CA . ASP A 1 676 ? 14.543 -15.377 -10.009 1.00 79.38 676 ASP A CA 1
ATOM 5257 C C . ASP A 1 676 ? 14.783 -16.217 -11.284 1.00 79.38 676 ASP A C 1
ATOM 5259 O O . ASP A 1 676 ? 15.924 -16.556 -11.599 1.00 79.38 676 ASP A O 1
ATOM 5263 N N . GLN A 1 677 ? 13.716 -16.597 -12.000 1.00 87.62 677 GLN A N 1
ATOM 5264 C CA . GLN A 1 677 ? 13.743 -17.441 -13.202 1.00 87.62 677 GLN A CA 1
ATOM 5265 C C . GLN A 1 677 ? 12.566 -17.111 -14.126 1.00 87.62 677 GLN A C 1
ATOM 5267 O O . GLN A 1 677 ? 11.555 -16.578 -13.669 1.00 87.62 677 GLN A O 1
ATOM 5272 N N . ALA A 1 678 ? 12.664 -17.516 -15.396 1.00 91.94 678 ALA A N 1
ATOM 5273 C CA . ALA A 1 678 ? 11.534 -17.485 -16.322 1.00 91.94 678 ALA A CA 1
ATOM 5274 C C . ALA A 1 678 ? 10.317 -18.235 -15.749 1.00 91.94 678 ALA A C 1
ATOM 5276 O O . ALA A 1 678 ? 10.438 -19.337 -15.198 1.00 91.94 678 ALA A O 1
ATOM 5277 N N . TYR A 1 679 ? 9.144 -17.625 -15.889 1.00 92.06 679 TYR A N 1
ATOM 5278 C CA . TYR A 1 679 ? 7.897 -18.093 -15.291 1.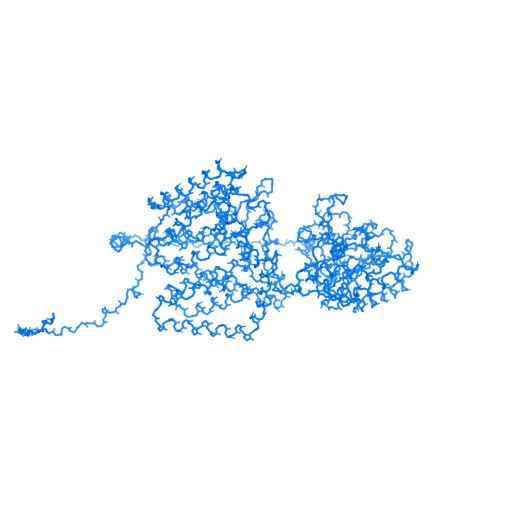00 92.06 679 TYR A CA 1
ATOM 5279 C C . TYR A 1 679 ? 6.710 -17.798 -16.203 1.00 92.06 679 TYR A C 1
ATOM 5281 O O . TYR A 1 679 ? 6.803 -16.978 -17.109 1.00 92.06 679 TYR A O 1
ATOM 5289 N N . GLY A 1 680 ? 5.573 -18.439 -15.971 1.00 90.06 680 GLY A N 1
ATOM 5290 C CA . GLY A 1 680 ? 4.380 -18.161 -16.758 1.00 90.06 680 GLY A CA 1
ATOM 5291 C C . GLY A 1 680 ? 3.173 -18.990 -16.361 1.00 90.06 680 GLY A C 1
ATOM 5292 O O . GLY A 1 680 ? 3.237 -19.831 -15.467 1.00 90.06 680 GLY A O 1
ATOM 5293 N N . ALA A 1 681 ? 2.083 -18.747 -17.073 1.00 87.94 681 ALA A N 1
ATOM 5294 C CA . ALA A 1 681 ? 0.770 -19.355 -16.889 1.00 87.94 681 ALA A CA 1
ATOM 5295 C C . ALA A 1 681 ? 0.205 -19.726 -18.277 1.00 87.94 681 ALA A C 1
ATOM 5297 O O . ALA A 1 681 ? 0.831 -19.380 -19.283 1.00 87.94 681 ALA A O 1
ATOM 5298 N N . PRO A 1 682 ? -0.949 -20.414 -18.395 1.00 87.00 682 PRO A N 1
ATOM 5299 C CA . PRO A 1 682 ? -1.524 -20.707 -19.708 1.00 87.00 682 PRO A CA 1
ATOM 5300 C C . PRO A 1 682 ? -1.615 -19.443 -20.577 1.00 87.00 682 PRO A C 1
ATOM 5302 O O . PRO A 1 682 ? -2.130 -18.419 -20.129 1.00 87.00 682 PRO A O 1
ATOM 5305 N N . GLY A 1 683 ? -1.066 -19.510 -21.793 1.00 90.06 683 GLY A N 1
ATOM 5306 C CA . GLY A 1 683 ? -1.081 -18.407 -22.760 1.00 90.06 683 GLY A CA 1
ATOM 5307 C C . GLY A 1 683 ? -0.037 -17.301 -22.548 1.00 90.06 683 GLY A C 1
ATOM 5308 O O . GLY A 1 683 ? 0.004 -16.374 -23.357 1.00 90.06 683 GLY A O 1
ATOM 5309 N N . ARG A 1 684 ? 0.842 -17.373 -21.532 1.00 94.25 684 ARG 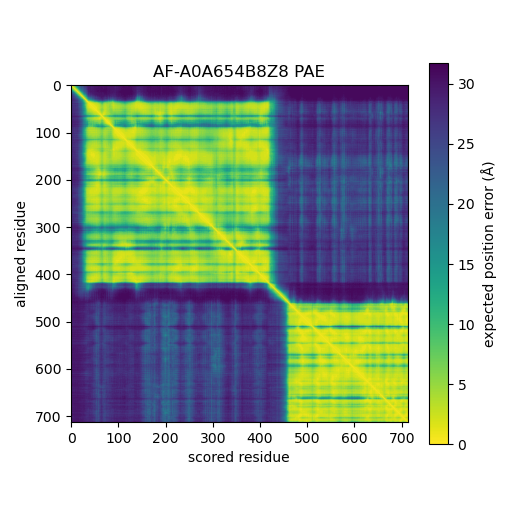A N 1
ATOM 5310 C CA . ARG A 1 684 ? 1.934 -16.392 -21.363 1.00 94.25 684 ARG A CA 1
ATOM 5311 C C . ARG A 1 684 ? 3.220 -16.937 -20.740 1.00 94.25 684 ARG A C 1
ATOM 5313 O O . ARG A 1 684 ? 3.194 -17.803 -19.868 1.00 94.25 684 ARG A O 1
ATOM 5320 N N . ILE A 1 685 ? 4.346 -16.341 -21.122 1.00 96.12 685 ILE A N 1
ATOM 5321 C CA . ILE A 1 685 ? 5.675 -16.577 -20.557 1.00 96.12 685 ILE A CA 1
ATOM 5322 C C . ILE A 1 685 ? 6.405 -15.255 -20.319 1.00 96.12 685 ILE A C 1
ATOM 5324 O O . ILE A 1 685 ? 6.535 -14.433 -21.222 1.00 96.12 685 ILE A O 1
ATOM 5328 N N . CYS A 1 686 ? 6.913 -15.083 -19.104 1.00 97.00 686 CYS A N 1
ATOM 5329 C CA . CYS A 1 686 ? 7.780 -13.989 -18.706 1.00 97.00 686 CYS A CA 1
ATOM 5330 C C . CYS A 1 686 ? 9.238 -14.458 -18.655 1.00 97.00 686 CYS A C 1
ATOM 5332 O O . CYS A 1 686 ? 9.551 -15.475 -18.025 1.00 97.00 686 CYS A O 1
ATOM 5334 N N . LEU A 1 687 ? 10.128 -13.702 -19.293 1.00 97.94 687 LEU A N 1
ATOM 5335 C CA . LEU A 1 687 ? 11.564 -13.980 -19.374 1.00 97.94 687 LEU A CA 1
ATOM 5336 C C . LEU A 1 687 ? 12.412 -13.023 -18.531 1.00 97.94 687 LEU A C 1
ATOM 5338 O O . LEU A 1 687 ? 13.635 -13.164 -18.506 1.00 97.94 687 LEU A O 1
ATOM 5342 N N . ASP A 1 688 ? 11.787 -12.093 -17.807 1.00 96.81 688 ASP A N 1
ATOM 5343 C CA . ASP A 1 688 ? 12.491 -11.222 -16.871 1.00 96.81 688 ASP A CA 1
ATOM 5344 C C . ASP A 1 688 ? 12.919 -12.005 -15.618 1.00 96.81 688 ASP A C 1
ATOM 5346 O O . ASP A 1 688 ? 12.169 -12.186 -14.652 1.00 96.81 688 ASP A O 1
ATOM 5350 N N . SER A 1 689 ? 14.162 -12.491 -15.648 1.00 92.44 689 SER A N 1
ATOM 5351 C CA . SER A 1 689 ? 14.829 -13.123 -14.509 1.00 92.44 689 SER A CA 1
ATOM 5352 C C . SER A 1 689 ? 15.618 -12.136 -13.638 1.00 92.44 689 SER A C 1
ATOM 5354 O O . SER A 1 689 ? 16.536 -12.539 -12.918 1.00 92.44 689 SER A O 1
ATOM 5356 N N . GLY A 1 690 ? 15.326 -10.833 -13.741 1.00 90.56 690 GLY A N 1
ATOM 5357 C CA . GLY A 1 690 ? 15.952 -9.782 -12.948 1.00 90.56 690 GLY A CA 1
ATOM 5358 C C . GLY A 1 690 ? 17.458 -9.679 -13.170 1.00 90.56 690 GLY A C 1
ATOM 5359 O O . GLY A 1 690 ? 18.207 -9.609 -12.195 1.00 90.56 690 GLY A O 1
ATOM 5360 N N . ALA A 1 691 ? 17.924 -9.689 -14.424 1.00 92.19 691 ALA A N 1
ATOM 5361 C CA . ALA A 1 691 ? 19.337 -9.846 -14.788 1.00 92.19 691 ALA A CA 1
ATOM 5362 C C . ALA A 1 691 ? 20.297 -8.909 -14.033 1.00 92.19 691 ALA A C 1
ATOM 5364 O O . ALA A 1 691 ? 21.354 -9.344 -13.561 1.00 92.19 691 ALA A O 1
ATOM 5365 N N . TYR A 1 692 ? 19.912 -7.642 -13.847 1.00 89.00 692 TYR A N 1
ATOM 5366 C CA . TYR A 1 692 ? 20.702 -6.660 -13.098 1.00 89.00 692 TYR A CA 1
ATOM 5367 C C . TYR A 1 692 ? 20.922 -7.056 -11.626 1.00 89.00 692 TYR A C 1
ATOM 5369 O O . TYR A 1 692 ? 21.983 -6.771 -11.078 1.00 89.00 692 TYR A O 1
ATOM 5377 N N . ALA A 1 693 ? 19.956 -7.741 -11.007 1.00 86.94 693 ALA A N 1
ATOM 5378 C CA . ALA A 1 693 ? 19.963 -8.111 -9.594 1.00 86.94 693 ALA A CA 1
ATOM 5379 C C . ALA A 1 693 ? 20.435 -9.553 -9.352 1.00 86.94 693 ALA A C 1
ATOM 5381 O O . ALA A 1 693 ? 21.203 -9.811 -8.428 1.00 86.94 693 ALA A O 1
ATOM 5382 N N . THR A 1 694 ? 19.990 -10.505 -10.173 1.00 87.19 694 THR A N 1
ATOM 5383 C CA . THR A 1 694 ? 20.257 -11.942 -9.992 1.00 87.19 694 THR A CA 1
ATOM 5384 C C . THR A 1 694 ? 21.567 -12.384 -10.645 1.00 87.19 694 THR A C 1
ATOM 5386 O O . THR A 1 694 ? 22.112 -13.446 -10.321 1.00 87.19 694 THR A O 1
ATOM 5389 N N . GLY A 1 695 ? 22.079 -11.596 -11.596 1.00 89.75 695 GLY A N 1
ATOM 5390 C CA . GLY A 1 695 ? 23.185 -12.012 -12.452 1.00 89.75 695 GLY A CA 1
ATOM 5391 C C . GLY A 1 695 ? 22.807 -13.144 -13.417 1.00 89.75 695 GLY A C 1
ATOM 5392 O O . GLY A 1 695 ? 23.694 -13.871 -13.866 1.00 89.75 695 GLY A O 1
ATOM 5393 N N . VAL A 1 696 ? 21.511 -13.345 -13.682 1.00 92.62 696 VAL A N 1
ATOM 5394 C CA . VAL A 1 696 ? 20.985 -14.332 -14.634 1.00 92.62 696 VAL A CA 1
ATOM 5395 C C . VAL A 1 696 ? 20.126 -13.616 -15.659 1.00 92.62 696 VAL A C 1
ATOM 5397 O O . VAL A 1 696 ? 19.095 -13.048 -15.310 1.00 92.62 696 VAL A O 1
ATOM 5400 N N . LEU A 1 697 ? 20.523 -13.693 -16.923 1.00 97.38 697 LEU A N 1
ATOM 5401 C CA . LEU A 1 697 ? 19.689 -13.295 -18.049 1.00 97.38 697 LEU A CA 1
ATOM 5402 C C . LEU A 1 697 ? 19.057 -14.546 -18.660 1.00 97.38 697 LEU A C 1
ATOM 5404 O O . LEU A 1 697 ? 19.775 -15.511 -18.932 1.00 97.38 697 LEU A O 1
ATOM 5408 N N . SER A 1 698 ? 17.738 -14.536 -18.848 1.00 97.56 698 SER A N 1
ATOM 5409 C CA . SER A 1 698 ? 16.986 -15.663 -19.404 1.00 97.56 698 SER A CA 1
ATOM 5410 C C . SER A 1 698 ? 16.557 -15.398 -20.843 1.00 97.56 698 SER A C 1
ATOM 5412 O O . SER A 1 698 ? 16.255 -14.268 -21.229 1.00 97.56 698 SER A O 1
ATOM 5414 N N . ALA A 1 699 ? 16.489 -16.473 -21.620 1.00 98.06 699 ALA A N 1
ATOM 5415 C CA . ALA A 1 699 ? 15.894 -16.496 -22.943 1.00 98.06 699 ALA A CA 1
ATOM 5416 C C . ALA A 1 699 ? 15.035 -17.744 -23.146 1.00 98.06 699 ALA A C 1
ATOM 5418 O O . ALA A 1 699 ? 15.211 -18.759 -22.469 1.00 98.06 699 ALA A O 1
ATOM 5419 N N . ALA A 1 700 ? 14.129 -17.678 -24.115 1.00 97.69 700 ALA A N 1
ATOM 5420 C CA . ALA A 1 700 ? 13.382 -18.828 -24.605 1.00 97.69 700 ALA A CA 1
ATOM 5421 C C . ALA A 1 700 ? 13.632 -19.025 -26.098 1.00 97.69 700 ALA A C 1
ATOM 5423 O O . ALA A 1 700 ? 13.584 -18.071 -26.870 1.00 97.69 700 ALA A O 1
ATOM 5424 N N . ARG A 1 701 ? 13.878 -20.274 -26.488 1.00 96.88 701 ARG A N 1
ATOM 5425 C CA . ARG A 1 701 ? 14.000 -20.731 -27.870 1.00 96.88 701 ARG A CA 1
ATOM 5426 C C . ARG A 1 701 ? 12.690 -21.376 -28.313 1.00 96.88 701 ARG A C 1
ATOM 5428 O O . ARG A 1 701 ? 12.179 -22.268 -27.629 1.00 96.88 701 ARG A O 1
ATOM 5435 N N . PHE A 1 702 ? 12.217 -20.966 -29.482 1.00 95.81 702 PHE A N 1
ATOM 5436 C CA . PHE A 1 702 ? 11.021 -21.449 -30.158 1.00 95.81 702 PHE A CA 1
ATOM 5437 C C . PHE A 1 702 ? 11.400 -21.921 -31.563 1.00 95.81 702 PHE A C 1
ATOM 5439 O O . PHE A 1 702 ? 11.958 -21.156 -32.344 1.00 95.81 702 PHE A O 1
ATOM 5446 N N . ASP A 1 703 ? 11.112 -23.177 -31.888 1.00 92.81 703 ASP A N 1
ATOM 5447 C CA . ASP A 1 703 ? 11.506 -23.809 -33.156 1.00 92.81 703 ASP A CA 1
ATOM 5448 C C . ASP A 1 703 ? 10.397 -24.692 -33.755 1.00 92.81 703 ASP A C 1
ATOM 5450 O O . ASP A 1 703 ? 10.666 -25.560 -34.579 1.00 92.81 703 ASP A O 1
ATOM 5454 N N . GLY A 1 704 ? 9.154 -24.516 -33.294 1.00 87.62 704 GLY A N 1
ATOM 5455 C CA . GLY A 1 704 ? 8.026 -25.407 -33.587 1.00 87.62 704 GLY A CA 1
ATOM 5456 C C . GLY A 1 704 ? 7.970 -26.663 -32.702 1.00 87.62 704 GLY A C 1
ATOM 5457 O O . GLY A 1 704 ? 6.975 -27.384 -32.732 1.00 87.62 704 GLY A O 1
ATOM 5458 N N . GLY A 1 705 ? 8.998 -26.918 -31.885 1.00 88.75 705 GLY A N 1
ATOM 5459 C CA . GLY A 1 705 ? 9.003 -27.928 -30.829 1.00 88.75 705 GLY A CA 1
ATOM 5460 C C . GLY A 1 705 ? 8.679 -27.354 -29.441 1.00 88.75 705 GLY A C 1
ATOM 5461 O O . GLY A 1 705 ? 8.244 -26.205 -29.312 1.00 88.75 705 GLY A O 1
ATOM 5462 N N . PRO A 1 706 ? 8.867 -28.149 -28.367 1.00 89.88 706 PRO A N 1
ATOM 5463 C CA . PRO A 1 706 ? 8.699 -27.668 -26.999 1.00 89.88 706 PRO A CA 1
ATOM 5464 C C . PRO A 1 706 ? 9.654 -26.516 -26.691 1.00 89.88 706 PRO A C 1
ATOM 5466 O O . PRO A 1 706 ? 10.837 -26.578 -27.036 1.00 89.88 706 PRO A O 1
ATOM 5469 N N . ILE A 1 707 ? 9.154 -25.498 -25.987 1.00 94.31 707 ILE A N 1
ATOM 5470 C CA . ILE A 1 707 ? 9.945 -24.321 -25.600 1.00 94.31 707 ILE A CA 1
ATOM 5471 C C . ILE A 1 707 ? 11.203 -24.761 -24.836 1.00 94.31 707 ILE A C 1
ATOM 5473 O O . ILE A 1 707 ? 11.119 -25.518 -23.868 1.00 94.31 707 ILE A O 1
ATOM 5477 N N . LYS A 1 708 ? 12.377 -24.248 -25.220 1.00 94.31 708 LYS A N 1
ATOM 5478 C CA . LYS A 1 708 ? 13.626 -24.465 -24.468 1.00 94.31 708 LYS A CA 1
ATOM 5479 C C . LYS A 1 708 ? 14.059 -23.175 -23.784 1.00 94.31 708 LYS A C 1
ATOM 5481 O O . LYS A 1 708 ? 14.189 -22.146 -24.438 1.00 94.31 708 LYS A O 1
ATOM 5486 N N . LEU A 1 709 ? 14.311 -23.231 -22.479 1.00 95.69 709 LEU A N 1
ATOM 5487 C CA . LEU A 1 709 ? 14.847 -22.099 -21.722 1.00 95.69 709 LEU A CA 1
ATOM 5488 C C . LEU A 1 709 ? 16.377 -22.105 -21.761 1.00 95.69 709 LEU A C 1
ATOM 5490 O O . LEU A 1 709 ? 17.008 -23.144 -21.571 1.00 95.69 709 LEU A O 1
ATOM 5494 N N . LEU A 1 710 ? 16.958 -20.931 -21.975 1.00 95.25 710 LEU A N 1
ATOM 5495 C CA . LEU A 1 710 ? 18.392 -20.668 -21.985 1.00 95.25 710 LEU A CA 1
ATOM 5496 C C . LEU A 1 710 ? 18.707 -19.604 -20.934 1.00 95.25 710 LEU A C 1
ATOM 5498 O O . LEU A 1 710 ? 17.887 -18.730 -20.660 1.00 95.25 710 LEU A O 1
ATOM 5502 N N . THR A 1 711 ? 19.904 -19.658 -20.356 1.00 95.44 711 THR A N 1
ATOM 5503 C CA . THR A 1 711 ? 20.367 -18.665 -19.379 1.00 95.44 711 THR A CA 1
ATOM 5504 C C . THR A 1 711 ? 21.765 -18.164 -19.713 1.00 95.44 711 THR A C 1
ATOM 5506 O O . THR A 1 711 ? 22.511 -18.803 -20.444 1.00 95.44 711 THR A O 1
ATOM 5509 N N . SER A 1 712 ? 22.184 -17.035 -19.150 1.00 92.75 712 SER A N 1
ATOM 5510 C CA . SER A 1 712 ? 23.584 -16.584 -19.224 1.00 92.75 712 SER A CA 1
ATOM 5511 C C . SER A 1 712 ? 24.549 -17.405 -18.349 1.00 92.75 712 SER A C 1
ATOM 5513 O O . SER A 1 712 ? 25.756 -17.167 -18.393 1.00 92.75 712 SER A O 1
ATOM 5515 N N . ARG A 1 713 ? 24.023 -18.328 -17.528 1.00 87.31 713 ARG A N 1
ATOM 5516 C CA . ARG A 1 713 ? 24.772 -19.258 -16.664 1.00 87.31 713 ARG A CA 1
ATOM 5517 C C . ARG A 1 713 ? 24.887 -20.647 -17.247 1.00 87.31 713 ARG A C 1
ATOM 5519 O O . ARG A 1 713 ? 23.842 -21.122 -17.750 1.00 87.31 713 ARG A O 1
#

Radius of gyration: 32.62 Å; Cα contacts (8 Å, |Δi|>4): 1140; chains: 1; bounding box: 65×88×119 Å

Foldseek 3Di:
DDDDDDDDDDDDDDDDPPPPDPPPPDDPVPDDDDDFDPLLVLLLVLLVLLLCLLFQQQFFWDFDPPGDTHRPSLVSNVCSVVCVCVRDNWDFDVLLVVLLCVLLVLLVCLFPPQAPDADPVLSVLLSSLSVLLRTAGAGAPVSLLVSLVVLLVVLLVLLVLLVVCVVCCVPPANVPDDAVPLVDDPSGTDPDADQWAALDVVDRHTQDCSRRHSDLLVSLQSLLLSLLSCLQPPLDLVSNLSSLLSSLSSSDCNSVVLCVVQVVLSLVPDDVVSSVVSVVSNVVSVVVCVVVCSCVSVVVCVCLCVDPPRPNVLQAPVLVVLLVVQVPDPSCQSNANHRPPVVVVPRQHHFQLSNCCRHRHNVSSCSVLVSLLCSQCPQWPTNSSSVSLSSCSRRPNGSSRNSNSSCCCSRGHHYHHDPPVVVVVSVVVPDDDDDDDDDDDDDDDDDDDDDDDDDDPPADSAKDFDPSQLVQAFAAFQVQAKEKEWAAAAQPPVLVVLQVVVVVVVCVVVPDRGDDAHEYEYQENQHFLDQASLVSLVVLVVVCVDPRYHYAYAYAPLLVLLVCLLVVVDQCPVSCVRGVQSVCVNLVQHDDPDSVCSVVSSVVCVVRRDPSSSVVSVPHHQWDDGRQEIRAEAAFQAPADPVRTDSCCRHPNDCNGRSDAHPGSHQYEYEDPEDCAWMHHNSYIYQRNVCSPNVKIKMWIHRSGRIDIDISD

Secondary structure (DSSP, 8-state):
---------------------GGG---TTSS-PPPPPHHHHHHHHHHHHHHHHHHHSTTBEEE-GGG-EEETHHHHHHHHHHHHHHHS-PEE-HHHHHHHHHHHHHHHHIIIII-SS--HHHHHHHHHHHGGGGEEEEE-HHHHHHHHHHHHHHHHHHHHHHHHHHHHHHHT-GGGS--HHHHS-GGGBPTT--SS-BSSTT-S-B---TTTSS-HHHHHHHHHHHHHHIIIII--HHHHHHHHHHHHHTT-SHHHHHHHHHHHHHHHTS-HHHHHHHHHHHHHHHHHHHHTTHHHHHHTTGGGGGSTTSHHHHHHTHHHHHHHHHHT-TTHHHH-S-TT-SGGGT-----HHHHHHHHH-HHHHHHHHHHHHHHHHTT-S-HHHHHHHHHHHHHH--TT-HHHHHHHIIIIISEEEPPHHHHHHHHHH--PPP------------------PPPPPPPPSS-EEHHHHHHHH-----TT--EEEE---TT-HHHHHHHHHHHHHHHHHS--S-SSS-EEEE-S--SSSSS-HHHHHHHHHHHHT-TTSEEEEBPPHHHHHHHHHHTTSS-HHHHIIIIIHHHHHHTTPPPPSSTTHHHHHHHHHHHHS-HHHHHHHHT-BSEEEETTEEEESS---TTS-GGG--HHHHHH--HHHHTS----SSEEEE-SS--SS-EEETTEEE----HHHHS--EEEEESSSS-EEEE--